Protein 6IX1 (pdb70)

B-factor: mean 13.69, std 6.79, range [4.78, 76.74]

Nearest PDB structures (foldseek):
  6ix1-assembly2_B  TM=1.002E+00  e=1.380E-46  Dolichos
  3oyo-assembly2_B  TM=9.853E-01  e=1.785E-40  Vigna unguiculata
  3s18-assembly1_B  TM=9.914E-01  e=6.936E-33  Cicer arietinum
  4ll2-assembly1_A  TM=9.836E-01  e=3.291E-32  Cicer arietinum
  3lp9-assembly2_D  TM=9.753E-01  e=1.976E-30  Lathyrus sativus

Structure (mmCIF, N/CA/C/O backbone):
data_6IX1
#
_entry.id   6IX1
#
_cell.length_a   65.158
_cell.length_b   65.158
_cell.length_c   118.167
_cell.angle_alpha   90.00
_cell.angle_beta   90.00
_cell.angle_gamma   120.00
#
_symmetry.space_group_name_H-M   'P 31'
#
loop_
_entity.id
_entity.type
_entity.pdbx_description
1 polymer '2S Albumin protein'
2 non-polymer 'SULFATE ION'
3 water water
#
loop_
_atom_site.group_PDB
_atom_site.id
_atom_site.type_symbol
_atom_site.label_atom_id
_atom_site.label_alt_id
_atom_site.label_comp_id
_atom_site.label_asym_id
_atom_site.label_entity_id
_atom_site.label_seq_id
_atom_site.pdbx_PDB_ins_code
_atom_site.Cartn_x
_atom_site.Cartn_y
_atom_site.Cartn_z
_atom_site.occupancy
_atom_site.B_iso_or_equiv
_atom_site.auth_seq_id
_atom_site.auth_comp_id
_atom_site.auth_asym_id
_atom_site.auth_atom_id
_atom_site.pdbx_PDB_model_num
ATOM 1 N N . ALA A 1 1 ? -7.809 19.143 1.133 1.00 28.79 1 ALA A N 1
ATOM 2 C CA . ALA A 1 1 ? -7.585 18.289 -0.054 1.00 23.60 1 ALA A CA 1
ATOM 3 C C . ALA A 1 1 ? -7.082 16.912 0.401 1.00 18.80 1 ALA A C 1
ATOM 4 O O . ALA A 1 1 ? -6.284 16.825 1.375 1.00 24.52 1 ALA A O 1
ATOM 6 N N . SER A 1 2 ? -7.478 15.879 -0.346 1.00 19.27 2 SER A N 1
ATOM 7 C CA . SER A 1 2 ? -7.112 14.461 -0.089 1.00 18.63 2 SER A CA 1
ATOM 8 C C . SER A 1 2 ? -6.288 13.834 -1.215 1.00 13.39 2 SER A C 1
ATOM 9 O O . SER A 1 2 ? -6.472 14.217 -2.402 1.00 15.47 2 SER A O 1
ATOM 12 N N . TYR A 1 3 ? -5.461 12.850 -0.888 1.00 13.16 3 TYR A N 1
ATOM 13 C CA . TYR A 1 3 ? -4.488 12.304 -1.858 1.00 12.89 3 TYR A CA 1
ATOM 14 C C . TYR A 1 3 ? -4.750 10.814 -2.010 1.00 10.54 3 TYR A C 1
ATOM 15 O O . TYR A 1 3 ? -5.817 10.456 -2.525 1.00 12.24 3 TYR A O 1
ATOM 24 N N . ILE A 1 4 ? -3.783 10.014 -1.613 1.00 9.40 4 ILE A N 1
ATOM 25 C CA . ILE A 1 4 ? -3.880 8.547 -1.770 1.00 9.06 4 ILE A CA 1
ATOM 26 C C . ILE A 1 4 ? -4.360 7.908 -0.470 1.00 8.69 4 ILE A C 1
ATOM 27 O O . ILE A 1 4 ? -3.711 8.129 0.577 1.00 9.98 4 ILE A O 1
ATOM 32 N N . ASN A 1 5 ? -5.420 7.138 -0.500 1.00 7.41 5 ASN A N 1
ATOM 33 C CA . ASN A 1 5 ? -5.970 6.474 0.664 1.00 7.46 5 ASN A CA 1
ATOM 34 C C . ASN A 1 5 ? -5.496 5.044 0.802 1.00 7.89 5 ASN A C 1
ATOM 35 O O . ASN A 1 5 ? -5.524 4.562 1.945 1.00 8.13 5 ASN A O 1
ATOM 40 N N . ALA A 1 6 ? -5.060 4.372 -0.222 1.00 8.50 6 ALA A N 1
ATOM 41 C CA . ALA A 1 6 ? -4.515 3.035 -0.120 1.00 7.68 6 ALA A CA 1
ATOM 42 C C . ALA A 1 6 ? -3.703 2.696 -1.347 1.00 6.46 6 ALA A C 1
ATOM 43 O O . ALA A 1 6 ? -3.976 3.289 -2.426 1.00 7.56 6 ALA A O 1
ATOM 45 N N . ALA A 1 7 ? -2.849 1.716 -1.262 1.00 6.71 7 ALA A N 1
ATOM 46 C CA . ALA A 1 7 ? -2.139 1.218 -2.443 1.00 6.64 7 ALA A CA 1
ATOM 47 C C . ALA A 1 7 ? -1.799 -0.243 -2.280 1.00 6.37 7 ALA A C 1
ATOM 48 O O . ALA A 1 7 ? -1.675 -0.754 -1.125 1.00 6.67 7 ALA A O 1
ATOM 50 N N . PHE A 1 8 ? -1.554 -0.942 -3.373 1.00 6.53 8 PHE A N 1
ATOM 51 C CA . PHE A 1 8 ? -0.904 -2.254 -3.294 1.00 6.45 8 PHE A CA 1
ATOM 52 C C . PHE A 1 8 ? -0.163 -2.544 -4.587 1.00 6.62 8 PHE A C 1
ATOM 53 O O . PHE A 1 8 ? -0.473 -1.984 -5.657 1.00 6.59 8 PHE A O 1
ATOM 61 N N . ARG A 1 9 ? 0.832 -3.390 -4.454 1.00 6.41 9 ARG A N 1
ATOM 62 C CA . ARG A 1 9 ? 1.722 -3.803 -5.533 1.00 6.55 9 ARG A CA 1
ATOM 63 C C . ARG A 1 9 ? 1.089 -4.941 -6.322 1.00 6.91 9 ARG A C 1
ATOM 64 O O . ARG A 1 9 ? 0.681 -5.971 -5.759 1.00 7.15 9 ARG A O 1
ATOM 72 N N . SER A 1 10 ? 0.988 -4.768 -7.648 1.00 6.73 10 SER A N 1
ATOM 73 C CA . SER A 1 10 ? 0.400 -5.804 -8.483 1.00 6.87 10 SER A CA 1
ATOM 74 C C . SER A 1 10 ? 1.398 -6.951 -8.658 1.00 7.42 10 SER A C 1
ATOM 75 O O . SER A 1 10 ? 2.605 -6.782 -8.658 1.00 8.42 10 SER A O 1
ATOM 78 N N . SER A 1 11 ? 0.832 -8.136 -8.948 1.00 7.62 11 SER A N 1
ATOM 79 C CA . SER A 1 11 ? 1.615 -9.230 -9.555 1.00 7.49 11 SER A CA 1
ATOM 80 C C . SER A 1 11 ? 2.251 -8.864 -10.914 1.00 7.81 11 SER A C 1
ATOM 81 O O . SER A 1 11 ? 3.284 -9.415 -11.249 1.00 9.55 11 SER A O 1
ATOM 84 N N . ARG A 1 12 ? 1.706 -7.872 -11.587 1.00 7.47 12 ARG A N 1
ATOM 85 C CA . ARG A 1 12 ? 2.280 -7.423 -12.876 1.00 7.11 12 ARG A CA 1
ATOM 86 C C . ARG A 1 12 ? 3.438 -6.514 -12.627 1.00 6.73 12 ARG A C 1
ATOM 87 O O . ARG A 1 12 ? 3.282 -5.530 -11.809 1.00 7.88 12 ARG A O 1
ATOM 95 N N . ALA A 1 13 ? 4.561 -6.732 -13.262 1.00 7.97 13 ALA A N 1
ATOM 96 C CA . ALA A 1 13 ? 5.787 -6.010 -12.951 1.00 9.40 13 ALA A CA 1
ATOM 97 C C . ALA A 1 13 ? 5.566 -4.511 -13.067 1.00 7.80 13 ALA A C 1
ATOM 98 O O . ALA A 1 13 ? 5.040 -3.986 -14.057 1.00 6.98 13 ALA A O 1
ATOM 100 N N . TYR A 1 14 ? 6.006 -3.805 -12.038 1.00 8.05 14 TYR A N 1
ATOM 101 C CA . TYR A 1 14 ? 5.979 -2.335 -12.018 1.00 6.65 14 TYR A CA 1
ATOM 102 C C . TYR A 1 14 ? 4.602 -1.737 -12.250 1.00 6.25 14 TYR A C 1
ATOM 103 O O . TYR A 1 14 ? 4.503 -0.602 -12.693 1.00 6.77 14 TYR A O 1
ATOM 112 N N . GLU A 1 15 ? 3.590 -2.446 -11.769 1.00 6.21 15 GLU A N 1
ATOM 113 C CA . GLU A 1 15 ? 2.236 -1.888 -11.684 1.00 6.50 15 GLU A CA 1
ATOM 114 C C . GLU A 1 15 ? 1.822 -1.733 -10.202 1.00 5.47 15 GLU A C 1
ATOM 115 O O . GLU A 1 15 ? 2.058 -2.646 -9.388 1.00 6.38 15 GLU A O 1
ATOM 121 N N . VAL A 1 16 ? 1.140 -0.625 -9.942 1.00 5.00 16 VAL A N 1
ATOM 122 C CA . VAL A 1 16 ? 0.626 -0.299 -8.605 1.00 6.37 16 VAL A CA 1
ATOM 123 C C . VAL A 1 16 ? -0.834 0.163 -8.776 1.00 5.82 16 VAL A C 1
ATOM 124 O O . VAL A 1 16 ? -1.208 0.797 -9.775 1.00 6.97 16 VAL A O 1
ATOM 128 N N . TYR A 1 17 ? -1.654 -0.240 -7.812 1.00 6.28 17 TYR A N 1
ATOM 129 C CA . TYR A 1 17 ? -3.017 0.264 -7.691 1.00 5.90 17 TYR A CA 1
ATOM 130 C C . TYR A 1 17 ? -3.080 1.317 -6.587 1.00 6.31 17 TYR A C 1
ATOM 131 O O . TYR A 1 17 ? -2.601 1.059 -5.479 1.00 7.03 17 TYR A O 1
ATOM 140 N N . PHE A 1 18 ? -3.623 2.468 -6.900 1.00 6.36 18 PHE A N 1
ATOM 141 C CA . PHE A 1 18 ? -3.848 3.558 -5.955 1.00 6.56 18 PHE A CA 1
ATOM 142 C C . PHE A 1 18 ? -5.333 3.805 -5.814 1.00 6.23 18 PHE A C 1
ATOM 143 O O . PHE A 1 18 ? -5.992 4.003 -6.832 1.00 7.32 18 PHE A O 1
ATOM 151 N N . PHE A 1 19 ? -5.796 3.825 -4.560 1.00 7.42 19 PHE A N 1
ATOM 152 C CA . PHE A 1 19 ? -7.214 4.117 -4.251 1.00 6.99 19 PHE A CA 1
ATOM 153 C C . PHE A 1 19 ? -7.355 5.505 -3.650 1.00 7.21 19 PHE A C 1
ATOM 154 O O . PHE A 1 19 ? -6.558 5.912 -2.780 1.00 8.43 19 PHE A O 1
ATOM 162 N N A GLU A 1 20 ? -8.338 6.248 -4.159 0.50 8.72 20 GLU A N 1
ATOM 163 N N B GLU A 1 20 ? -8.320 6.251 -4.185 0.50 8.71 20 GLU A N 1
ATOM 164 C CA A GLU A 1 20 ? -8.637 7.637 -3.783 0.50 9.51 20 GLU A CA 1
ATOM 165 C CA B GLU A 1 20 ? -8.651 7.628 -3.803 0.50 9.06 20 GLU A CA 1
ATOM 166 C C A GLU A 1 20 ? -10.153 7.705 -3.652 0.50 9.40 20 GLU A C 1
ATOM 167 C C B GLU A 1 20 ? -10.160 7.690 -3.651 0.50 9.28 20 GLU A C 1
ATOM 168 O O A GLU A 1 20 ? -10.870 7.699 -4.655 0.50 9.89 20 GLU A O 1
ATOM 169 O O B GLU A 1 20 ? -10.877 7.696 -4.653 0.50 9.52 20 GLU A O 1
ATOM 180 N N . CYS A 1 21 ? -10.613 7.703 -2.413 1.00 9.34 21 CYS A N 1
ATOM 181 C CA . CYS A 1 21 ? -12.035 7.679 -2.107 1.00 10.60 21 CYS A CA 1
ATOM 182 C C . CYS A 1 21 ? -12.604 6.420 -2.759 1.00 8.63 21 CYS A C 1
ATOM 183 O O . CYS A 1 21 ? -12.132 5.317 -2.531 1.00 10.95 21 CYS A O 1
ATOM 186 N N . ASN A 1 22 ? -13.659 6.613 -3.517 1.00 8.62 22 ASN A N 1
ATOM 187 C CA . ASN A 1 22 ? -14.376 5.521 -4.226 1.00 8.32 22 ASN A CA 1
ATOM 188 C C . ASN A 1 22 ? -13.808 5.209 -5.600 1.00 7.59 22 ASN A C 1
ATOM 189 O O . ASN A 1 22 ? -14.475 4.409 -6.327 1.00 8.86 22 ASN A O 1
ATOM 194 N N . LYS A 1 23 ? -12.632 5.700 -5.909 1.00 7.82 23 LYS A N 1
ATOM 195 C CA . LYS A 1 23 ? -12.062 5.528 -7.253 1.00 7.07 23 LYS A CA 1
ATOM 196 C C . LYS A 1 23 ? -10.651 5.014 -7.181 1.00 6.62 23 LYS A C 1
ATOM 197 O O . LYS A 1 23 ? -10.056 4.890 -6.086 1.00 8.70 23 LYS A O 1
ATOM 203 N N . TYR A 1 24 ? -10.093 4.618 -8.301 1.00 7.63 24 TYR A N 1
ATOM 204 C CA . TYR A 1 24 ? -8.695 4.138 -8.314 1.00 8.03 24 TYR A CA 1
ATOM 205 C C . TYR A 1 24 ? -8.059 4.392 -9.675 1.00 7.49 24 TYR A C 1
ATOM 206 O O . TYR A 1 24 ? -8.772 4.702 -10.658 1.00 8.11 24 TYR A O 1
ATOM 215 N N . VAL A 1 25 ? -6.738 4.282 -9.730 1.00 6.84 25 VAL A N 1
ATOM 216 C CA . VAL A 1 25 ? -5.913 4.214 -10.947 1.00 8.33 25 VAL A CA 1
ATOM 217 C C . VAL A 1 25 ? -4.990 3.039 -10.823 1.00 7.98 25 VAL A C 1
ATOM 218 O O . VAL A 1 25 ? -4.673 2.550 -9.714 1.00 8.39 25 VAL A O 1
ATOM 222 N N . ARG A 1 26 ? -4.540 2.535 -11.945 1.00 7.47 26 ARG A N 1
ATOM 223 C CA . ARG A 1 26 ? -3.460 1.564 -12.037 1.00 6.71 26 ARG A CA 1
ATOM 224 C C . ARG A 1 26 ? -2.335 2.280 -12.782 1.00 6.78 26 ARG A C 1
ATOM 225 O O . ARG A 1 26 ? -2.586 2.863 -13.860 1.00 7.83 26 ARG A O 1
ATOM 233 N N . VAL A 1 27 ? -1.126 2.303 -12.254 1.00 7.19 27 VAL A N 1
ATOM 234 C CA . VAL A 1 27 ? 0.017 3.041 -12.782 1.00 6.75 27 VAL A CA 1
ATOM 235 C C . VAL A 1 27 ? 1.180 2.096 -13.063 1.00 6.37 27 VAL A C 1
ATOM 236 O O . VAL A 1 27 ? 1.428 1.176 -12.214 1.00 7.50 27 VAL A O 1
ATOM 240 N N . TYR A 1 28 ? 1.870 2.347 -14.160 1.00 7.75 28 TYR A N 1
ATOM 241 C CA . TYR A 1 28 ? 3.119 1.682 -14.533 1.00 6.16 28 TYR A CA 1
ATOM 242 C C . TYR A 1 28 ? 4.214 2.609 -14.045 1.00 7.45 28 TYR A C 1
ATOM 243 O O . TYR A 1 28 ? 4.411 3.704 -14.613 1.00 8.98 28 TYR A O 1
ATOM 252 N N . TYR A 1 29 ? 4.910 2.226 -12.988 1.00 7.20 29 TYR A N 1
ATOM 253 C CA . TYR A 1 29 ? 5.769 3.189 -12.227 1.00 7.73 29 TYR A CA 1
ATOM 254 C C . TYR A 1 29 ? 7.236 2.913 -12.512 1.00 7.40 29 TYR A C 1
ATOM 255 O O . TYR A 1 29 ? 7.640 1.825 -12.890 1.00 7.58 29 TYR A O 1
ATOM 264 N N . THR A 1 30 ? 8.001 3.937 -12.160 1.00 7.31 30 THR A N 1
ATOM 265 C CA . THR A 1 30 ? 9.412 4.013 -12.570 1.00 8.71 30 THR A CA 1
ATOM 266 C C . THR A 1 30 ? 10.209 4.491 -11.365 1.00 8.94 30 THR A C 1
ATOM 267 O O . THR A 1 30 ? 10.303 5.674 -11.083 1.00 9.19 30 THR A O 1
ATOM 271 N N . PRO A 1 31 ? 10.819 3.593 -10.552 1.00 8.27 31 PRO A N 1
ATOM 272 C CA . PRO A 1 31 ? 11.596 4.056 -9.406 1.00 8.57 31 PRO A CA 1
ATOM 273 C C . PRO A 1 31 ? 12.673 5.053 -9.803 1.00 7.81 31 PRO A C 1
ATOM 274 O O . PRO A 1 31 ? 13.392 4.863 -10.789 1.00 9.90 31 PRO A O 1
ATOM 278 N N . GLY A 1 32 ? 12.744 6.144 -9.045 1.00 8.25 32 GLY A N 1
ATOM 279 C CA . GLY A 1 32 ? 13.834 7.101 -9.177 1.00 9.10 32 GLY A CA 1
ATOM 280 C C . GLY A 1 32 ? 13.647 8.101 -10.309 1.00 8.62 32 GLY A C 1
ATOM 281 O O . GLY A 1 32 ? 14.562 8.876 -10.489 1.00 11.08 32 GLY A O 1
ATOM 282 N N . LYS A 1 33 ? 12.509 8.121 -10.991 1.00 9.58 33 LYS A N 1
ATOM 283 C CA . LYS A 1 33 ? 12.258 8.898 -12.227 1.00 10.22 33 LYS A CA 1
ATOM 284 C C . LYS A 1 33 ? 10.792 9.357 -12.212 1.00 7.99 33 LYS A C 1
ATOM 285 O O . LYS A 1 33 ? 9.994 8.538 -11.790 1.00 9.18 33 LYS A O 1
ATOM 291 N N . THR A 1 34 ? 10.514 10.486 -12.851 1.00 9.77 34 THR A N 1
ATOM 292 C CA . THR A 1 34 ? 9.135 10.955 -13.003 1.00 9.34 34 THR A CA 1
ATOM 293 C C . THR A 1 34 ? 8.508 10.410 -14.279 1.00 9.09 34 THR A C 1
ATOM 294 O O . THR A 1 34 ? 7.731 11.122 -14.874 1.00 12.20 34 THR A O 1
ATOM 298 N N . ASP A 1 35 ? 8.726 9.139 -14.584 1.00 8.50 35 ASP A N 1
ATOM 299 C CA . ASP A 1 35 ? 8.296 8.534 -15.840 1.00 9.35 35 ASP A CA 1
ATOM 300 C C . ASP A 1 35 ? 7.119 7.585 -15.656 1.00 8.16 35 ASP A C 1
ATOM 301 O O . ASP A 1 35 ? 6.728 6.858 -16.548 1.00 9.17 35 ASP A O 1
ATOM 306 N N . ASP A 1 36 ? 6.469 7.652 -14.480 1.00 7.48 36 ASP A N 1
ATOM 307 C CA . ASP A 1 36 ? 5.287 6.839 -14.226 1.00 8.18 36 ASP A CA 1
ATOM 308 C C . ASP A 1 36 ? 4.178 7.224 -15.198 1.00 7.61 36 ASP A C 1
ATOM 309 O O . ASP A 1 36 ? 4.016 8.410 -15.460 1.00 7.67 36 ASP A O 1
ATOM 314 N N . LYS A 1 37 ? 3.381 6.243 -15.609 1.00 6.52 37 LYS A N 1
ATOM 315 C CA . LYS A 1 37 ? 2.249 6.510 -16.505 1.00 6.23 37 LYS A CA 1
ATOM 316 C C . LYS A 1 37 ? 1.027 5.709 -16.085 1.00 5.91 37 LYS A C 1
ATOM 317 O O . LYS A 1 37 ? 1.198 4.577 -15.668 1.00 7.61 37 LYS A O 1
ATOM 323 N N . ILE A 1 38 ? -0.110 6.260 -16.415 1.00 6.29 38 ILE A N 1
ATOM 324 C CA . ILE A 1 38 ? -1.384 5.613 -16.093 1.00 6.78 38 ILE A CA 1
ATOM 325 C C . ILE A 1 38 ? -1.657 4.505 -17.130 1.00 6.64 38 ILE A C 1
ATOM 326 O O . ILE A 1 38 ? -1.458 4.675 -18.346 1.00 7.73 38 ILE A O 1
ATOM 331 N N . LEU A 1 39 ? -2.157 3.389 -16.618 1.00 6.19 39 LEU A N 1
ATOM 332 C CA . LEU A 1 39 ? -2.666 2.256 -17.377 1.00 6.54 39 LEU A CA 1
ATOM 333 C C . LEU A 1 39 ? -4.185 2.161 -17.285 1.00 6.10 39 LEU A C 1
ATOM 334 O O . LEU A 1 39 ? -4.825 1.746 -18.240 1.00 7.62 39 LEU A O 1
ATOM 339 N N . THR A 1 40 ? -4.727 2.398 -16.089 1.00 7.66 40 THR A N 1
ATOM 340 C CA . THR A 1 40 ? -6.227 2.524 -15.947 1.00 6.71 40 THR A CA 1
ATOM 341 C C . THR A 1 40 ? -6.543 3.937 -15.502 1.00 7.63 40 THR A C 1
ATOM 342 O O . THR A 1 40 ? -6.127 4.313 -14.389 1.00 8.35 40 THR A O 1
ATOM 346 N N . ASN A 1 41 ? -7.176 4.703 -16.377 1.00 8.12 41 ASN A N 1
ATOM 347 C CA . ASN A 1 41 ? -7.647 6.047 -16.060 1.00 7.45 41 ASN A CA 1
ATOM 348 C C . ASN A 1 41 ? -8.606 5.972 -14.850 1.00 7.31 41 ASN A C 1
ATOM 349 O O . ASN A 1 41 ? -9.319 5.004 -14.645 1.00 8.36 41 ASN A O 1
ATOM 354 N N . LEU A 1 42 ? -8.667 7.078 -14.104 1.00 7.23 42 LEU A N 1
ATOM 355 C CA . LEU A 1 42 ? -9.453 7.179 -12.879 1.00 8.07 42 LEU A CA 1
ATOM 356 C C . LEU A 1 42 ? -10.811 6.517 -13.091 1.00 7.80 42 LEU A C 1
ATOM 357 O O . LEU A 1 42 ? -11.546 6.892 -13.988 1.00 9.52 42 LEU A O 1
ATOM 362 N N . ARG A 1 43 ? -11.171 5.554 -12.244 1.00 8.19 43 ARG A N 1
ATOM 363 C CA . ARG A 1 43 ? -12.325 4.649 -12.436 1.00 9.94 43 ARG A CA 1
ATOM 364 C C . ARG A 1 43 ? -12.921 4.382 -11.094 1.00 10.06 43 ARG A C 1
ATOM 365 O O . ARG A 1 43 ? -12.171 4.180 -10.134 1.00 9.77 43 ARG A O 1
ATOM 373 N N . LEU A 1 44 ? -14.205 4.198 -11.044 1.00 9.02 44 LEU A N 1
ATOM 374 C CA . LEU A 1 44 ? -14.827 3.755 -9.780 1.00 8.98 44 LEU A CA 1
ATOM 375 C C . LEU A 1 44 ? -14.273 2.381 -9.480 1.00 8.36 44 LEU A C 1
ATOM 376 O O . LEU A 1 44 ? -14.147 1.460 -10.319 1.00 9.49 44 LEU A O 1
ATOM 381 N N . ILE A 1 45 ? -14.030 2.137 -8.196 1.00 7.79 45 ILE A N 1
ATOM 382 C CA . ILE A 1 45 ? -13.729 0.775 -7.690 1.00 7.97 45 ILE A CA 1
ATOM 383 C C . ILE A 1 45 ? -14.794 -0.232 -8.107 1.00 8.81 45 ILE A C 1
ATOM 384 O O . ILE A 1 45 ? -14.457 -1.342 -8.539 1.00 11.03 45 ILE A O 1
ATOM 389 N N . SER A 1 46 ? -16.048 0.139 -7.990 1.00 10.10 46 SER A N 1
ATOM 390 C CA . SER A 1 46 ? -17.131 -0.786 -8.366 1.00 13.02 46 SER A CA 1
ATOM 391 C C . SER A 1 46 ? -17.052 -1.180 -9.839 1.00 13.27 46 SER A C 1
ATOM 392 O O . SER A 1 46 ? -17.578 -2.211 -10.184 1.00 13.89 46 SER A O 1
ATOM 395 N N A SER A 1 47 ? -16.496 -0.334 -10.686 0.50 10.78 47 SER A N 1
ATOM 396 N N B SER A 1 47 ? -16.492 -0.308 -10.660 0.50 11.70 47 SER A N 1
ATOM 397 C CA A SER A 1 47 ? -16.361 -0.655 -12.126 0.50 10.25 47 SER A CA 1
ATOM 398 C CA B SER A 1 47 ? -16.366 -0.527 -12.112 0.50 13.22 47 SER A CA 1
ATOM 399 C C A SER A 1 47 ? -15.188 -1.604 -12.354 0.50 12.04 47 SER A C 1
ATOM 400 C C B SER A 1 47 ? -15.185 -1.431 -12.441 0.50 12.44 47 SER A C 1
ATOM 401 O O A SER A 1 47 ? -15.333 -2.662 -13.035 0.50 12.45 47 SER A O 1
ATOM 402 O O B SER A 1 47 ? -15.304 -2.132 -13.438 0.50 14.13 47 SER A O 1
ATOM 407 N N . GLY A 1 48 ? -14.026 -1.243 -11.827 1.00 11.31 48 GLY A N 1
ATOM 408 C CA . GLY A 1 48 ? -12.792 -2.034 -12.010 1.00 11.23 48 GLY A CA 1
ATOM 409 C C . GLY A 1 48 ? -12.918 -3.402 -11.423 1.00 11.76 48 GLY A C 1
ATOM 410 O O . GLY A 1 48 ? -12.251 -4.315 -11.952 1.00 13.89 48 GLY A O 1
ATOM 411 N N . PHE A 1 49 ? -13.627 -3.486 -10.305 1.00 13.76 49 PHE A N 1
ATOM 412 C CA . PHE A 1 49 ? -13.748 -4.710 -9.475 1.00 12.92 49 PHE A CA 1
ATOM 413 C C . PHE A 1 49 ? -15.205 -4.975 -9.205 1.00 12.58 49 PHE A C 1
ATOM 414 O O . PHE A 1 49 ? -15.704 -4.732 -8.099 1.00 14.34 49 PHE A O 1
ATOM 422 N N . PRO A 1 50 ? -15.909 -5.526 -10.206 1.00 15.08 50 PRO A N 1
ATOM 423 C CA . PRO A 1 50 ? -17.331 -5.741 -10.013 1.00 13.98 50 PRO A CA 1
ATOM 424 C C . PRO A 1 50 ? -17.661 -6.638 -8.829 1.00 13.18 50 PRO A C 1
ATOM 425 O O . PRO A 1 50 ? -18.761 -6.520 -8.276 1.00 14.84 50 PRO A O 1
ATOM 429 N N . SER A 1 51 ? -16.745 -7.506 -8.440 1.00 12.53 51 SER A N 1
ATOM 430 C CA . SER A 1 51 ? -16.934 -8.361 -7.235 1.00 15.15 51 SER A CA 1
ATOM 431 C C . SER A 1 51 ? -17.190 -7.490 -6.004 1.00 13.76 51 SER A C 1
ATOM 432 O O . SER A 1 51 ? -17.760 -8.008 -5.036 1.00 16.68 51 SER A O 1
ATOM 435 N N . LEU A 1 52 ? -16.745 -6.237 -5.997 1.00 13.44 52 LEU A N 1
ATOM 436 C CA . LEU A 1 52 ? -16.841 -5.335 -4.847 1.00 13.41 52 LEU A CA 1
ATOM 437 C C . LEU A 1 52 ? -18.046 -4.404 -4.966 1.00 14.30 52 LEU A C 1
ATOM 438 O O . LEU A 1 52 ? -18.294 -3.596 -4.072 1.00 14.91 52 LEU A O 1
ATOM 443 N N . ALA A 1 53 ? -18.774 -4.429 -6.080 1.00 16.71 53 ALA A N 1
ATOM 444 C CA . ALA A 1 53 ? -19.950 -3.550 -6.255 1.00 16.33 53 ALA A CA 1
ATOM 445 C C . ALA A 1 53 ? -20.940 -3.817 -5.125 1.00 15.82 53 ALA A C 1
ATOM 446 O O . ALA A 1 53 ? -21.128 -4.961 -4.775 1.00 21.42 53 ALA A O 1
ATOM 448 N N . GLY A 1 54 ? -21.512 -2.747 -4.557 1.00 20.55 54 GLY A N 1
ATOM 449 C CA . GLY A 1 54 ? -22.466 -2.843 -3.464 1.00 24.00 54 GLY A CA 1
ATOM 450 C C . GLY A 1 54 ? -21.840 -3.091 -2.117 1.00 25.90 54 GLY A C 1
ATOM 451 O O . GLY A 1 54 ? -22.606 -3.322 -1.200 1.00 29.15 54 GLY A O 1
ATOM 452 N N . THR A 1 55 ? -20.524 -3.080 -1.978 1.00 20.43 55 THR A N 1
ATOM 453 C CA . THR A 1 55 ? -19.828 -3.264 -0.687 1.00 19.91 55 THR A CA 1
ATOM 454 C C . THR A 1 55 ? -19.224 -1.931 -0.238 1.00 17.15 55 THR A C 1
ATOM 455 O O . THR A 1 55 ? -19.141 -0.939 -1.001 1.00 17.44 55 THR A O 1
ATOM 459 N N . ALA A 1 56 ? -18.785 -1.901 1.005 1.00 18.12 56 ALA A N 1
ATOM 460 C CA . ALA A 1 56 ? -18.087 -0.748 1.621 1.00 17.10 56 ALA A CA 1
ATOM 461 C C . ALA A 1 56 ? -16.834 -0.431 0.789 1.00 12.44 56 ALA A C 1
ATOM 462 O O . ALA A 1 56 ? -16.355 0.709 0.844 1.00 12.74 56 ALA A O 1
ATOM 464 N N . PHE A 1 57 ? -16.270 -1.473 0.196 1.00 12.32 57 PHE A N 1
ATOM 465 C CA . PHE A 1 57 ? -15.011 -1.306 -0.562 1.00 11.82 57 PHE A CA 1
ATOM 466 C C . PHE A 1 57 ? -15.221 -0.477 -1.820 1.00 10.44 57 PHE A C 1
ATOM 467 O O . PHE A 1 57 ? -14.273 0.183 -2.273 1.00 11.00 57 PHE A O 1
ATOM 475 N N . ALA A 1 58 ? -16.430 -0.496 -2.367 1.00 13.85 58 ALA A N 1
ATOM 476 C CA . ALA A 1 58 ? -16.757 0.353 -3.514 1.00 13.50 58 ALA A CA 1
ATOM 477 C C . ALA A 1 58 ? -17.198 1.739 -3.029 1.00 13.69 58 ALA A C 1
ATOM 478 O O . ALA A 1 58 ? -16.806 2.784 -3.583 1.00 15.93 58 ALA A O 1
ATOM 480 N N . GLU A 1 59 ? -18.070 1.772 -2.010 1.00 14.35 59 GLU A N 1
ATOM 481 C CA . GLU A 1 59 ? -18.632 3.028 -1.487 1.00 13.84 59 GLU A CA 1
ATOM 482 C C . GLU A 1 59 ? -18.683 2.881 0.025 1.00 13.72 59 GLU A C 1
ATOM 483 O O . GLU A 1 59 ? -19.474 2.079 0.482 1.00 15.98 59 GLU A O 1
ATOM 489 N N . PRO A 1 60 ? -17.871 3.601 0.796 1.00 15.81 60 PRO A N 1
ATOM 490 C CA . PRO A 1 60 ? -17.144 4.784 0.355 1.00 13.98 60 PRO A CA 1
ATOM 491 C C . PRO A 1 60 ? -15.752 4.566 -0.262 1.00 11.43 60 PRO A C 1
ATOM 492 O O . PRO A 1 60 ? -15.187 5.460 -0.856 1.00 14.59 60 PRO A O 1
ATOM 496 N N . GLY A 1 61 ? -15.286 3.321 -0.228 1.00 10.46 61 GLY A N 1
ATOM 497 C CA . GLY A 1 61 ? -14.072 2.941 -0.954 1.00 10.16 61 GLY A CA 1
ATOM 498 C C . GLY A 1 61 ? -13.091 2.229 -0.033 1.00 8.43 61 GLY A C 1
ATOM 499 O O . GLY A 1 61 ? -13.377 1.978 1.107 1.00 13.75 61 GLY A O 1
ATOM 500 N N . ILE A 1 62 ? -11.927 1.951 -0.562 1.00 8.83 62 ILE A N 1
ATOM 501 C CA . ILE A 1 62 ? -10.859 1.178 0.086 1.00 8.70 62 ILE A CA 1
ATOM 502 C C . ILE A 1 62 ? -9.906 2.147 0.797 1.00 7.98 62 ILE A C 1
ATOM 503 O O . ILE A 1 62 ? -9.365 3.044 0.176 1.00 9.88 62 ILE A O 1
ATOM 508 N N . ASP A 1 63 ? -9.784 1.931 2.123 1.00 7.81 63 ASP A N 1
ATOM 509 C CA . ASP A 1 63 ? -8.975 2.833 2.972 1.00 8.84 63 ASP A CA 1
ATOM 510 C C . ASP A 1 63 ? -7.696 2.186 3.474 1.00 7.87 63 ASP A C 1
ATOM 511 O O . ASP A 1 63 ? -6.909 2.834 4.186 1.00 9.43 63 ASP A O 1
ATOM 516 N N . CYS A 1 64 ? -7.425 0.957 3.062 1.00 7.00 64 CYS A N 1
ATOM 517 C CA . CYS A 1 64 ? -6.173 0.238 3.331 1.00 7.27 64 CYS A CA 1
ATOM 518 C C . CYS A 1 64 ? -6.159 -1.008 2.456 1.00 8.13 64 CYS A C 1
ATOM 519 O O . CYS A 1 64 ? -7.224 -1.515 2.121 1.00 8.28 64 CYS A O 1
ATOM 522 N N . SER A 1 65 ? -4.975 -1.415 2.076 1.00 6.75 65 SER A N 1
ATOM 523 C CA . SER A 1 65 ? -4.838 -2.623 1.248 1.00 7.18 65 SER A CA 1
ATOM 524 C C . SER A 1 65 ? -3.439 -3.152 1.341 1.00 7.98 65 SER A C 1
ATOM 525 O O . SER A 1 65 ? -2.563 -2.360 1.612 1.00 8.48 65 SER A O 1
ATOM 528 N N . PHE A 1 66 ? -3.266 -4.441 1.033 1.00 7.85 66 PHE A N 1
ATOM 529 C CA . PHE A 1 66 ? -1.939 -5.004 0.799 1.00 7.65 66 PHE A CA 1
ATOM 530 C C . PHE A 1 66 ? -2.034 -6.227 -0.085 1.00 7.32 66 PHE A C 1
ATOM 531 O O . PHE A 1 66 ? -2.904 -7.038 0.086 1.00 7.71 66 PHE A O 1
ATOM 539 N N . ASP A 1 67 ? -1.016 -6.338 -0.898 1.00 7.99 67 ASP A N 1
ATOM 540 C CA . ASP A 1 67 ? -0.850 -7.558 -1.709 1.00 7.77 67 ASP A CA 1
ATOM 541 C C . ASP A 1 67 ? -0.285 -8.687 -0.815 1.00 7.28 67 ASP A C 1
ATOM 542 O O . ASP A 1 67 ? 0.498 -8.416 0.119 1.00 7.76 67 ASP A O 1
ATOM 547 N N . THR A 1 68 ? -0.608 -9.952 -1.182 1.00 8.02 68 THR A N 1
ATOM 548 C CA . THR A 1 68 ? -0.064 -11.086 -0.428 1.00 8.38 68 THR A CA 1
ATOM 549 C C . THR A 1 68 ? 0.836 -11.915 -1.337 1.00 8.71 68 THR A C 1
ATOM 550 O O . THR A 1 68 ? 2.074 -11.792 -1.240 1.00 11.69 68 THR A O 1
ATOM 554 N N . GLU A 1 69 ? 0.190 -12.679 -2.208 1.00 9.48 69 GLU A N 1
ATOM 555 C CA . GLU A 1 69 ? 0.904 -13.516 -3.182 1.00 9.28 69 GLU A CA 1
ATOM 556 C C . GLU A 1 69 ? 0.056 -13.560 -4.463 1.00 8.44 69 GLU A C 1
ATOM 557 O O . GLU A 1 69 ? -1.120 -13.284 -4.447 1.00 8.13 69 GLU A O 1
ATOM 563 N N . ALA A 1 70 ? 0.654 -14.110 -5.517 1.00 10.35 70 ALA A N 1
ATOM 564 C CA . ALA A 1 70 ? -0.108 -14.296 -6.756 1.00 9.18 70 ALA A CA 1
ATOM 565 C C . ALA A 1 70 ? -0.828 -12.985 -7.102 1.00 9.30 70 ALA A C 1
ATOM 566 O O . ALA A 1 70 ? -0.225 -11.912 -6.923 1.00 8.86 70 ALA A O 1
ATOM 568 N N . SER A 1 71 ? -2.099 -13.033 -7.480 1.00 9.25 71 SER A N 1
ATOM 569 C CA . SER A 1 71 ? -2.876 -11.815 -7.724 1.00 8.28 71 SER A CA 1
ATOM 570 C C . SER A 1 71 ? -3.948 -11.669 -6.629 1.00 8.43 71 SER A C 1
ATOM 571 O O . SER A 1 71 ? -5.079 -11.313 -6.878 1.00 9.89 71 SER A O 1
ATOM 574 N N . GLU A 1 72 ? -3.510 -11.849 -5.393 1.00 8.93 72 GLU A N 1
ATOM 575 C CA . GLU A 1 72 ? -4.351 -11.717 -4.181 1.00 9.51 72 GLU A CA 1
ATOM 576 C C . GLU A 1 72 ? -3.964 -10.477 -3.360 1.00 7.44 72 GLU A C 1
ATOM 577 O O . GLU A 1 72 ? -2.817 -10.111 -3.325 1.00 7.74 72 GLU A O 1
ATOM 583 N N . ALA A 1 73 ? -4.977 -9.926 -2.703 1.00 7.51 73 ALA A N 1
ATOM 584 C CA . ALA A 1 73 ? -4.769 -8.786 -1.817 1.00 8.13 73 ALA A CA 1
ATOM 585 C C . ALA A 1 73 ? -5.875 -8.761 -0.764 1.00 7.94 73 ALA A C 1
ATOM 586 O O . ALA A 1 73 ? -6.964 -9.170 -1.071 1.00 8.92 73 ALA A O 1
ATOM 588 N N . TYR A 1 74 ? -5.522 -8.204 0.411 1.00 8.09 74 TYR A N 1
ATOM 589 C CA . TYR A 1 74 ? -6.566 -7.754 1.353 1.00 7.53 74 TYR A CA 1
ATOM 590 C C . TYR A 1 74 ? -6.931 -6.314 1.123 1.00 8.24 74 TYR A C 1
ATOM 591 O O . TYR A 1 74 ? -6.010 -5.493 0.848 1.00 9.54 74 TYR A O 1
ATOM 600 N N . VAL A 1 75 ? -8.216 -6.017 1.200 1.00 7.49 75 VAL A N 1
ATOM 601 C CA . VAL A 1 75 ? -8.695 -4.634 1.175 1.00 8.34 75 VAL A CA 1
ATOM 602 C C . VAL A 1 75 ? -9.562 -4.368 2.379 1.00 6.79 75 VAL A C 1
ATOM 603 O O . VAL A 1 75 ? -10.098 -5.326 2.980 1.00 8.54 75 VAL A O 1
ATOM 607 N N . PHE A 1 76 ? -9.625 -3.116 2.760 1.00 6.60 76 PHE A N 1
ATOM 608 C CA . PHE A 1 76 ? -10.245 -2.648 4.004 1.00 7.72 76 PHE A CA 1
ATOM 609 C C . PHE A 1 76 ? -11.111 -1.432 3.711 1.00 8.84 76 PHE A C 1
ATOM 610 O O . PHE A 1 76 ? -10.772 -0.671 2.805 1.00 8.38 76 PHE A O 1
ATOM 618 N N . SER A 1 77 ? -12.145 -1.231 4.499 1.00 8.26 77 SER A N 1
ATOM 619 C CA . SER A 1 77 ? -12.991 -0.036 4.495 1.00 10.14 77 SER A CA 1
ATOM 620 C C . SER A 1 77 ? -13.563 0.073 5.923 1.00 9.29 77 SER A C 1
ATOM 621 O O . SER A 1 77 ? -14.409 -0.723 6.276 1.00 9.28 77 SER A O 1
ATOM 624 N N . GLY A 1 78 ? -13.042 1.010 6.688 1.00 9.19 78 GLY A N 1
ATOM 625 C CA . GLY A 1 78 ? -13.418 1.081 8.113 1.00 11.00 78 GLY A CA 1
ATOM 626 C C . GLY A 1 78 ? -13.082 -0.226 8.793 1.00 9.86 78 GLY A C 1
ATOM 627 O O . GLY A 1 78 ? -11.989 -0.715 8.672 1.00 9.87 78 GLY A O 1
ATOM 628 N N . SER A 1 79 ? -14.033 -0.781 9.519 1.00 10.02 79 SER A N 1
ATOM 629 C CA . SER A 1 79 ? -13.791 -2.057 10.232 1.00 11.22 79 SER A CA 1
ATOM 630 C C . SER A 1 79 ? -13.941 -3.282 9.343 1.00 9.45 79 SER A C 1
ATOM 631 O O . SER A 1 79 ? -13.772 -4.346 9.867 1.00 10.24 79 SER A O 1
ATOM 634 N N . GLN A 1 80 ? -14.355 -3.089 8.088 1.00 9.87 80 GLN A N 1
ATOM 635 C CA . GLN A 1 80 ? -14.610 -4.221 7.199 1.00 9.92 80 GLN A CA 1
ATOM 636 C C . GLN A 1 80 ? -13.349 -4.557 6.411 1.00 9.31 80 GLN A C 1
ATOM 637 O O . GLN A 1 80 ? -12.537 -3.657 6.080 1.00 10.46 80 GLN A O 1
ATOM 643 N N . CYS A 1 81 ? -13.251 -5.824 6.037 1.00 9.51 81 CYS A N 1
ATOM 644 C CA . CYS A 1 81 ? -12.156 -6.265 5.185 1.00 9.85 81 CYS A CA 1
ATOM 645 C C . CYS A 1 81 ? -12.573 -7.449 4.336 1.00 8.64 81 CYS A C 1
ATOM 646 O O . CYS A 1 81 ? -13.535 -8.153 4.666 1.00 10.06 81 CYS A O 1
ATOM 649 N N . ALA A 1 82 ? -11.811 -7.638 3.283 1.00 9.21 82 ALA A N 1
ATOM 650 C CA . ALA A 1 82 ? -12.040 -8.743 2.351 1.00 8.71 82 ALA A CA 1
ATOM 651 C C . ALA A 1 82 ? -10.721 -9.204 1.761 1.00 8.89 82 ALA A C 1
ATOM 652 O O . ALA A 1 82 ? -9.845 -8.392 1.562 1.00 9.41 82 ALA A O 1
ATOM 654 N N . TYR A 1 83 ? -10.657 -10.481 1.434 1.00 9.16 83 TYR A N 1
ATOM 655 C CA . TYR A 1 83 ? -9.559 -11.060 0.632 1.00 9.97 83 TYR A CA 1
ATOM 656 C C . TYR A 1 83 ? -10.069 -11.184 -0.792 1.00 8.72 83 TYR A C 1
ATOM 657 O O . TYR A 1 83 ? -11.085 -11.796 -0.933 1.00 9.67 83 TYR A O 1
ATOM 666 N N . ILE A 1 84 ? -9.335 -10.659 -1.742 1.00 9.35 84 ILE A N 1
ATOM 667 C CA . ILE A 1 84 ? -9.782 -10.641 -3.154 1.00 9.10 84 ILE A CA 1
ATOM 668 C C . ILE A 1 84 ? -8.669 -11.272 -3.994 1.00 8.90 84 ILE A C 1
ATOM 669 O O . ILE A 1 84 ? -7.456 -11.227 -3.722 1.00 9.58 84 ILE A O 1
ATOM 674 N N . ASP A 1 85 ? -9.113 -11.742 -5.149 1.00 9.69 85 ASP A N 1
ATOM 675 C CA . ASP A 1 85 ? -8.239 -11.974 -6.338 1.00 9.91 85 ASP A CA 1
ATOM 676 C C . ASP A 1 85 ? -8.552 -10.857 -7.338 1.00 9.47 85 ASP A C 1
ATOM 677 O O . ASP A 1 85 ? -9.711 -10.723 -7.705 1.00 10.54 85 ASP A O 1
ATOM 682 N N . TYR A 1 86 ? -7.611 -9.967 -7.618 1.00 9.12 86 TYR A N 1
ATOM 683 C CA . TYR A 1 86 ? -7.825 -8.806 -8.510 1.00 10.01 86 TYR A CA 1
ATOM 684 C C . TYR A 1 86 ? -7.552 -9.190 -9.985 1.00 10.17 86 TYR A C 1
ATOM 685 O O . TYR A 1 86 ? -7.757 -8.310 -10.867 1.00 13.74 86 TYR A O 1
ATOM 694 N N . ALA A 1 87 ? -7.102 -10.409 -10.290 1.00 11.58 87 ALA A N 1
ATOM 695 C CA . ALA A 1 87 ? -7.168 -11.002 -11.664 1.00 11.04 87 ALA A CA 1
ATOM 696 C C . ALA A 1 87 ? -6.742 -10.042 -12.759 1.00 10.14 87 ALA A C 1
ATOM 697 O O . ALA A 1 87 ? -7.522 -9.736 -13.667 1.00 10.94 87 ALA A O 1
ATOM 699 N N . PRO A 1 88 ? -5.502 -9.566 -12.790 1.00 10.15 88 PRO A N 1
ATOM 700 C CA . PRO A 1 88 ? -5.096 -8.584 -13.783 1.00 13.97 88 PRO A CA 1
ATOM 701 C C . PRO A 1 88 ? -5.250 -9.085 -15.210 1.00 11.98 88 PRO A C 1
ATOM 702 O O . PRO A 1 88 ? -5.082 -10.278 -15.505 1.00 11.44 88 PRO A O 1
ATOM 706 N N . GLY A 1 89 ? -5.712 -8.179 -16.033 1.00 12.31 89 GLY A N 1
ATOM 707 C CA . GLY A 1 89 ? -5.840 -8.466 -17.482 1.00 12.49 89 GLY A CA 1
ATOM 708 C C . GLY A 1 89 ? -7.125 -9.196 -17.800 1.00 13.93 89 GLY A C 1
ATOM 709 O O . GLY A 1 89 ? -7.306 -9.547 -18.921 1.00 15.85 89 GLY A O 1
ATOM 710 N N . THR A 1 90 ? -8.004 -9.395 -16.823 1.00 12.62 90 THR A N 1
ATOM 711 C CA . THR A 1 90 ? -9.272 -10.140 -16.966 1.00 13.29 90 THR A CA 1
ATOM 712 C C . THR A 1 90 ? -10.356 -9.402 -16.203 1.00 12.00 90 THR A C 1
ATOM 713 O O . THR A 1 90 ? -10.100 -8.459 -15.453 1.00 15.85 90 THR A O 1
ATOM 717 N N . THR A 1 91 ? -11.549 -9.964 -16.322 1.00 12.41 91 THR A N 1
ATOM 718 C CA . THR A 1 91 ? -12.735 -9.577 -15.558 1.00 18.52 91 THR A CA 1
ATOM 719 C C . THR A 1 91 ? -13.074 -10.659 -14.507 1.00 17.24 91 THR A C 1
ATOM 720 O O . THR A 1 91 ? -14.284 -10.962 -14.293 1.00 19.35 91 THR A O 1
ATOM 724 N N . ASN A 1 92 ? -12.095 -11.421 -14.081 1.00 14.95 92 ASN A N 1
ATOM 725 C CA . ASN A 1 92 ? -12.304 -12.591 -13.211 1.00 13.43 92 ASN A CA 1
ATOM 726 C C . ASN A 1 92 ? -11.969 -12.196 -11.771 1.00 12.61 92 ASN A C 1
ATOM 727 O O . ASN A 1 92 ? -11.617 -13.134 -11.017 1.00 14.98 92 ASN A O 1
ATOM 732 N N . ASP A 1 93 ? -12.092 -10.916 -11.377 1.00 12.88 93 ASP A N 1
ATOM 733 C CA . ASP A 1 93 ? -11.862 -10.589 -9.935 1.00 11.16 93 ASP A CA 1
ATOM 734 C C . ASP A 1 93 ? -12.944 -11.285 -9.090 1.00 12.82 93 ASP A C 1
ATOM 735 O O . ASP A 1 93 ? -14.112 -11.461 -9.497 1.00 14.43 93 ASP A O 1
ATOM 740 N N A LYS A 1 94 ? -12.614 -11.622 -7.856 0.50 11.54 94 LYS A N 1
ATOM 741 N N B LYS A 1 94 ? -12.570 -11.682 -7.875 0.50 11.54 94 LYS A N 1
ATOM 742 C CA A LYS A 1 94 ? -13.613 -12.256 -6.989 0.50 11.05 94 LYS A CA 1
ATOM 743 C CA B LYS A 1 94 ? -13.449 -12.439 -6.971 0.50 11.09 94 LYS A CA 1
ATOM 744 C C A LYS A 1 94 ? -13.160 -12.102 -5.535 0.50 10.50 94 LYS A C 1
ATOM 745 C C B LYS A 1 94 ? -13.144 -12.030 -5.519 0.50 10.70 94 LYS A C 1
ATOM 746 O O A LYS A 1 94 ? -11.944 -12.055 -5.234 0.50 9.18 94 LYS A O 1
ATOM 747 O O B LYS A 1 94 ? -12.026 -11.611 -5.197 0.50 11.10 94 LYS A O 1
ATOM 758 N N . ILE A 1 95 ? -14.152 -12.121 -4.661 1.00 10.77 95 ILE A N 1
ATOM 759 C CA . ILE A 1 95 ? -13.938 -12.107 -3.209 1.00 10.54 95 ILE A CA 1
ATOM 760 C C . ILE A 1 95 ? -13.638 -13.532 -2.786 1.00 11.35 95 ILE A C 1
ATOM 761 O O . ILE A 1 95 ? -14.530 -14.437 -2.987 1.00 15.42 95 ILE A O 1
ATOM 766 N N . LEU A 1 96 ? -12.467 -13.765 -2.229 1.00 10.71 96 LEU A N 1
ATOM 767 C CA . LEU A 1 96 ? -12.057 -15.073 -1.680 1.00 11.44 96 LEU A CA 1
ATOM 768 C C . LEU A 1 96 ? -12.483 -15.271 -0.205 1.00 12.99 96 LEU A C 1
ATOM 769 O O . LEU A 1 96 ? -12.726 -16.456 0.192 1.00 14.70 96 LEU A O 1
ATOM 774 N N A SER A 1 97 ? -12.588 -14.220 0.586 0.50 11.33 97 SER A N 1
ATOM 775 N N B SER A 1 97 ? -12.577 -14.189 0.559 0.50 11.17 97 SER A N 1
ATOM 776 C CA A SER A 1 97 ? -12.966 -14.353 2.012 0.50 13.48 97 SER A CA 1
ATOM 777 C CA B SER A 1 97 ? -12.851 -14.204 2.013 0.50 12.69 97 SER A CA 1
ATOM 778 C C A SER A 1 97 ? -13.618 -13.041 2.421 0.50 10.50 97 SER A C 1
ATOM 779 C C B SER A 1 97 ? -13.672 -12.979 2.363 0.50 11.04 97 SER A C 1
ATOM 780 O O A SER A 1 97 ? -13.127 -12.013 2.018 0.50 9.64 97 SER A O 1
ATOM 781 O O B SER A 1 97 ? -13.330 -11.917 1.897 0.50 9.68 97 SER A O 1
ATOM 786 N N . GLY A 1 98 ? -14.640 -13.090 3.269 1.00 11.18 98 GLY A N 1
ATOM 787 C CA . GLY A 1 98 ? -15.389 -11.906 3.695 1.00 13.14 98 GLY A CA 1
ATOM 788 C C . GLY A 1 98 ? -16.413 -11.470 2.640 1.00 10.44 98 GLY A C 1
ATOM 789 O O . GLY A 1 98 ? -16.786 -12.312 1.790 1.00 11.78 98 GLY A O 1
ATOM 790 N N . PRO A 1 99 ? -16.877 -10.205 2.647 1.00 11.81 99 PRO A N 1
ATOM 791 C CA . PRO A 1 99 ? -16.446 -9.170 3.571 1.00 12.67 99 PRO A CA 1
ATOM 792 C C . PRO A 1 99 ? -16.788 -9.575 5.014 1.00 13.63 99 PRO A C 1
ATOM 793 O O . PRO A 1 99 ? -17.763 -10.233 5.289 1.00 11.66 99 PRO A O 1
ATOM 797 N N . THR A 1 100 ? -15.941 -9.212 5.947 1.00 10.06 100 THR A N 1
ATOM 798 C CA . THR A 1 100 ? -16.197 -9.408 7.392 1.00 9.62 100 THR A CA 1
ATOM 799 C C . THR A 1 100 ? -15.460 -8.336 8.170 1.00 9.62 100 THR A C 1
ATOM 800 O O . THR A 1 100 ? -14.799 -7.519 7.574 1.00 11.08 100 THR A O 1
ATOM 804 N N . THR A 1 101 ? -15.558 -8.383 9.493 1.00 10.32 101 THR A N 1
ATOM 805 C CA . THR A 1 101 ? -14.796 -7.414 10.296 1.00 9.29 101 THR A CA 1
ATOM 806 C C . THR A 1 101 ? -13.311 -7.776 10.319 1.00 9.05 101 THR A C 1
ATOM 807 O O . THR A 1 101 ? -12.957 -8.952 10.189 1.00 9.11 101 THR A O 1
ATOM 811 N N . ILE A 1 102 ? -12.476 -6.808 10.612 1.00 8.99 102 ILE A N 1
ATOM 812 C CA . ILE A 1 102 ? -11.017 -7.073 10.752 1.00 9.64 102 ILE A CA 1
ATOM 813 C C . ILE A 1 102 ? -10.792 -8.149 11.805 1.00 9.31 102 ILE A C 1
ATOM 814 O O . ILE A 1 102 ? -9.963 -9.027 11.653 1.00 9.61 102 ILE A O 1
ATOM 819 N N . ALA A 1 103 ? -11.478 -8.016 12.931 1.00 8.79 103 ALA A N 1
ATOM 820 C CA . ALA A 1 103 ? -11.272 -8.953 14.061 1.00 9.49 103 ALA A CA 1
ATOM 821 C C . ALA A 1 103 ? -11.728 -10.341 13.693 1.00 8.57 103 ALA A C 1
ATOM 822 O O . ALA A 1 103 ? -11.143 -11.307 14.258 1.00 11.60 103 ALA A O 1
ATOM 824 N N . GLU A 1 104 ? -12.725 -10.499 12.854 1.00 9.09 104 GLU A N 1
ATOM 825 C CA . GLU A 1 104 ? -13.122 -11.824 12.400 1.00 8.72 104 GLU A CA 1
ATOM 826 C C . GLU A 1 104 ? -12.152 -12.368 11.338 1.00 8.85 104 GLU A C 1
ATOM 827 O O . GLU A 1 104 ? -11.840 -13.572 11.352 1.00 10.25 104 GLU A O 1
ATOM 833 N N . MET A 1 105 ? -11.612 -11.521 10.467 1.00 9.26 105 MET A N 1
ATOM 834 C CA . MET A 1 105 ? -10.659 -11.954 9.435 1.00 9.57 105 MET A CA 1
ATOM 835 C C . MET A 1 105 ? -9.348 -12.402 10.095 1.00 7.92 105 MET A C 1
ATOM 836 O O . MET A 1 105 ? -8.738 -13.348 9.660 1.00 8.88 105 MET A O 1
ATOM 841 N N . PHE A 1 106 ? -8.915 -11.609 11.081 1.00 8.07 106 PHE A N 1
ATOM 842 C CA . PHE A 1 106 ? -7.622 -11.808 11.751 1.00 9.77 106 PHE A CA 1
ATOM 843 C C . PHE A 1 106 ? -7.884 -11.777 13.237 1.00 8.78 106 PHE A C 1
ATOM 844 O O . PHE A 1 106 ? -7.700 -10.733 13.891 1.00 8.38 106 PHE A O 1
ATOM 852 N N . PRO A 1 107 ? -8.338 -12.911 13.816 1.00 9.51 107 PRO A N 1
ATOM 853 C CA . PRO A 1 107 ? -8.628 -12.933 15.260 1.00 10.37 107 PRO A CA 1
ATOM 854 C C . PRO A 1 107 ? -7.520 -12.416 16.195 1.00 10.48 107 PRO A C 1
ATOM 855 O O . PRO A 1 107 ? -7.864 -11.870 17.272 1.00 12.01 107 PRO A O 1
ATOM 859 N N . VAL A 1 108 ? -6.247 -12.522 15.797 1.00 9.88 108 VAL A N 1
ATOM 860 C CA . VAL A 1 108 ? -5.157 -12.015 16.660 1.00 11.27 108 VAL A CA 1
ATOM 861 C C . VAL A 1 108 ? -5.257 -10.508 16.820 1.00 10.06 108 VAL A C 1
ATOM 862 O O . VAL A 1 108 ? -4.648 -9.947 17.751 1.00 9.82 108 VAL A O 1
ATOM 866 N N . LEU A 1 109 ? -5.977 -9.863 15.922 1.00 8.73 109 LEU A N 1
ATOM 867 C CA . LEU A 1 109 ? -6.123 -8.388 15.951 1.00 7.67 109 LEU A CA 1
ATOM 868 C C . LEU A 1 109 ? -7.347 -7.964 16.776 1.00 7.03 109 LEU A C 1
ATOM 869 O O . LEU A 1 109 ? -7.502 -6.773 17.000 1.00 7.18 109 LEU A O 1
ATOM 874 N N . LYS A 1 110 ? -8.204 -8.904 17.143 1.00 7.33 110 LYS A N 1
ATOM 875 C CA . LYS A 1 110 ? -9.341 -8.515 17.991 1.00 7.82 110 LYS A CA 1
ATOM 876 C C . LYS A 1 110 ? -8.811 -7.860 19.262 1.00 7.31 110 LYS A C 1
ATOM 877 O O . LYS A 1 110 ? -7.761 -8.302 19.816 1.00 8.00 110 LYS A O 1
ATOM 883 N N . ASN A 1 111 ? -9.462 -6.795 19.692 1.00 7.24 111 ASN A N 1
ATOM 884 C CA . ASN A 1 111 ? -9.095 -6.049 20.897 1.00 8.29 111 ASN A CA 1
ATOM 885 C C . ASN A 1 111 ? -7.846 -5.218 20.762 1.00 6.74 111 ASN A C 1
ATOM 886 O O . ASN A 1 111 ? -7.528 -4.570 21.766 1.00 8.15 111 ASN A O 1
ATOM 891 N N . THR A 1 112 ? -7.204 -5.255 19.615 1.00 8.01 112 THR A N 1
ATOM 892 C CA . THR A 1 112 ? -6.005 -4.449 19.363 1.00 7.25 112 THR A CA 1
ATOM 893 C C . THR A 1 112 ? -6.340 -3.102 18.723 1.00 6.95 112 THR A C 1
ATOM 894 O O . THR A 1 112 ? -7.453 -2.885 18.265 1.00 7.95 112 THR A O 1
ATOM 898 N N . VAL A 1 113 ? -5.326 -2.248 18.570 1.00 8.64 113 VAL A N 1
ATOM 899 C CA . VAL A 1 113 ? -5.521 -0.944 17.871 1.00 8.20 113 VAL A CA 1
ATOM 900 C C . VAL A 1 113 ? -5.994 -1.117 16.407 1.00 7.76 113 VAL A C 1
ATOM 901 O O . VAL A 1 113 ? -6.573 -0.139 15.843 1.00 10.17 113 VAL A O 1
ATOM 905 N N . PHE A 1 114 ? -5.865 -2.272 15.832 1.00 6.47 114 PHE A N 1
ATOM 906 C CA . PHE A 1 114 ? -6.204 -2.498 14.426 1.00 6.83 114 PHE A CA 1
ATOM 907 C C . PHE A 1 114 ? -7.660 -2.897 14.256 1.00 8.07 114 PHE A C 1
ATOM 908 O O . PHE A 1 114 ? -8.149 -2.887 13.113 1.00 8.73 114 PHE A O 1
ATOM 916 N N . GLU A 1 115 ? -8.359 -3.281 15.311 1.00 8.49 115 GLU A N 1
ATOM 917 C CA . GLU A 1 115 ? -9.685 -3.919 15.084 1.00 8.63 115 GLU A CA 1
ATOM 918 C C . GLU A 1 115 ? -10.708 -2.959 14.434 1.00 9.55 115 GLU A C 1
ATOM 919 O O . GLU A 1 115 ? -11.552 -3.426 13.724 1.00 12.20 115 GLU A O 1
ATOM 925 N N . ASP A 1 116 ? -10.630 -1.663 14.677 1.00 8.30 116 ASP A N 1
ATOM 926 C CA . ASP A 1 116 ? -11.638 -0.730 14.126 1.00 10.10 116 ASP A CA 1
ATOM 927 C C . ASP A 1 116 ? -11.202 -0.135 12.789 1.00 9.82 116 ASP A C 1
ATOM 928 O O . ASP A 1 116 ? -11.961 0.626 12.208 1.00 11.37 116 ASP A O 1
ATOM 933 N N . GLY A 1 117 ? -10.000 -0.461 12.339 1.00 8.84 117 GLY A N 1
ATOM 934 C CA . GLY A 1 117 ? -9.464 0.086 11.085 1.00 8.86 117 GLY A CA 1
ATOM 935 C C . GLY A 1 117 ? -7.982 -0.004 11.089 1.00 7.10 117 GLY A C 1
ATOM 936 O O . GLY A 1 117 ? -7.349 0.079 12.109 1.00 9.43 117 GLY A O 1
ATOM 937 N N . ILE A 1 118 ? -7.440 -0.056 9.878 1.00 7.66 118 ILE A N 1
ATOM 938 C CA . ILE A 1 118 ? -5.990 0.012 9.645 1.00 7.64 118 ILE A CA 1
ATOM 939 C C . ILE A 1 118 ? -5.716 1.218 8.768 1.00 7.53 118 ILE A C 1
ATOM 940 O O . ILE A 1 118 ? -6.443 1.373 7.754 1.00 8.69 118 ILE A O 1
ATOM 945 N N . ASP A 1 119 ? -4.670 1.989 9.074 1.00 7.36 119 ASP A N 1
ATOM 946 C CA . ASP A 1 119 ? -4.400 3.144 8.197 1.00 7.45 119 ASP A CA 1
ATOM 947 C C . ASP A 1 119 ? -3.682 2.708 6.932 1.00 7.35 119 ASP A C 1
ATOM 948 O O . ASP A 1 119 ? -4.018 3.272 5.865 1.00 8.46 119 ASP A O 1
ATOM 953 N N . SER A 1 120 ? -2.712 1.844 7.046 1.00 7.23 120 SER A N 1
ATOM 954 C CA . SER A 1 120 ? -1.869 1.553 5.894 1.00 7.21 120 SER A CA 1
ATOM 955 C C . SER A 1 120 ? -1.187 0.222 6.098 1.00 6.71 120 SER A C 1
ATOM 956 O O . SER A 1 120 ? -1.139 -0.243 7.266 1.00 6.61 120 SER A O 1
ATOM 959 N N . ALA A 1 121 ? -0.643 -0.349 5.037 1.00 6.37 121 ALA A N 1
ATOM 960 C CA . ALA A 1 121 ? 0.029 -1.612 5.120 1.00 6.09 121 ALA A CA 1
ATOM 961 C C . ALA A 1 121 ? 0.945 -1.815 3.946 1.00 7.04 121 ALA A C 1
ATOM 962 O O . ALA A 1 121 ? 0.632 -1.252 2.871 1.00 7.94 121 ALA A O 1
ATOM 964 N N . PHE A 1 122 ? 1.961 -2.648 4.047 1.00 6.92 122 PHE A N 1
ATOM 965 C CA . PHE A 1 122 ? 2.725 -2.989 2.842 1.00 6.06 122 PHE A CA 1
ATOM 966 C C . PHE A 1 122 ? 3.365 -4.320 3.050 1.00 6.46 122 PHE A C 1
ATOM 967 O O . PHE A 1 122 ? 3.597 -4.708 4.215 1.00 7.23 122 PHE A O 1
ATOM 975 N N . ARG A 1 123 ? 3.643 -5.023 1.980 1.00 7.25 123 ARG A N 1
ATOM 976 C CA . ARG A 1 123 ? 4.225 -6.359 2.006 1.00 7.33 123 ARG A CA 1
ATOM 977 C C . ARG A 1 123 ? 5.709 -6.339 2.294 1.00 8.70 123 ARG A C 1
ATOM 978 O O . ARG A 1 123 ? 6.478 -5.621 1.651 1.00 9.18 123 ARG A O 1
ATOM 986 N N . SER A 1 124 ? 6.104 -7.116 3.290 1.00 8.93 124 SER A N 1
ATOM 987 C CA . SER A 1 124 ? 7.507 -7.196 3.682 1.00 9.64 124 SER A CA 1
ATOM 988 C C . SER A 1 124 ? 8.245 -8.128 2.739 1.00 9.57 124 SER A C 1
ATOM 989 O O . SER A 1 124 ? 7.683 -9.027 2.076 1.00 11.64 124 SER A O 1
ATOM 992 N N . THR A 1 125 ? 9.555 -8.069 2.707 1.00 9.77 125 THR A N 1
ATOM 993 C CA . THR A 1 125 ? 10.373 -9.110 2.147 1.00 10.74 125 THR A CA 1
ATOM 994 C C . THR A 1 125 ? 10.543 -10.279 3.137 1.00 12.32 125 THR A C 1
ATOM 995 O O . THR A 1 125 ? 11.044 -11.275 2.677 1.00 14.63 125 THR A O 1
ATOM 999 N N . LYS A 1 126 ? 10.222 -10.112 4.415 1.00 11.10 126 LYS A N 1
ATOM 1000 C CA . LYS A 1 126 ? 10.449 -11.197 5.432 1.00 11.85 126 LYS A CA 1
ATOM 1001 C C . LYS A 1 126 ? 9.237 -12.175 5.366 1.00 12.12 126 LYS A C 1
ATOM 1002 O O . LYS A 1 126 ? 8.141 -11.837 5.846 1.00 13.05 126 LYS A O 1
ATOM 1008 N N . GLY A 1 127 ? 9.476 -13.390 4.907 1.00 14.02 127 GLY A N 1
ATOM 1009 C CA . GLY A 1 127 ? 8.488 -14.448 4.868 1.00 13.51 127 GLY A CA 1
ATOM 1010 C C . GLY A 1 127 ? 7.206 -13.973 4.221 1.00 10.85 127 GLY A C 1
ATOM 1011 O O . GLY A 1 127 ? 7.207 -13.388 3.100 1.00 11.84 127 GLY A O 1
ATOM 1012 N N . LYS A 1 128 ? 6.060 -14.233 4.881 1.00 10.03 128 LYS A N 1
ATOM 1013 C CA . LYS A 1 128 ? 4.701 -13.805 4.505 1.00 9.10 128 LYS A CA 1
ATOM 1014 C C . LYS A 1 128 ? 4.251 -12.596 5.351 1.00 8.32 128 LYS A C 1
ATOM 1015 O O . LYS A 1 128 ? 3.078 -12.409 5.508 1.00 9.40 128 LYS A O 1
ATOM 1021 N N . GLU A 1 129 ? 5.208 -11.795 5.819 1.00 8.62 129 GLU A N 1
ATOM 1022 C CA . GLU A 1 129 ? 4.845 -10.692 6.676 1.00 9.61 129 GLU A CA 1
ATOM 1023 C C . GLU A 1 129 ? 4.363 -9.466 5.892 1.00 9.35 129 GLU A C 1
ATOM 1024 O O . GLU A 1 129 ? 4.764 -9.206 4.757 1.00 9.32 129 GLU A O 1
ATOM 1030 N N . VAL A 1 130 ? 3.479 -8.760 6.546 1.00 8.65 130 VAL A N 1
ATOM 1031 C CA . VAL A 1 130 ? 2.860 -7.508 6.112 1.00 7.64 130 VAL A CA 1
ATOM 1032 C C . VAL A 1 130 ? 2.925 -6.528 7.259 1.00 7.98 130 VAL A C 1
ATOM 1033 O O . VAL A 1 130 ? 2.510 -6.863 8.409 1.00 10.01 130 VAL A O 1
ATOM 1037 N N . TYR A 1 131 ? 3.438 -5.337 7.023 1.00 7.95 131 TYR A N 1
ATOM 1038 C CA . TYR A 1 131 ? 3.443 -4.224 7.984 1.00 8.07 131 TYR A CA 1
ATOM 1039 C C . TYR A 1 131 ? 2.065 -3.625 8.031 1.00 7.47 131 TYR A C 1
ATOM 1040 O O . TYR A 1 131 ? 1.473 -3.355 7.001 1.00 8.26 131 TYR A O 1
ATOM 1049 N N . LEU A 1 132 ? 1.531 -3.401 9.225 1.00 7.29 132 LEU A N 1
ATOM 1050 C CA . LEU A 1 132 ? 0.252 -2.760 9.532 1.00 7.85 132 LEU A CA 1
ATOM 1051 C C . LEU A 1 132 ? 0.499 -1.477 10.357 1.00 7.05 132 LEU A C 1
ATOM 1052 O O . LEU A 1 132 ? 1.220 -1.566 11.351 1.00 9.41 132 LEU A O 1
ATOM 1057 N N . PHE A 1 133 ? -0.148 -0.379 9.961 1.00 6.79 133 PHE A N 1
ATOM 1058 C CA . PHE A 1 133 ? 0.070 0.908 10.611 1.00 8.29 133 PHE A CA 1
ATOM 1059 C C . PHE A 1 133 ? -1.269 1.444 11.081 1.00 8.37 133 PHE A C 1
ATOM 1060 O O . PHE A 1 133 ? -2.255 1.366 10.334 1.00 8.60 133 PHE A O 1
ATOM 1068 N N . LYS A 1 134 ? -1.297 1.977 12.311 1.00 8.63 134 LYS A N 1
ATOM 1069 C CA . LYS A 1 134 ? -2.511 2.614 12.852 1.00 8.83 134 LYS A CA 1
ATOM 1070 C C . LYS A 1 134 ? -2.070 3.730 13.778 1.00 8.02 134 LYS A C 1
ATOM 1071 O O . LYS A 1 134 ? -1.355 3.449 14.792 1.00 7.62 134 LYS A O 1
ATOM 1077 N N . GLY A 1 135 ? -2.440 4.981 13.492 1.00 8.57 135 GLY A N 1
ATOM 1078 C CA . GLY A 1 135 ? -1.823 6.090 14.237 1.00 8.18 135 GLY A CA 1
ATOM 1079 C C . GLY A 1 135 ? -0.331 5.999 14.211 1.00 7.79 135 GLY A C 1
ATOM 1080 O O . GLY A 1 135 ? 0.254 5.678 13.184 1.00 7.99 135 GLY A O 1
ATOM 1081 N N . ASN A 1 136 ? 0.318 6.252 15.329 1.00 7.38 136 ASN A N 1
ATOM 1082 C CA . ASN A 1 136 ? 1.788 6.197 15.419 1.00 7.63 136 ASN A CA 1
ATOM 1083 C C . ASN A 1 136 ? 2.297 4.822 15.806 1.00 6.45 136 ASN A C 1
ATOM 1084 O O . ASN A 1 136 ? 3.476 4.677 16.143 1.00 7.90 136 ASN A O 1
ATOM 1089 N N . LYS A 1 137 ? 1.463 3.823 15.631 1.00 7.53 137 LYS A N 1
ATOM 1090 C CA . LYS A 1 137 ? 1.748 2.459 16.014 1.00 7.26 137 LYS A CA 1
ATOM 1091 C C . LYS A 1 137 ? 1.840 1.551 14.754 1.00 7.07 137 LYS A C 1
ATOM 1092 O O . LYS A 1 137 ? 1.261 1.844 13.709 1.00 8.03 137 LYS A O 1
ATOM 1098 N N . TYR A 1 138 ? 2.577 0.448 14.894 1.00 5.90 138 TYR A N 1
ATOM 1099 C CA . TYR A 1 138 ? 2.659 -0.514 13.828 1.00 6.43 138 TYR A CA 1
ATOM 1100 C C . TYR A 1 138 ? 2.905 -1.917 14.358 1.00 6.40 138 TYR A C 1
ATOM 1101 O O . TYR A 1 138 ? 3.542 -2.091 15.443 1.00 7.17 138 TYR A O 1
ATOM 1110 N N . GLY A 1 139 ? 2.492 -2.899 13.612 1.00 7.64 139 GLY A N 1
ATOM 1111 C CA . GLY A 1 139 ? 2.873 -4.275 13.812 1.00 8.96 139 GLY A CA 1
ATOM 1112 C C . GLY A 1 139 ? 3.028 -5.013 12.556 1.00 8.54 139 GLY A C 1
ATOM 1113 O O . GLY A 1 139 ? 3.076 -4.384 11.447 1.00 9.19 139 GLY A O 1
ATOM 1114 N N . ARG A 1 140 ? 3.226 -6.299 12.636 1.00 10.86 140 ARG A N 1
ATOM 1115 C CA . ARG A 1 140 ? 3.381 -7.162 11.477 1.00 11.10 140 ARG A CA 1
ATOM 1116 C C . ARG A 1 140 ? 2.514 -8.388 11.608 1.00 10.99 140 ARG A C 1
ATOM 1117 O O . ARG A 1 140 ? 2.527 -9.008 12.689 1.00 11.85 140 ARG A O 1
ATOM 1125 N N . ILE A 1 141 ? 1.848 -8.733 10.526 1.00 10.32 141 ILE A N 1
ATOM 1126 C CA . ILE A 1 141 ? 1.083 -9.988 10.465 1.00 12.28 141 ILE A CA 1
ATOM 1127 C C . ILE A 1 141 ? 1.712 -10.884 9.409 1.00 10.35 141 ILE A C 1
ATOM 1128 O O . ILE A 1 141 ? 2.070 -10.396 8.354 1.00 10.71 141 ILE A O 1
ATOM 1133 N N . ALA A 1 142 ? 1.739 -12.168 9.680 1.00 9.71 142 ALA A N 1
ATOM 1134 C CA . ALA A 1 142 ? 2.056 -13.175 8.646 1.00 8.87 142 ALA A CA 1
ATOM 1135 C C . ALA A 1 142 ? 0.715 -13.555 8.058 1.00 9.03 142 ALA A C 1
ATOM 1136 O O . ALA A 1 142 ? -0.161 -14.063 8.742 1.00 10.21 142 ALA A O 1
ATOM 1138 N N . TYR A 1 143 ? 0.466 -13.250 6.773 1.00 9.96 143 TYR A N 1
ATOM 1139 C CA . TYR A 1 143 ? -0.901 -13.347 6.206 1.00 10.02 143 TYR A CA 1
ATOM 1140 C C . TYR A 1 143 ? -1.382 -14.785 6.139 1.00 8.43 143 TYR A C 1
ATOM 1141 O O . TYR A 1 143 ? -2.541 -14.994 6.088 1.00 11.06 143 TYR A O 1
ATOM 1150 N N . ASP A 1 144 ? -0.429 -15.732 6.009 1.00 8.30 144 ASP A N 1
ATOM 1151 C CA . ASP A 1 144 ? -0.839 -17.123 5.744 1.00 9.76 144 ASP A CA 1
ATOM 1152 C C . ASP A 1 144 ? -1.207 -17.837 7.017 1.00 9.39 144 ASP A C 1
ATOM 1153 O O . ASP A 1 144 ? -2.175 -18.516 7.039 1.00 10.12 144 ASP A O 1
ATOM 1158 N N . SER A 1 145 ? -0.466 -17.641 8.076 1.00 7.61 145 SER A N 1
ATOM 1159 C CA . SER A 1 145 ? -0.834 -18.197 9.399 1.00 7.24 145 SER A CA 1
ATOM 1160 C C . SER A 1 145 ? -1.744 -17.256 10.173 1.00 8.10 145 SER A C 1
ATOM 1161 O O . SER A 1 145 ? -2.366 -17.737 11.143 1.00 9.01 145 SER A O 1
ATOM 1164 N N . LYS A 1 146 ? -1.883 -16.027 9.742 1.00 8.13 146 LYS A N 1
ATOM 1165 C CA . LYS A 1 146 ? -2.619 -14.975 10.469 1.00 9.27 146 LYS A CA 1
ATOM 1166 C C . LYS A 1 146 ? -2.083 -14.714 11.869 1.00 10.41 146 LYS A C 1
ATOM 1167 O O . LYS A 1 146 ? -2.816 -14.179 12.683 1.00 16.08 146 LYS A O 1
ATOM 1173 N N . GLN A 1 147 ? -0.843 -15.022 12.109 1.00 8.69 147 GLN A N 1
ATOM 1174 C CA A GLN A 1 147 ? -0.248 -14.703 13.402 0.49 9.44 147 GLN A CA 1
ATOM 1175 C CA B GLN A 1 147 ? -0.171 -14.718 13.375 0.51 9.02 147 GLN A CA 1
ATOM 1176 C C . GLN A 1 147 ? 0.296 -13.279 13.379 1.00 10.15 147 GLN A C 1
ATOM 1177 O O . GLN A 1 147 ? 0.818 -12.870 12.418 1.00 12.27 147 GLN A O 1
ATOM 1188 N N . LEU A 1 148 ? 0.098 -12.620 14.515 1.00 10.78 148 LEU A N 1
ATOM 1189 C CA . LEU A 1 148 ? 0.723 -11.333 14.750 1.00 11.08 148 LEU A CA 1
ATOM 1190 C C . LEU A 1 148 ? 2.167 -11.746 15.073 1.00 11.28 148 LEU A C 1
ATOM 1191 O O . LEU A 1 148 ? 2.385 -12.573 15.984 1.00 13.37 148 LEU A O 1
ATOM 1196 N N . VAL A 1 149 ? 3.124 -11.166 14.435 1.00 11.53 149 VAL A N 1
ATOM 1197 C CA . VAL A 1 149 ? 4.553 -11.354 14.636 1.00 12.46 149 VAL A CA 1
ATOM 1198 C C . VAL A 1 149 ? 5.004 -10.282 15.631 1.00 12.65 149 VAL A C 1
ATOM 1199 O O . VAL A 1 149 ? 5.148 -9.109 15.208 1.00 13.92 149 VAL A O 1
ATOM 1203 N N . GLY A 1 150 ? 5.293 -10.704 16.866 1.00 12.70 150 GLY A N 1
ATOM 1204 C CA . GLY A 1 150 ? 5.711 -9.754 17.900 1.00 12.33 150 GLY A CA 1
ATOM 1205 C C . GLY A 1 150 ? 4.612 -8.896 18.446 1.00 10.48 150 GLY A C 1
ATOM 1206 O O . GLY A 1 150 ? 3.447 -9.356 18.679 1.00 12.02 150 GLY A O 1
ATOM 1207 N N . THR A 1 151 ? 4.965 -7.630 18.627 1.00 9.06 151 THR A N 1
ATOM 1208 C CA . THR A 1 151 ? 4.071 -6.730 19.358 1.00 8.55 151 THR A CA 1
ATOM 1209 C C . THR A 1 151 ? 3.809 -5.510 18.547 1.00 6.52 151 THR A C 1
ATOM 1210 O O . THR A 1 151 ? 4.475 -5.305 17.499 1.00 8.38 151 THR A O 1
ATOM 1214 N N . ILE A 1 152 ? 2.905 -4.682 19.026 1.00 7.02 152 ILE A N 1
ATOM 1215 C CA . ILE A 1 152 ? 2.513 -3.475 18.314 1.00 7.12 152 ILE A CA 1
ATOM 1216 C C . ILE A 1 152 ? 3.245 -2.325 19.007 1.00 7.27 152 ILE A C 1
ATOM 1217 O O . ILE A 1 152 ? 3.121 -2.136 20.261 1.00 8.21 152 ILE A O 1
ATOM 1222 N N . ARG A 1 153 ? 4.122 -1.627 18.329 1.00 6.99 153 ARG A N 1
ATOM 1223 C CA . ARG A 1 153 ? 5.099 -0.658 18.826 1.00 6.42 153 ARG A CA 1
ATOM 1224 C C . ARG A 1 153 ? 4.947 0.694 18.130 1.00 5.81 153 ARG A C 1
ATOM 1225 O O . ARG A 1 153 ? 4.128 0.818 17.221 1.00 7.32 153 ARG A O 1
ATOM 1233 N N . ASN A 1 154 ? 5.765 1.656 18.524 1.00 6.60 154 ASN A N 1
ATOM 1234 C CA . ASN A 1 154 ? 5.722 2.901 17.764 1.00 7.60 154 ASN A CA 1
ATOM 1235 C C . ASN A 1 154 ? 6.382 2.606 16.407 1.00 7.42 154 ASN A C 1
ATOM 1236 O O . ASN A 1 154 ? 7.356 1.867 16.324 1.00 6.91 154 ASN A O 1
ATOM 1241 N N . ILE A 1 155 ? 5.900 3.360 15.423 1.00 6.64 155 ILE A N 1
ATOM 1242 C CA . ILE A 1 155 ? 6.557 3.317 14.083 1.00 7.56 155 ILE A CA 1
ATOM 1243 C C . ILE A 1 155 ? 8.061 3.499 14.204 1.00 7.43 155 ILE A C 1
ATOM 1244 O O . ILE A 1 155 ? 8.856 2.767 13.555 1.00 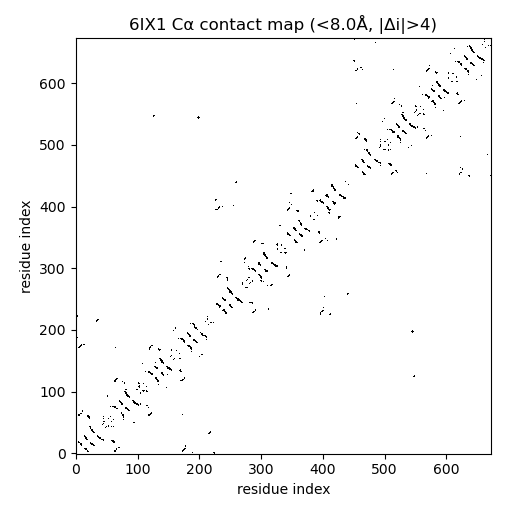7.03 155 ILE A O 1
ATOM 1249 N N . THR A 1 156 ? 8.518 4.433 15.048 1.00 7.87 156 THR A N 1
ATOM 1250 C CA . THR A 1 156 ? 9.939 4.719 15.099 1.00 7.66 156 THR A CA 1
ATOM 1251 C C . THR A 1 156 ? 10.719 3.694 15.917 1.00 6.98 156 THR A C 1
ATOM 1252 O O . THR A 1 156 ? 11.934 3.801 15.974 1.00 8.55 156 THR A O 1
ATOM 1256 N N . ASP A 1 157 ? 10.023 2.799 16.634 1.00 7.06 157 ASP A N 1
ATOM 1257 C CA . ASP A 1 157 ? 10.788 1.648 17.204 1.00 6.67 157 ASP A CA 1
ATOM 1258 C C . ASP A 1 157 ? 11.290 0.721 16.108 1.00 8.69 157 ASP A C 1
ATOM 1259 O O . ASP A 1 157 ? 12.348 0.144 16.239 1.00 8.98 157 ASP A O 1
ATOM 1264 N N . GLY A 1 158 ? 10.555 0.525 15.022 1.00 7.16 158 GLY A N 1
ATOM 1265 C CA . GLY A 1 158 ? 11.001 -0.245 13.869 1.00 7.70 158 GLY A CA 1
ATOM 1266 C C . GLY A 1 158 ? 11.778 0.572 12.875 1.00 7.76 158 GLY A C 1
ATOM 1267 O O . GLY A 1 158 ? 12.651 0.043 12.191 1.00 8.39 158 GLY A O 1
ATOM 1268 N N . PHE A 1 159 ? 11.346 1.830 12.735 1.00 7.12 159 PHE A N 1
ATOM 1269 C CA . PHE A 1 159 ? 11.833 2.732 11.650 1.00 6.53 159 PHE A CA 1
ATOM 1270 C C . PHE A 1 159 ? 12.326 4.043 12.236 1.00 7.35 159 PHE A C 1
ATOM 1271 O O . PHE A 1 159 ? 11.755 5.077 11.939 1.00 7.56 159 PHE A O 1
ATOM 1279 N N . PRO A 1 160 ? 13.413 3.995 13.061 1.00 7.48 160 PRO A N 1
ATOM 1280 C CA . PRO A 1 160 ? 13.953 5.235 13.586 1.00 7.99 160 PRO A CA 1
ATOM 1281 C C . PRO A 1 160 ? 14.392 6.211 12.491 1.00 7.62 160 PRO A C 1
ATOM 1282 O O . PRO A 1 160 ? 14.469 7.387 12.756 1.00 7.57 160 PRO A O 1
ATOM 1286 N N . VAL A 1 161 ? 14.614 5.719 11.245 1.00 7.61 161 VAL A N 1
ATOM 1287 C CA . VAL A 1 161 ? 14.996 6.613 10.144 1.00 7.82 161 VAL A CA 1
ATOM 1288 C C . VAL A 1 161 ? 13.901 7.653 9.919 1.00 8.28 161 VAL A C 1
ATOM 1289 O O . VAL A 1 161 ? 14.166 8.660 9.314 1.00 8.34 161 VAL A O 1
ATOM 1293 N N . LEU A 1 162 ? 12.681 7.357 10.316 1.00 7.71 162 LEU A N 1
ATOM 1294 C CA . LEU A 1 162 ? 11.542 8.271 10.096 1.00 7.69 162 LEU A CA 1
ATOM 1295 C C . LEU A 1 162 ? 11.339 9.276 11.242 1.00 8.25 162 LEU A C 1
ATOM 1296 O O . LEU A 1 162 ? 10.510 10.143 11.124 1.00 9.19 162 LEU A O 1
ATOM 1301 N N . LYS A 1 163 ? 12.161 9.175 12.280 1.00 7.55 163 LYS A N 1
ATOM 1302 C CA . LYS A 1 163 ? 12.125 10.195 13.341 1.00 8.40 163 LYS A CA 1
ATOM 1303 C C . LYS A 1 163 ? 12.394 11.562 12.726 1.00 7.79 163 LYS A C 1
ATOM 1304 O O . LYS A 1 163 ? 13.300 11.777 11.939 1.00 8.90 163 LYS A O 1
ATOM 1310 N N . GLY A 1 164 ? 11.599 12.552 13.163 1.00 9.27 164 GLY A N 1
ATOM 1311 C CA . GLY A 1 164 ? 11.703 13.914 12.702 1.00 10.51 164 GLY A CA 1
ATOM 1312 C C . GLY A 1 164 ? 10.980 14.177 11.416 1.00 11.94 164 GLY A C 1
ATOM 1313 O O . GLY A 1 164 ? 11.192 15.219 10.770 1.00 14.62 164 GLY A O 1
ATOM 1314 N N . THR A 1 165 ? 10.274 13.188 10.874 1.00 9.66 165 THR A N 1
ATOM 1315 C CA . THR A 1 165 ? 9.446 13.301 9.674 1.00 10.43 165 THR A CA 1
ATOM 1316 C C . THR A 1 165 ? 8.000 13.116 10.092 1.00 10.85 165 THR A C 1
ATOM 1317 O O . THR A 1 165 ? 7.755 12.447 11.113 1.00 9.85 165 THR A O 1
ATOM 1321 N N . ILE A 1 166 ? 7.059 13.488 9.223 1.00 11.52 166 ILE A N 1
ATOM 1322 C CA . ILE A 1 166 ? 5.628 13.328 9.618 1.00 13.06 166 ILE A CA 1
ATOM 1323 C C . ILE A 1 166 ? 5.257 11.853 9.656 1.00 11.11 166 ILE A C 1
ATOM 1324 O O . ILE A 1 166 ? 4.268 11.478 10.397 1.00 12.51 166 ILE A O 1
ATOM 1329 N N . PHE A 1 167 ? 6.043 10.995 9.017 1.00 9.52 167 PHE A N 1
ATOM 1330 C CA . PHE A 1 167 ? 5.669 9.581 9.009 1.00 8.43 167 PHE A CA 1
ATOM 1331 C C . PHE A 1 167 ? 5.750 9.012 10.428 1.00 8.63 167 PHE A C 1
ATOM 1332 O O . PHE A 1 167 ? 5.242 7.907 10.641 1.00 9.95 167 PHE A O 1
ATOM 1340 N N . GLU A 1 168 ? 6.528 9.625 11.308 1.00 8.35 168 GLU A N 1
ATOM 1341 C CA . GLU A 1 168 ? 6.647 9.130 12.686 1.00 9.48 168 GLU A CA 1
ATOM 1342 C C . GLU A 1 168 ? 5.263 9.040 13.379 1.00 9.76 168 GLU A C 1
ATOM 1343 O O . GLU A 1 168 ? 5.137 8.166 14.256 1.00 11.16 168 GLU A O 1
ATOM 1349 N N . SER A 1 169 ? 4.306 9.868 12.970 1.00 9.98 169 SER A N 1
ATOM 1350 C CA . SER A 1 169 ? 2.981 9.969 13.616 1.00 9.99 169 SER A CA 1
ATOM 1351 C C . SER A 1 169 ? 1.899 9.181 12.884 1.00 8.98 169 SER A C 1
ATOM 1352 O O . SER A 1 169 ? 0.793 9.127 13.360 1.00 10.33 169 SER A O 1
ATOM 1355 N N . GLY A 1 170 ? 2.257 8.545 11.756 1.00 8.91 170 GLY A N 1
ATOM 1356 C CA . GLY A 1 170 ? 1.281 7.759 10.972 1.00 8.73 170 GLY A CA 1
ATOM 1357 C C . GLY A 1 170 ? 1.493 7.889 9.487 1.00 7.58 170 GLY A C 1
ATOM 1358 O O . GLY A 1 170 ? 2.217 8.775 9.022 1.00 9.64 170 GLY A O 1
ATOM 1359 N N . ILE A 1 171 ? 0.940 6.891 8.824 1.00 8.89 171 ILE A N 1
ATOM 1360 C CA . ILE A 1 171 ? 1.062 6.680 7.353 1.00 9.53 171 ILE A CA 1
ATOM 1361 C C . ILE A 1 171 ? -0.365 6.541 6.814 1.00 8.01 171 ILE A C 1
ATOM 1362 O O . ILE A 1 171 ? -1.152 5.812 7.385 1.00 11.55 171 ILE A O 1
ATOM 1367 N N . ASP A 1 172 ? -0.697 7.260 5.711 1.00 7.38 172 ASP A N 1
ATOM 1368 C CA . ASP A 1 172 ? -2.013 7.171 5.053 1.00 7.32 172 ASP A CA 1
ATOM 1369 C C . ASP A 1 172 ? -2.083 6.029 4.034 1.00 8.93 172 ASP A C 1
ATOM 1370 O O . ASP A 1 172 ? -3.169 5.517 3.797 1.00 11.46 172 ASP A O 1
ATOM 1375 N N . ALA A 1 173 ? -0.965 5.713 3.356 1.00 7.88 173 ALA A N 1
ATOM 1376 C CA . ALA A 1 173 ? -1.001 4.654 2.336 1.00 7.04 173 ALA A CA 1
ATOM 1377 C C . ALA A 1 173 ? 0.430 4.198 2.108 1.00 7.03 173 ALA A C 1
ATOM 1378 O O . ALA A 1 173 ? 1.377 4.975 2.401 1.00 6.96 173 ALA A O 1
ATOM 1380 N N . SER A 1 174 ? 0.615 3.019 1.559 1.00 5.75 174 SER A N 1
ATOM 1381 C CA . SER A 1 174 ? 1.972 2.517 1.313 1.00 6.42 174 SER A CA 1
ATOM 1382 C C . SER A 1 174 ? 1.863 1.330 0.372 1.00 6.01 174 SER A C 1
ATOM 1383 O O . SER A 1 174 ? 0.870 0.662 0.382 1.00 6.58 174 SER A O 1
ATOM 1386 N N . PHE A 1 175 ? 2.956 1.081 -0.295 1.00 5.80 175 PHE A N 1
ATOM 1387 C CA . PHE A 1 175 ? 3.079 -0.212 -0.992 1.00 7.02 175 PHE A CA 1
ATOM 1388 C C . PHE A 1 175 ? 4.547 -0.603 -1.125 1.00 6.57 175 PHE A C 1
ATOM 1389 O O . PHE A 1 175 ? 5.450 0.237 -1.184 1.00 7.08 175 PHE A O 1
ATOM 1397 N N . ALA A 1 176 ? 4.769 -1.891 -1.201 1.00 6.58 176 ALA A N 1
ATOM 1398 C CA . ALA A 1 176 ? 6.096 -2.393 -1.452 1.00 6.33 176 ALA A CA 1
ATOM 1399 C C . ALA A 1 176 ? 6.429 -2.257 -2.946 1.00 7.50 176 ALA A C 1
ATOM 1400 O O . ALA A 1 176 ? 5.581 -2.532 -3.792 1.00 8.25 176 ALA A O 1
ATOM 1402 N N . SER A 1 177 ? 7.640 -1.840 -3.227 1.00 6.04 177 SER A N 1
ATOM 1403 C CA . SER A 1 177 ? 8.070 -1.746 -4.639 1.00 7.01 177 SER A CA 1
ATOM 1404 C C . SER A 1 177 ? 8.378 -3.102 -5.238 1.00 8.16 177 SER A C 1
ATOM 1405 O O . SER A 1 177 ? 8.690 -4.041 -4.498 1.00 8.23 177 SER A O 1
ATOM 1408 N N . HIS A 1 178 ? 8.311 -3.179 -6.552 1.00 7.43 178 HIS A N 1
ATOM 1409 C CA . HIS A 1 178 ? 8.902 -4.330 -7.245 1.00 7.37 178 HIS A CA 1
ATOM 1410 C C . HIS A 1 178 ? 10.418 -4.372 -7.116 1.00 8.39 178 HIS A C 1
ATOM 1411 O O . HIS A 1 178 ? 11.000 -5.413 -7.336 1.00 10.18 178 HIS A O 1
ATOM 1418 N N . LYS A 1 179 ? 10.975 -3.204 -6.838 1.00 9.02 179 LYS A N 1
ATOM 1419 C CA . LYS A 1 179 ? 12.421 -3.138 -6.603 1.00 9.59 179 LYS A CA 1
ATOM 1420 C C . LYS A 1 179 ? 12.675 -3.379 -5.126 1.00 9.26 179 LYS A C 1
ATOM 1421 O O . LYS A 1 179 ? 12.449 -2.514 -4.291 1.00 9.46 179 LYS A O 1
ATOM 1427 N N . GLU A 1 180 ? 12.979 -4.612 -4.764 1.00 9.38 180 GLU A N 1
ATOM 1428 C CA . GLU A 1 180 ? 13.151 -4.979 -3.350 1.00 10.07 180 GLU A CA 1
ATOM 1429 C C . GLU A 1 180 ? 14.442 -4.377 -2.864 1.00 10.35 180 GLU A C 1
ATOM 1430 O O . GLU A 1 180 ? 15.360 -4.259 -3.658 1.00 12.45 180 GLU A O 1
ATOM 1436 N N . PRO A 1 181 ? 14.578 -4.003 -1.557 1.00 10.33 181 PRO A N 1
ATOM 1437 C CA . PRO A 1 181 ? 13.524 -3.994 -0.542 1.00 9.48 181 PRO A CA 1
ATOM 1438 C C . PRO A 1 181 ? 13.027 -2.570 -0.313 1.00 9.13 181 PRO A C 1
ATOM 1439 O O . PRO A 1 181 ? 13.091 -1.987 0.775 1.00 9.46 181 PRO A O 1
ATOM 1443 N N . GLU A 1 182 ? 12.548 -1.961 -1.383 1.00 8.67 182 GLU A N 1
ATOM 1444 C CA . GLU A 1 182 ? 12.039 -0.584 -1.313 1.00 8.49 182 GLU A CA 1
ATOM 1445 C C . GLU A 1 182 ? 10.525 -0.594 -1.028 1.00 6.44 182 GLU A C 1
ATOM 1446 O O . GLU A 1 182 ? 9.801 -1.528 -1.356 1.00 6.73 182 GLU A O 1
ATOM 1452 N N . ALA A 1 183 ? 10.076 0.517 -0.485 1.00 8.03 183 ALA A N 1
ATOM 1453 C CA . ALA A 1 183 ? 8.660 0.754 -0.225 1.00 7.49 183 ALA A CA 1
ATOM 1454 C C . ALA A 1 183 ? 8.366 2.223 -0.339 1.00 7.10 183 ALA A C 1
ATOM 1455 O O . ALA A 1 183 ? 9.261 3.030 -0.102 1.00 8.41 183 ALA A O 1
ATOM 1457 N N . TYR A 1 184 ? 7.118 2.554 -0.647 1.00 7.42 184 TYR A N 1
ATOM 1458 C CA . TYR A 1 184 ? 6.662 3.944 -0.755 1.00 6.96 184 TYR A CA 1
ATOM 1459 C C . TYR A 1 184 ? 5.672 4.184 0.387 1.00 7.35 184 TYR A C 1
ATOM 1460 O O . TYR A 1 184 ? 4.748 3.402 0.565 1.00 6.83 184 TYR A O 1
ATOM 1469 N N . LEU A 1 185 ? 5.902 5.286 1.109 1.00 6.74 185 LEU A N 1
ATOM 1470 C CA . LEU A 1 185 ? 5.012 5.665 2.246 1.00 6.88 185 LEU A CA 1
ATOM 1471 C C . LEU A 1 185 ? 4.411 7.033 1.840 1.00 6.73 185 LEU A C 1
ATOM 1472 O O . LEU A 1 185 ? 5.106 7.927 1.380 1.00 8.45 185 LEU A O 1
ATOM 1477 N N . PHE A 1 186 ? 3.121 7.128 2.047 1.00 6.82 186 PHE A N 1
ATOM 1478 C CA . PHE A 1 186 ? 2.373 8.343 1.700 1.00 7.07 186 PHE A CA 1
ATOM 1479 C C . PHE A 1 186 ? 1.675 8.888 2.960 1.00 7.13 186 PHE A C 1
ATOM 1480 O O . PHE A 1 186 ? 1.142 8.144 3.743 1.00 8.27 186 PHE A O 1
ATOM 1488 N N . LYS A 1 187 ? 1.672 10.188 3.090 1.00 8.53 187 LYS A N 1
ATOM 1489 C CA . LYS A 1 187 ? 1.034 10.868 4.233 1.00 9.39 187 LYS A CA 1
ATOM 1490 C C . LYS A 1 187 ? 0.564 12.232 3.717 1.00 10.44 187 LYS A C 1
ATOM 1491 O O . LYS A 1 187 ? 1.407 13.071 3.325 1.00 11.59 187 LYS A O 1
ATOM 1497 N N . GLY A 1 188 ? -0.747 12.387 3.668 1.00 11.15 188 GLY A N 1
ATOM 1498 C CA . GLY A 1 188 ? -1.349 13.556 3.041 1.00 11.44 188 GLY A CA 1
ATOM 1499 C C . GLY A 1 188 ? -0.810 13.800 1.658 1.00 10.74 188 GLY A C 1
ATOM 1500 O O . GLY A 1 188 ? -0.799 12.851 0.858 1.00 12.39 188 GLY A O 1
ATOM 1501 N N . ALA A 1 189 ? -0.261 14.985 1.475 1.00 9.36 189 ALA A N 1
ATOM 1502 C CA . ALA A 1 189 ? 0.241 15.459 0.165 1.00 11.23 189 ALA A CA 1
ATOM 1503 C C . ALA A 1 189 ? 1.635 14.917 -0.195 1.00 11.25 189 ALA A C 1
ATOM 1504 O O . ALA A 1 189 ? 2.091 15.128 -1.342 1.00 10.93 189 ALA A O 1
ATOM 1506 N N . GLN A 1 190 ? 2.284 14.224 0.724 1.00 11.98 190 GLN A N 1
ATOM 1507 C CA . GLN A 1 190 ? 3.740 13.936 0.655 1.00 11.77 190 GLN A CA 1
ATOM 1508 C C . GLN A 1 190 ? 3.959 12.419 0.623 1.00 8.65 190 GLN A C 1
ATOM 1509 O O . GLN A 1 190 ? 3.108 11.600 1.001 1.00 8.08 190 GLN A O 1
ATOM 1515 N N . TYR A 1 191 ? 5.136 12.090 0.184 1.00 7.75 191 TYR A N 1
ATOM 1516 C CA . TYR A 1 191 ? 5.598 10.705 0.219 1.00 8.41 191 TYR A CA 1
ATOM 1517 C C . TYR A 1 191 ? 7.098 10.609 0.433 1.00 7.18 191 TYR A C 1
ATOM 1518 O O . TYR A 1 191 ? 7.822 11.590 0.291 1.00 7.99 191 TYR A O 1
ATOM 1527 N N . VAL A 1 192 ? 7.539 9.430 0.744 1.00 7.32 192 VAL A N 1
ATOM 1528 C CA . VAL A 1 192 ? 8.953 9.082 0.751 1.00 7.95 192 VAL A CA 1
ATOM 1529 C C . VAL A 1 192 ? 9.147 7.636 0.318 1.00 6.80 192 VAL A C 1
ATOM 1530 O O . VAL A 1 192 ? 8.255 6.825 0.478 1.00 8.00 192 VAL A O 1
ATOM 1534 N N . ARG A 1 193 ? 10.335 7.407 -0.245 1.00 7.37 193 ARG A N 1
ATOM 1535 C CA . ARG A 1 193 ? 10.736 6.077 -0.635 1.00 7.12 193 ARG A CA 1
ATOM 1536 C C . ARG A 1 193 ? 11.766 5.625 0.384 1.00 7.67 193 ARG A C 1
ATOM 1537 O O . ARG A 1 193 ? 12.695 6.361 0.681 1.00 9.07 193 ARG A O 1
ATOM 1545 N N . ILE A 1 194 ? 11.558 4.401 0.892 1.00 8.15 194 ILE A N 1
ATOM 1546 C CA . ILE A 1 194 ? 12.507 3.829 1.861 1.00 9.37 194 ILE A CA 1
ATOM 1547 C C . ILE A 1 194 ? 13.040 2.517 1.296 1.00 9.11 194 ILE A C 1
ATOM 1548 O O . ILE A 1 194 ? 12.412 1.844 0.546 1.00 10.86 194 ILE A O 1
ATOM 1553 N N . LYS A 1 195 ? 14.196 2.146 1.825 1.00 8.08 195 LYS A N 1
ATOM 1554 C CA . LYS A 1 195 ? 14.767 0.797 1.759 1.00 8.40 195 LYS A CA 1
ATOM 1555 C C . LYS A 1 195 ? 14.594 0.252 3.183 1.00 8.13 195 LYS A C 1
ATOM 1556 O O . LYS A 1 195 ? 15.170 0.781 4.085 1.00 11.50 195 LYS A O 1
ATOM 1562 N N . PHE A 1 196 ? 13.792 -0.776 3.334 1.00 7.29 196 PHE A N 1
ATOM 1563 C CA . PHE A 1 196 ? 13.470 -1.300 4.658 1.00 8.15 196 PHE A CA 1
ATOM 1564 C C . PHE A 1 196 ? 14.214 -2.583 4.907 1.00 9.44 196 PHE A C 1
ATOM 1565 O O . PHE A 1 196 ? 14.510 -3.333 3.981 1.00 9.66 196 PHE A O 1
ATOM 1573 N N . THR A 1 197 ? 14.445 -2.833 6.202 1.00 8.35 197 THR A N 1
ATOM 1574 C CA . THR A 1 197 ? 15.304 -3.933 6.683 1.00 8.80 197 THR A CA 1
ATOM 1575 C C . THR A 1 197 ? 14.573 -4.702 7.780 1.00 7.57 197 THR A C 1
ATOM 1576 O O . THR A 1 197 ? 14.697 -4.388 8.981 1.00 9.04 197 THR A O 1
ATOM 1580 N N . PRO A 1 198 ? 13.820 -5.779 7.452 1.00 9.76 198 PRO A N 1
ATOM 1581 C CA . PRO A 1 198 ? 13.070 -6.484 8.490 1.00 9.78 198 PRO A CA 1
ATOM 1582 C C . PRO A 1 198 ? 14.018 -7.033 9.566 1.00 8.78 198 PRO A C 1
ATOM 1583 O O . PRO A 1 198 ? 15.062 -7.598 9.283 1.00 9.32 198 PRO A O 1
ATOM 1587 N N . GLY A 1 199 ? 13.648 -6.818 10.819 1.00 9.57 199 GLY A N 1
ATOM 1588 C CA . GLY A 1 199 ? 14.383 -7.267 11.998 1.00 9.65 199 GLY A CA 1
ATOM 1589 C C . GLY A 1 199 ? 15.546 -6.378 12.380 1.00 11.32 199 GLY A C 1
ATOM 1590 O O . GLY A 1 199 ? 16.214 -6.724 13.346 1.00 13.89 199 GLY A O 1
ATOM 1591 N N . ALA A 1 200 ? 15.760 -5.275 11.685 1.00 10.05 200 ALA A N 1
ATOM 1592 C CA . ALA A 1 200 ? 16.882 -4.343 11.939 1.00 10.32 200 ALA A CA 1
ATOM 1593 C C . ALA A 1 200 ? 16.374 -2.949 11.892 1.00 9.10 200 ALA A C 1
ATOM 1594 O O . ALA A 1 200 ? 15.367 -2.684 11.277 1.00 11.96 200 ALA A O 1
ATOM 1596 N N . THR A 1 201 ? 17.095 -2.010 12.477 1.00 10.27 201 THR A N 1
ATOM 1597 C CA . THR A 1 201 ? 16.859 -0.559 12.255 1.00 10.22 201 THR A CA 1
ATOM 1598 C C . THR A 1 201 ? 17.915 -0.030 11.307 1.00 10.65 201 THR A C 1
ATOM 1599 O O . THR A 1 201 ? 18.430 1.046 11.494 1.00 12.72 201 THR A O 1
ATOM 1603 N N . ASN A 1 202 ? 18.085 -0.736 10.183 1.00 11.68 202 ASN A N 1
ATOM 1604 C CA . ASN A 1 202 ? 19.068 -0.363 9.134 1.00 12.01 202 ASN A CA 1
ATOM 1605 C C . ASN A 1 202 ? 18.332 0.282 7.949 1.00 8.62 202 ASN A C 1
ATOM 1606 O O . ASN A 1 202 ? 18.992 0.424 6.933 1.00 11.10 202 ASN A O 1
ATOM 1611 N N . ASN A 1 203 ? 17.089 0.712 8.090 1.00 9.03 203 ASN A N 1
ATOM 1612 C CA . ASN A 1 203 ? 16.311 1.225 6.973 1.00 8.40 203 ASN A CA 1
ATOM 1613 C C . ASN A 1 203 ? 16.934 2.548 6.549 1.00 9.76 203 ASN A C 1
ATOM 1614 O O . ASN A 1 203 ? 17.534 3.265 7.304 1.00 9.86 203 ASN A O 1
ATOM 1619 N N . THR A 1 204 ? 16.795 2.844 5.270 1.00 9.51 204 THR A N 1
ATOM 1620 C CA . THR A 1 204 ? 17.346 4.099 4.709 1.00 9.13 204 THR A CA 1
ATOM 1621 C C . THR A 1 204 ? 16.242 4.856 3.986 1.00 8.87 204 THR A C 1
ATOM 1622 O O . THR A 1 204 ? 15.310 4.267 3.501 1.00 10.09 204 THR A O 1
ATOM 1626 N N . LEU A 1 205 ? 16.424 6.171 3.895 1.00 10.84 205 LEU A N 1
ATOM 1627 C CA . LEU A 1 205 ? 15.579 6.980 2.995 1.00 12.99 205 LEU A CA 1
ATOM 1628 C C . LEU A 1 205 ? 16.260 6.970 1.653 1.00 14.40 205 LEU A C 1
ATOM 1629 O O . LEU A 1 205 ? 17.466 7.311 1.589 1.00 21.54 205 LEU A O 1
ATOM 1634 N N . THR A 1 206 ? 15.515 6.734 0.610 1.00 12.43 206 THR A N 1
ATOM 1635 C CA . THR A 1 206 ? 16.050 6.834 -0.765 1.00 12.63 206 THR A CA 1
ATOM 1636 C C . THR A 1 206 ? 15.596 8.220 -1.224 1.00 14.53 206 THR A C 1
ATOM 1637 O O . THR A 1 206 ? 14.383 8.333 -1.520 1.00 18.24 206 THR A O 1
ATOM 1641 N N . GLY A 1 207 ? 16.461 9.240 -1.227 1.00 16.78 207 GLY A N 1
ATOM 1642 C CA . GLY A 1 207 ? 16.030 10.619 -1.544 1.00 21.32 207 GLY A CA 1
ATOM 1643 C C . GLY A 1 207 ? 15.341 11.334 -0.406 1.00 18.33 207 GLY A C 1
ATOM 1644 O O . GLY A 1 207 ? 15.616 10.953 0.745 1.00 20.20 207 GLY A O 1
ATOM 1645 N N . LYS A 1 208 ? 14.401 12.240 -0.679 1.00 15.26 208 LYS A N 1
ATOM 1646 C CA . LYS A 1 208 ? 13.850 13.177 0.315 1.00 13.11 208 LYS A CA 1
ATOM 1647 C C . LYS A 1 208 ? 12.341 12.886 0.472 1.00 13.57 208 LYS A C 1
ATOM 1648 O O . LYS A 1 208 ? 11.691 12.430 -0.500 1.00 15.08 208 LYS A O 1
ATOM 1654 N N . VAL A 1 209 ? 11.742 13.331 1.560 1.00 10.99 209 VAL A N 1
ATOM 1655 C CA . VAL A 1 209 ? 10.276 13.540 1.685 1.00 12.24 209 VAL A CA 1
ATOM 1656 C C . VAL A 1 209 ? 9.890 14.655 0.737 1.00 13.33 209 VAL A C 1
ATOM 1657 O O . VAL A 1 209 ? 10.568 15.737 0.723 1.00 16.50 209 VAL A O 1
ATOM 1661 N N . ARG A 1 210 ? 8.886 14.420 -0.092 1.00 10.62 210 ARG A N 1
ATOM 1662 C CA . ARG A 1 210 ? 8.505 15.401 -1.114 1.00 12.07 210 ARG A CA 1
ATOM 1663 C C . ARG A 1 210 ? 7.052 15.224 -1.467 1.00 9.01 210 ARG A C 1
ATOM 1664 O O . ARG A 1 210 ? 6.417 14.231 -1.208 1.00 9.31 210 ARG A O 1
ATOM 1672 N N . PRO A 1 211 ? 6.447 16.259 -2.088 1.00 9.60 211 PRO A N 1
ATOM 1673 C CA . PRO A 1 211 ? 5.072 16.163 -2.541 1.00 9.11 211 PRO A CA 1
ATOM 1674 C C . PRO A 1 211 ? 4.889 15.042 -3.582 1.00 8.57 211 PRO A C 1
ATOM 1675 O O . PRO A 1 211 ? 5.755 14.834 -4.475 1.00 8.83 211 PRO A O 1
ATOM 1679 N N . ILE A 1 212 ? 3.826 14.295 -3.427 1.00 8.10 212 ILE A N 1
ATOM 1680 C CA . ILE A 1 212 ? 3.488 13.174 -4.341 1.00 8.16 212 ILE A CA 1
ATOM 1681 C C . ILE A 1 212 ? 3.544 13.680 -5.765 1.00 8.84 212 ILE A C 1
ATOM 1682 O O . ILE A 1 212 ? 4.097 13.005 -6.621 1.00 10.50 212 ILE A O 1
ATOM 1687 N N . LEU A 1 213 ? 2.904 14.833 -6.049 1.00 8.71 213 LEU A N 1
ATOM 1688 C CA . LEU A 1 213 ? 2.802 15.288 -7.453 1.00 9.78 213 LEU A CA 1
ATOM 1689 C C . LEU A 1 213 ? 4.151 15.706 -8.009 1.00 10.71 213 LEU A C 1
ATOM 1690 O O . LEU A 1 213 ? 4.292 15.815 -9.232 1.00 13.46 213 LEU A O 1
ATOM 1695 N N . ASP A 1 214 ? 5.152 15.939 -7.192 1.00 9.62 214 ASP A N 1
ATOM 1696 C CA . ASP A 1 214 ? 6.491 16.169 -7.724 1.00 9.82 214 ASP A CA 1
ATOM 1697 C C . ASP A 1 214 ? 7.165 14.891 -8.200 1.00 9.39 214 ASP A C 1
ATOM 1698 O O . ASP A 1 214 ? 7.888 14.883 -9.192 1.00 12.22 214 ASP A O 1
ATOM 1703 N N . GLY A 1 215 ? 6.962 13.811 -7.461 1.00 8.49 215 GLY A N 1
ATOM 1704 C CA . GLY A 1 215 ? 7.583 12.516 -7.822 1.00 8.83 215 GLY A CA 1
ATOM 1705 C C . GLY A 1 215 ? 6.760 11.672 -8.791 1.00 8.23 215 GLY A C 1
ATOM 1706 O O . GLY A 1 215 ? 7.299 10.856 -9.506 1.00 9.25 215 GLY A O 1
ATOM 1707 N N . TRP A 1 216 ? 5.458 11.937 -8.783 1.00 8.10 216 TRP A N 1
ATOM 1708 C CA . TRP A 1 216 ? 4.437 11.174 -9.561 1.00 8.16 216 TRP A CA 1
ATOM 1709 C C . TRP A 1 216 ? 3.576 12.132 -10.374 1.00 7.98 216 TRP A C 1
ATOM 1710 O O . TRP A 1 216 ? 2.379 12.268 -10.174 1.00 8.61 216 TRP A O 1
ATOM 1721 N N . PRO A 1 217 ? 4.194 12.933 -11.276 1.00 7.52 217 PRO A N 1
ATOM 1722 C CA . PRO A 1 217 ? 3.422 13.938 -11.969 1.00 8.02 217 PRO A CA 1
ATOM 1723 C C . PRO A 1 217 ? 2.274 13.437 -12.854 1.00 7.95 217 PRO A C 1
ATOM 1724 O O . PRO A 1 217 ? 1.384 14.197 -13.194 1.00 9.28 217 PRO A O 1
ATOM 1728 N N . CYS A 1 218 ? 2.276 12.145 -13.137 1.00 8.61 218 CYS A N 1
ATOM 1729 C CA . CYS A 1 218 ? 1.185 11.588 -13.961 1.00 8.61 218 CYS A CA 1
ATOM 1730 C C . CYS A 1 218 ? -0.145 11.664 -13.209 1.00 8.88 218 CYS A C 1
ATOM 1731 O O . CYS A 1 218 ? -1.182 11.496 -13.845 1.00 8.71 218 CYS A O 1
ATOM 1734 N N . LEU A 1 219 ? -0.100 11.911 -11.895 1.00 8.67 219 LEU A N 1
ATOM 1735 C CA . LEU A 1 219 ? -1.302 12.018 -11.069 1.00 9.19 219 LEU A CA 1
ATOM 1736 C C . LEU A 1 219 ? -1.822 13.448 -10.950 1.00 7.69 219 LEU A C 1
ATOM 1737 O O . LEU A 1 219 ? -2.824 13.607 -10.280 1.00 8.39 219 LEU A O 1
ATOM 1742 N N . ARG A 1 220 ? -1.162 14.393 -11.621 1.00 8.29 220 ARG A N 1
ATOM 1743 C CA . ARG A 1 220 ? -1.485 15.806 -11.355 1.00 9.84 220 ARG A CA 1
ATOM 1744 C C . ARG A 1 220 ? -2.872 16.255 -11.843 1.00 11.23 220 ARG A C 1
ATOM 1745 O O . ARG A 1 220 ? -3.351 17.307 -11.359 1.00 12.08 220 ARG A O 1
ATOM 1753 N N . ASP A 1 221 ? -3.554 15.527 -12.693 1.00 11.10 221 ASP A N 1
ATOM 1754 C CA . ASP A 1 221 ? -4.904 15.901 -13.158 1.00 11.39 221 ASP A CA 1
ATOM 1755 C C . ASP A 1 221 ? -5.988 15.249 -12.322 1.00 12.12 221 ASP A C 1
ATOM 1756 O O . ASP A 1 221 ? -7.190 15.571 -12.506 1.00 16.92 221 ASP A O 1
ATOM 1761 N N . ILE A 1 222 ? -5.611 14.317 -11.441 1.00 11.75 222 ILE A N 1
ATOM 1762 C CA . ILE A 1 222 ? -6.606 13.596 -10.603 1.00 12.39 222 ILE A CA 1
ATOM 1763 C C . ILE A 1 222 ? -6.469 13.908 -9.117 1.00 11.02 222 ILE A C 1
ATOM 1764 O O . ILE A 1 222 ? -7.412 13.586 -8.415 1.00 16.15 222 ILE A O 1
ATOM 1769 N N . LEU A 1 223 ? -5.314 14.392 -8.674 1.00 10.72 223 LEU A N 1
ATOM 1770 C CA . LEU A 1 223 ? -5.115 14.741 -7.235 1.00 11.94 223 LEU A CA 1
ATOM 1771 C C . LEU A 1 223 ? -4.852 16.219 -7.110 1.00 14.42 223 LEU A C 1
ATOM 1772 O O . LEU A 1 223 ? -4.282 16.838 -7.970 1.00 14.65 223 LEU A O 1
ATOM 1777 N N . PRO A 1 224 ? -5.203 16.852 -5.991 1.00 16.90 224 PRO A N 1
ATOM 1778 C CA . PRO A 1 224 ? -5.926 16.199 -4.937 1.00 16.14 224 PRO A CA 1
ATOM 1779 C C . PRO A 1 224 ? -7.414 16.071 -5.240 1.00 16.56 224 PRO A C 1
ATOM 1780 O O . PRO A 1 224 ? -7.919 16.747 -6.180 1.00 18.90 224 PRO A O 1
ATOM 1784 N N . THR A 1 225 ? -8.124 15.317 -4.406 1.00 16.31 225 THR A N 1
ATOM 1785 C CA . THR A 1 225 ? -9.610 15.272 -4.370 1.00 22.21 225 THR A CA 1
ATOM 1786 C C . THR A 1 225 ? -10.096 16.121 -3.188 1.00 22.23 225 THR A C 1
ATOM 1787 O O . THR A 1 225 ? -9.471 16.318 -2.147 1.00 26.00 225 THR A O 1
ATOM 1791 N N . SER B 1 2 ? -4.925 -49.626 -19.842 1.00 47.81 2 SER B N 1
ATOM 1792 C CA . SER B 1 2 ? -5.696 -50.862 -19.375 1.00 39.54 2 SER B CA 1
ATOM 1793 C C . SER B 1 2 ? -5.933 -50.902 -17.852 1.00 24.13 2 SER B C 1
ATOM 1794 O O . SER B 1 2 ? -6.774 -51.740 -17.472 1.00 30.48 2 SER B O 1
ATOM 1797 N N . TYR B 1 3 ? -5.497 -49.872 -17.110 1.00 25.07 3 TYR B N 1
ATOM 1798 C CA . TYR B 1 3 ? -5.118 -49.802 -15.636 1.00 20.39 3 TYR B CA 1
ATOM 1799 C C . TYR B 1 3 ? -5.202 -48.303 -15.210 1.00 20.34 3 TYR B C 1
ATOM 1800 O O . TYR B 1 3 ? -6.246 -47.651 -14.928 1.00 19.66 3 TYR B O 1
ATOM 1809 N N . ILE B 1 4 ? -4.094 -47.618 -15.404 1.00 12.65 4 ILE B N 1
ATOM 1810 C CA . ILE B 1 4 ? -3.989 -46.150 -15.235 1.00 8.97 4 ILE B CA 1
ATOM 1811 C C . ILE B 1 4 ? -4.405 -45.520 -16.570 1.00 9.76 4 ILE B C 1
ATOM 1812 O O . ILE B 1 4 ? -3.752 -45.753 -17.567 1.00 10.99 4 ILE B O 1
ATOM 1817 N N . ASN B 1 5 ? -5.460 -44.736 -16.513 1.00 10.84 5 ASN B N 1
ATOM 1818 C CA . ASN B 1 5 ? -5.982 -44.156 -17.749 1.00 10.25 5 ASN B CA 1
ATOM 1819 C C . ASN B 1 5 ? -5.488 -42.707 -17.913 1.00 7.63 5 ASN B C 1
ATOM 1820 O O . ASN B 1 5 ? -5.496 -42.181 -19.052 1.00 9.89 5 ASN B O 1
ATOM 1825 N N . ALA B 1 6 ? -5.023 -42.044 -16.868 1.00 8.18 6 ALA B N 1
ATOM 1826 C CA . ALA B 1 6 ? -4.515 -40.674 -17.007 1.00 8.02 6 ALA B CA 1
ATOM 1827 C C . ALA B 1 6 ? -3.764 -40.318 -15.735 1.00 7.23 6 ALA B C 1
ATOM 1828 O O . ALA B 1 6 ? -3.995 -40.975 -14.663 1.00 8.26 6 ALA B O 1
ATOM 1830 N N . ALA B 1 7 ? -2.865 -39.368 -15.799 1.00 7.17 7 ALA B N 1
ATOM 1831 C CA . ALA B 1 7 ? -2.071 -38.948 -14.650 1.00 7.49 7 ALA B CA 1
ATOM 1832 C C . ALA B 1 7 ? -1.723 -37.476 -14.843 1.00 5.93 7 ALA B C 1
ATOM 1833 O O . ALA B 1 7 ? -1.592 -36.975 -15.992 1.00 6.47 7 ALA B O 1
ATOM 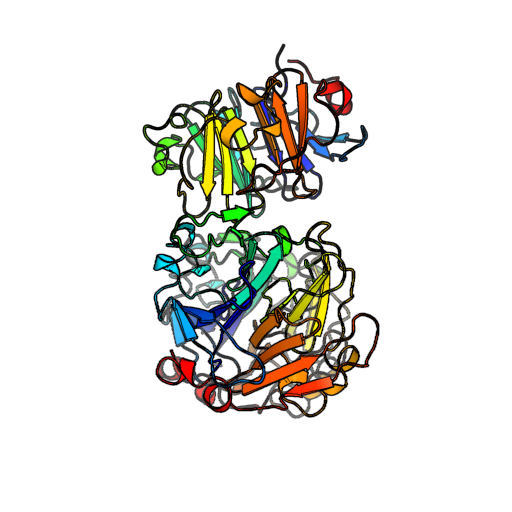1835 N N . PHE B 1 8 ? -1.484 -36.780 -13.757 1.00 6.98 8 PHE B N 1
ATOM 1836 C CA . PHE B 1 8 ? -0.817 -35.480 -13.823 1.00 6.74 8 PHE B CA 1
ATOM 1837 C C . PHE B 1 8 ? -0.052 -35.207 -12.555 1.00 6.40 8 PHE B C 1
ATOM 1838 O O . PHE B 1 8 ? -0.435 -35.692 -11.491 1.00 7.52 8 PHE B O 1
ATOM 1846 N N . ARG B 1 9 ? 0.905 -34.340 -12.666 1.00 6.59 9 ARG B N 1
ATOM 1847 C CA . ARG B 1 9 ? 1.823 -33.919 -11.597 1.00 7.30 9 ARG B CA 1
ATOM 1848 C C . ARG B 1 9 ? 1.164 -32.781 -10.794 1.00 7.40 9 ARG B C 1
ATOM 1849 O O . ARG B 1 9 ? 0.807 -31.761 -11.372 1.00 8.37 9 ARG B O 1
ATOM 1857 N N . SER B 1 10 ? 1.104 -32.941 -9.483 1.00 6.30 10 SER B N 1
ATOM 1858 C CA . SER B 1 10 ? 0.537 -31.902 -8.644 1.00 6.78 10 SER B CA 1
ATOM 1859 C C . SER B 1 10 ? 1.527 -30.767 -8.439 1.00 7.81 10 SER B C 1
ATOM 1860 O O . SER B 1 10 ? 2.732 -30.972 -8.479 1.00 8.49 10 SER B O 1
ATOM 1863 N N . SER B 1 11 ? 1.034 -29.581 -8.126 1.00 8.55 11 SER B N 1
ATOM 1864 C CA . SER B 1 11 ? 1.819 -28.462 -7.576 1.00 8.84 11 SER B CA 1
ATOM 1865 C C . SER B 1 11 ? 2.446 -28.820 -6.227 1.00 8.55 11 SER B C 1
ATOM 1866 O O . SER B 1 11 ? 3.453 -28.267 -5.849 1.00 11.42 11 SER B O 1
ATOM 1869 N N . ARG B 1 12 ? 1.844 -29.762 -5.508 1.00 7.66 12 ARG B N 1
ATOM 1870 C CA . ARG B 1 12 ? 2.397 -30.315 -4.276 1.00 8.41 12 ARG B CA 1
ATOM 1871 C C . ARG B 1 12 ? 3.571 -31.212 -4.566 1.00 7.45 12 ARG B C 1
ATOM 1872 O O . ARG B 1 12 ? 3.446 -32.179 -5.314 1.00 7.61 12 ARG B O 1
ATOM 1880 N N . ALA B 1 13 ? 4.677 -30.993 -3.888 1.00 8.46 13 ALA B N 1
ATOM 1881 C CA . ALA B 1 13 ? 5.900 -31.724 -4.143 1.00 8.69 13 ALA B CA 1
ATOM 1882 C C . ALA B 1 13 ? 5.691 -33.214 -4.048 1.00 7.55 13 ALA B C 1
ATOM 1883 O O . ALA B 1 13 ? 5.135 -33.714 -3.036 1.00 7.76 13 ALA B O 1
ATOM 1885 N N . TYR B 1 14 ? 6.101 -33.911 -5.100 1.00 6.93 14 TYR B N 1
ATOM 1886 C CA . TYR B 1 14 ? 6.083 -35.382 -5.164 1.00 7.53 14 TYR B CA 1
ATOM 1887 C C . TYR B 1 14 ? 4.709 -35.961 -4.915 1.00 6.65 14 TYR B C 1
ATOM 1888 O O . TYR B 1 14 ? 4.553 -37.080 -4.434 1.00 7.52 14 TYR B O 1
ATOM 1897 N N . GLU B 1 15 ? 3.703 -35.271 -5.391 1.00 7.06 15 GLU B N 1
ATOM 1898 C CA . GLU B 1 15 ? 2.344 -35.817 -5.484 1.00 7.23 15 GLU B CA 1
ATOM 1899 C C . GLU B 1 15 ? 1.917 -35.949 -6.950 1.00 6.12 15 GLU B C 1
ATOM 1900 O O . GLU B 1 15 ? 2.175 -35.049 -7.760 1.00 7.39 15 GLU B O 1
ATOM 1906 N N . VAL B 1 16 ? 1.233 -37.061 -7.217 1.00 5.95 16 VAL B N 1
ATOM 1907 C CA . VAL B 1 16 ? 0.675 -37.399 -8.533 1.00 6.50 16 VAL B CA 1
ATOM 1908 C C . VAL B 1 16 ? -0.782 -37.801 -8.354 1.00 7.48 16 VAL B C 1
ATOM 1909 O O . VAL B 1 16 ? -1.133 -38.497 -7.354 1.00 7.25 16 VAL B O 1
ATOM 1913 N N . TYR B 1 17 ? -1.613 -37.416 -9.304 1.00 6.92 17 TYR B N 1
ATOM 1914 C CA . TYR B 1 17 ? -2.975 -37.913 -9.485 1.00 7.00 17 TYR B CA 1
ATOM 1915 C C . TYR B 1 17 ? -2.987 -39.020 -10.542 1.00 6.44 17 TYR B C 1
ATOM 1916 O O . TYR B 1 17 ? -2.517 -38.758 -11.635 1.00 7.94 17 TYR B O 1
ATOM 1925 N N . PHE B 1 18 ? -3.598 -40.148 -10.220 1.00 6.48 18 PHE B N 1
ATOM 1926 C CA . PHE B 1 18 ? -3.838 -41.247 -11.151 1.00 7.24 18 PHE B CA 1
ATOM 1927 C C . PHE B 1 18 ? -5.314 -41.489 -11.310 1.00 6.53 18 PHE B C 1
ATOM 1928 O O . PHE B 1 18 ? -6.017 -41.582 -10.333 1.00 8.10 18 PHE B O 1
ATOM 1936 N N . PHE B 1 19 ? -5.787 -41.548 -12.541 1.00 7.71 19 PHE B N 1
ATOM 1937 C CA . PHE B 1 19 ? -7.226 -41.753 -12.846 1.00 7.97 19 PHE B CA 1
ATOM 1938 C C . PHE B 1 19 ? -7.432 -43.142 -13.426 1.00 8.62 19 PHE B C 1
ATOM 1939 O O . PHE B 1 19 ? -6.618 -43.575 -14.296 1.00 9.09 19 PHE B O 1
ATOM 1947 N N . GLU B 1 20 ? -8.391 -43.880 -12.859 1.00 9.56 20 GLU B N 1
ATOM 1948 C CA . GLU B 1 20 ? -8.732 -45.205 -13.348 1.00 9.95 20 GLU B CA 1
ATOM 1949 C C . GLU B 1 20 ? -10.236 -45.269 -13.492 1.00 10.82 20 GLU B C 1
ATOM 1950 O O . GLU B 1 20 ? -10.933 -45.226 -12.478 1.00 10.80 20 GLU B O 1
ATOM 1956 N N . CYS B 1 21 ? -10.721 -45.333 -14.724 1.00 12.09 21 CYS B N 1
ATOM 1957 C CA . CYS B 1 21 ? -12.171 -45.237 -15.011 1.00 12.91 21 CYS B CA 1
ATOM 1958 C C . CYS B 1 21 ? -12.720 -43.967 -14.369 1.00 12.07 21 CYS B C 1
ATOM 1959 O O . CYS B 1 21 ? -12.189 -42.888 -14.558 1.00 12.11 21 CYS B O 1
ATOM 1962 N N . ASN B 1 22 ? -13.734 -44.157 -13.541 1.00 10.45 22 ASN B N 1
ATOM 1963 C CA . ASN B 1 22 ? -14.469 -43.101 -12.850 1.00 9.59 22 ASN B CA 1
ATOM 1964 C C . ASN B 1 22 ? -13.883 -42.771 -11.459 1.00 9.37 22 ASN B C 1
ATOM 1965 O O . ASN B 1 22 ? -14.512 -42.034 -10.692 1.00 9.57 22 ASN B O 1
ATOM 1970 N N . LYS B 1 23 ? -12.687 -43.253 -11.182 1.00 8.68 23 LYS B N 1
ATOM 1971 C CA . LYS B 1 23 ? -12.094 -43.150 -9.846 1.00 9.46 23 LYS B CA 1
ATOM 1972 C C . LYS B 1 23 ? -10.684 -42.615 -9.938 1.00 9.14 23 LYS B C 1
ATOM 1973 O O . LYS B 1 23 ? -10.113 -42.516 -11.031 1.00 9.50 23 LYS B O 1
ATOM 1979 N N . TYR B 1 24 ? -10.121 -42.169 -8.824 1.00 8.75 24 TYR B N 1
ATOM 1980 C CA . TYR B 1 24 ? -8.718 -41.724 -8.772 1.00 8.21 24 TYR B CA 1
ATOM 1981 C C . TYR B 1 24 ? -8.077 -42.023 -7.451 1.00 7.64 24 TYR B C 1
ATOM 1982 O O . TYR B 1 24 ? -8.760 -42.288 -6.476 1.00 9.37 24 TYR B O 1
ATOM 1991 N N . VAL B 1 25 ? -6.789 -41.907 -7.427 1.00 7.58 25 VAL B N 1
ATOM 1992 C CA . VAL B 1 25 ? -5.952 -41.819 -6.221 1.00 8.63 25 VAL B CA 1
ATOM 1993 C C . VAL B 1 25 ? -4.981 -40.659 -6.338 1.00 7.84 25 VAL B C 1
ATOM 1994 O O . VAL B 1 25 ? -4.675 -40.195 -7.423 1.00 8.72 25 VAL B O 1
ATOM 1998 N N . ARG B 1 26 ? -4.506 -40.225 -5.210 1.00 7.96 26 ARG B N 1
ATOM 1999 C CA . ARG B 1 26 ? -3.373 -39.301 -5.094 1.00 8.54 26 ARG B CA 1
ATOM 2000 C C . ARG B 1 26 ? -2.269 -39.992 -4.344 1.00 6.51 26 ARG B C 1
ATOM 2001 O O . ARG B 1 26 ? -2.535 -40.526 -3.266 1.00 8.15 26 ARG B O 1
ATOM 2009 N N . VAL B 1 27 ? -1.055 -39.951 -4.899 1.00 6.59 27 VAL B N 1
ATOM 2010 C CA . VAL B 1 27 ? 0.087 -40.758 -4.401 1.00 7.30 27 VAL B CA 1
ATOM 2011 C C . VAL B 1 27 ? 1.214 -39.793 -4.087 1.00 6.83 27 VAL B C 1
ATOM 2012 O O . VAL B 1 27 ? 1.511 -38.903 -4.893 1.00 6.98 27 VAL B O 1
ATOM 2016 N N . TYR B 1 28 ? 1.896 -40.033 -3.002 1.00 6.94 28 TYR B N 1
ATOM 2017 C CA . TYR B 1 28 ? 3.163 -39.388 -2.615 1.00 7.17 28 TYR B CA 1
ATOM 2018 C C . TYR B 1 28 ? 4.268 -40.330 -3.066 1.00 7.50 28 TYR B C 1
ATOM 2019 O O . TYR B 1 28 ? 4.465 -41.404 -2.505 1.00 8.76 28 TYR B O 1
ATOM 2028 N N . TYR B 1 29 ? 4.945 -39.979 -4.168 1.00 6.72 29 TYR B N 1
ATOM 2029 C CA . TYR B 1 29 ? 5.789 -40.925 -4.915 1.00 7.92 29 TYR B CA 1
ATOM 2030 C C . TYR B 1 29 ? 7.279 -40.633 -4.699 1.00 8.01 29 TYR B C 1
ATOM 2031 O O . TYR B 1 29 ? 7.681 -39.567 -4.266 1.00 8.64 29 TYR B O 1
ATOM 2040 N N . THR B 1 30 ? 8.038 -41.677 -4.909 1.00 7.78 30 THR B N 1
ATOM 2041 C CA . THR B 1 30 ? 9.468 -41.740 -4.576 1.00 7.94 30 THR B CA 1
ATOM 2042 C C . THR B 1 30 ? 10.217 -42.239 -5.809 1.00 7.66 30 THR B C 1
ATOM 2043 O O . THR B 1 30 ? 10.335 -43.435 -6.010 1.00 9.19 30 THR B O 1
ATOM 2047 N N . PRO B 1 31 ? 10.861 -41.332 -6.574 1.00 8.81 31 PRO B N 1
ATOM 2048 C CA . PRO B 1 31 ? 11.617 -41.786 -7.714 1.00 8.33 31 PRO B CA 1
ATOM 2049 C C . PRO B 1 31 ? 12.702 -42.781 -7.321 1.00 7.59 31 PRO B C 1
ATOM 2050 O O . PRO B 1 31 ? 13.433 -42.583 -6.346 1.00 10.34 31 PRO B O 1
ATOM 2054 N N . GLY B 1 32 ? 12.826 -43.839 -8.105 1.00 8.46 32 GLY B N 1
ATOM 2055 C CA . GLY B 1 32 ? 13.865 -44.851 -7.935 1.00 9.74 32 GLY B CA 1
ATOM 2056 C C . GLY B 1 32 ? 13.683 -45.818 -6.822 1.00 9.24 32 GLY B C 1
ATOM 2057 O O . GLY B 1 32 ? 14.624 -46.523 -6.604 1.00 10.15 32 GLY B O 1
ATOM 2058 N N . LYS B 1 33 ? 12.571 -45.838 -6.126 1.00 9.41 33 LYS B N 1
ATOM 2059 C CA . LYS B 1 33 ? 12.323 -46.805 -5.070 1.00 10.75 33 LYS B CA 1
ATOM 2060 C C . LYS B 1 33 ? 10.847 -47.071 -4.901 1.00 7.43 33 LYS B C 1
ATOM 2061 O O . LYS B 1 33 ? 10.047 -46.286 -5.291 1.00 8.21 33 LYS B O 1
ATOM 2067 N N . THR B 1 34 ? 10.572 -48.156 -4.174 1.00 8.70 34 THR B N 1
ATOM 2068 C CA . THR B 1 34 ? 9.195 -48.633 -4.025 1.00 8.92 34 THR B CA 1
ATOM 2069 C C . THR B 1 34 ? 8.594 -48.057 -2.727 1.00 9.36 34 THR B C 1
ATOM 2070 O O . THR B 1 34 ? 7.837 -48.775 -2.036 1.00 11.73 34 THR B O 1
ATOM 2074 N N . ASP B 1 35 ? 8.820 -46.788 -2.439 1.00 7.03 35 ASP B N 1
ATOM 2075 C CA . ASP B 1 35 ? 8.362 -46.145 -1.206 1.00 7.89 35 ASP B CA 1
ATOM 2076 C C . ASP B 1 35 ? 7.174 -45.216 -1.401 1.00 8.30 35 ASP B C 1
ATOM 2077 O O . ASP B 1 35 ? 6.818 -44.446 -0.480 1.00 9.53 35 ASP B O 1
ATOM 2082 N N . ASP B 1 36 ? 6.555 -45.289 -2.584 1.00 7.88 36 ASP B N 1
ATOM 2083 C CA . ASP B 1 36 ? 5.397 -44.432 -2.847 1.00 7.48 36 ASP B CA 1
ATOM 2084 C C . ASP B 1 36 ? 4.231 -44.865 -1.938 1.00 6.32 36 ASP B C 1
ATOM 2085 O O . ASP B 1 36 ? 4.133 -46.056 -1.644 1.00 8.28 36 ASP B O 1
ATOM 2090 N N . LYS B 1 37 ? 3.431 -43.907 -1.509 1.00 7.18 37 LYS B N 1
ATOM 2091 C CA . LYS B 1 37 ? 2.333 -44.177 -0.587 1.00 7.02 37 LYS B CA 1
ATOM 2092 C C . LYS B 1 37 ? 1.110 -43.378 -0.974 1.00 6.32 37 LYS B C 1
ATOM 2093 O O . LYS B 1 37 ? 1.257 -42.245 -1.474 1.00 8.08 37 LYS B O 1
ATOM 2099 N N . ILE B 1 38 ? -0.069 -43.955 -0.684 1.00 7.13 38 ILE B N 1
ATOM 2100 C CA . ILE B 1 38 ? -1.315 -43.275 -0.970 1.00 7.83 38 ILE B CA 1
ATOM 2101 C C . ILE B 1 38 ? -1.552 -42.127 0.019 1.00 8.02 38 ILE B C 1
ATOM 2102 O O . ILE B 1 38 ? -1.422 -42.312 1.221 1.00 8.43 38 ILE B O 1
ATOM 2107 N N . LEU B 1 39 ? -2.060 -41.024 -0.534 1.00 7.19 39 LEU B N 1
ATOM 2108 C CA . LEU B 1 39 ? -2.622 -39.900 0.235 1.00 6.99 39 LEU B C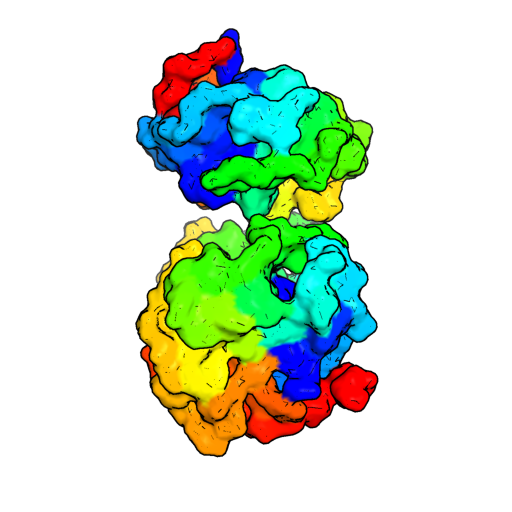A 1
ATOM 2109 C C . LEU B 1 39 ? -4.128 -39.824 0.131 1.00 6.69 39 LEU B C 1
ATOM 2110 O O . LEU B 1 39 ? -4.773 -39.520 1.143 1.00 8.31 39 LEU B O 1
ATOM 2115 N N . THR B 1 40 ? -4.697 -40.016 -1.071 1.00 7.95 40 THR B N 1
ATOM 2116 C CA . THR B 1 40 ? -6.170 -40.172 -1.237 1.00 7.55 40 THR B CA 1
ATOM 2117 C C . THR B 1 40 ? -6.436 -41.601 -1.685 1.00 7.10 40 THR B C 1
ATOM 2118 O O . THR B 1 40 ? -6.063 -41.919 -2.802 1.00 9.15 40 THR B O 1
ATOM 2122 N N . ASN B 1 41 ? -7.072 -42.373 -0.835 1.00 7.71 41 ASN B N 1
ATOM 2123 C CA . ASN B 1 41 ? -7.563 -43.715 -1.129 1.00 9.23 41 ASN B CA 1
ATOM 2124 C C . ASN B 1 41 ? -8.527 -43.617 -2.306 1.00 8.98 41 ASN B C 1
ATOM 2125 O O . ASN B 1 41 ? -9.208 -42.652 -2.510 1.00 9.55 41 ASN B O 1
ATOM 2130 N N . LEU B 1 42 ? -8.585 -44.701 -3.060 1.00 8.45 42 LEU B N 1
ATOM 2131 C CA . LEU B 1 42 ? -9.427 -44.796 -4.285 1.00 9.07 42 LEU B CA 1
ATOM 2132 C C . LEU B 1 42 ? -10.770 -44.163 -4.010 1.00 7.50 42 LEU B C 1
ATOM 2133 O O . LEU B 1 42 ? -11.520 -44.614 -3.127 1.00 9.54 42 LEU B O 1
ATOM 2138 N N . ARG B 1 43 ? -11.159 -43.256 -4.871 1.00 8.55 43 ARG B N 1
ATOM 2139 C CA . ARG B 1 43 ? -12.326 -42.374 -4.670 1.00 10.75 43 ARG B CA 1
ATOM 2140 C C . ARG B 1 43 ? -12.939 -42.043 -6.011 1.00 9.03 43 ARG B C 1
ATOM 2141 O O . ARG B 1 43 ? -12.224 -41.895 -6.995 1.00 9.94 43 ARG B O 1
ATOM 2149 N N . LEU B 1 44 ? -14.229 -41.866 -6.072 1.00 8.94 44 LEU B N 1
ATOM 2150 C CA . LEU B 1 44 ? -14.899 -41.396 -7.298 1.00 10.99 44 LEU B CA 1
ATOM 2151 C C . LEU B 1 44 ? -14.391 -40.001 -7.596 1.00 8.78 44 LEU B C 1
ATOM 2152 O O . LEU B 1 44 ? -14.233 -39.118 -6.729 1.00 9.76 44 LEU B O 1
ATOM 2157 N N . ILE B 1 45 ? -14.115 -39.778 -8.876 1.00 10.46 45 ILE B N 1
ATOM 2158 C CA . ILE B 1 45 ? -13.780 -38.424 -9.379 1.00 10.00 45 ILE B CA 1
ATOM 2159 C C . ILE B 1 45 ? -14.863 -37.418 -8.948 1.00 11.65 45 ILE B C 1
ATOM 2160 O O . ILE B 1 45 ? -14.541 -36.292 -8.549 1.00 10.52 45 ILE B O 1
ATOM 2165 N N . SER B 1 46 ? -16.114 -37.810 -9.054 1.00 12.72 46 SER B N 1
ATOM 2166 C CA . SER B 1 46 ? -17.203 -36.878 -8.700 1.00 17.29 46 SER B CA 1
ATOM 2167 C C . SER B 1 46 ? -17.130 -36.452 -7.236 1.00 15.79 46 SER B C 1
ATOM 2168 O O . SER B 1 46 ? -17.585 -35.342 -6.899 1.00 18.35 46 SER B O 1
ATOM 2171 N N A SER B 1 47 ? -16.598 -37.309 -6.378 0.50 14.96 47 SER B N 1
ATOM 2172 N N B SER B 1 47 ? -16.608 -37.299 -6.351 0.50 15.05 47 SER B N 1
ATOM 2173 C CA A SER B 1 47 ? -16.495 -37.038 -4.928 0.50 16.39 47 SER B CA 1
ATOM 2174 C CA B SER B 1 47 ? -16.535 -37.001 -4.899 0.50 16.47 47 SER B CA 1
ATOM 2175 C C A SER B 1 47 ? -15.325 -36.085 -4.662 0.50 18.28 47 SER B C 1
ATOM 2176 C C B SER B 1 47 ? -15.317 -36.130 -4.595 0.50 16.39 47 SER B C 1
ATOM 2177 O O A SER B 1 47 ? -15.468 -35.061 -3.967 0.50 19.05 47 SER B O 1
ATOM 2178 O O B SER B 1 47 ? -15.395 -35.285 -3.684 0.50 17.83 47 SER B O 1
ATOM 2183 N N . GLY B 1 48 ? -14.173 -36.397 -5.233 1.00 14.07 48 GLY B N 1
ATOM 2184 C CA . GLY B 1 48 ? -12.954 -35.578 -4.999 1.00 13.78 48 GLY B CA 1
ATOM 2185 C C . GLY B 1 48 ? -13.008 -34.228 -5.683 1.00 13.65 48 GLY B C 1
ATOM 2186 O O . GLY B 1 48 ? -12.387 -33.304 -5.208 1.00 19.78 48 GLY B O 1
ATOM 2187 N N . PHE B 1 49 ? -13.756 -34.140 -6.780 1.00 14.57 49 PHE B N 1
ATOM 2188 C CA . PHE B 1 49 ? -13.844 -32.951 -7.639 1.00 17.00 49 PHE B CA 1
ATOM 2189 C C . PHE B 1 49 ? -15.298 -32.690 -7.983 1.00 15.09 49 PHE B C 1
ATOM 2190 O O . PHE B 1 49 ? -15.796 -32.988 -9.093 1.00 16.79 49 PHE B O 1
ATOM 2198 N N . PRO B 1 50 ? -16.010 -32.058 -7.045 1.00 16.98 50 PRO B N 1
ATOM 2199 C CA . PRO B 1 50 ? -17.431 -31.837 -7.268 1.00 16.62 50 PRO B CA 1
ATOM 2200 C C . PRO B 1 50 ? -17.675 -30.901 -8.462 1.00 16.75 50 PRO B C 1
ATOM 2201 O O . PRO B 1 50 ? -18.747 -31.020 -9.079 1.00 16.85 50 PRO B O 1
ATOM 2205 N N . SER B 1 51 ? -16.708 -30.074 -8.821 1.00 16.41 51 SER B N 1
ATOM 2206 C CA . SER B 1 51 ? -16.830 -29.243 -10.044 1.00 16.65 51 SER B CA 1
ATOM 2207 C C . SER B 1 51 ? -17.047 -30.140 -11.277 1.00 16.86 51 SER B C 1
ATOM 2208 O O . SER B 1 51 ? -17.557 -29.629 -12.278 1.00 18.72 51 SER B O 1
ATOM 2211 N N . LEU B 1 52 ? -16.624 -31.389 -11.236 1.00 16.03 52 LEU B N 1
ATOM 2212 C CA . LEU B 1 52 ? -16.693 -32.340 -12.361 1.00 15.92 52 LEU B CA 1
ATOM 2213 C C . LEU B 1 52 ? -17.894 -33.265 -12.216 1.00 14.72 52 LEU B C 1
ATOM 2214 O O . LEU B 1 52 ? -18.120 -34.089 -13.098 1.00 15.31 52 LEU B O 1
ATOM 2219 N N . ALA B 1 53 ? -18.571 -33.275 -11.082 1.00 17.48 53 ALA B N 1
ATOM 2220 C CA . ALA B 1 53 ? -19.727 -34.183 -10.917 1.00 15.73 53 ALA B CA 1
ATOM 2221 C C . ALA B 1 53 ? -20.781 -33.854 -11.979 1.00 18.71 53 ALA B C 1
ATOM 2222 O O . ALA B 1 53 ? -20.967 -32.696 -12.291 1.00 24.13 53 ALA B O 1
ATOM 2224 N N . GLY B 1 54 ? -21.408 -34.866 -12.561 1.00 21.56 54 GLY B N 1
ATOM 2225 C CA . GLY B 1 54 ? -22.411 -34.642 -13.609 1.00 23.04 54 GLY B CA 1
ATOM 2226 C C . GLY B 1 54 ? -21.787 -34.461 -14.977 1.00 19.52 54 GLY B C 1
ATOM 2227 O O . GLY B 1 54 ? -22.574 -34.348 -15.865 1.00 28.97 54 GLY B O 1
ATOM 2228 N N . THR B 1 55 ? -20.453 -34.451 -15.106 1.00 19.56 55 THR B N 1
ATOM 2229 C CA . THR B 1 55 ? -19.784 -34.270 -16.416 1.00 18.73 55 THR B CA 1
ATOM 2230 C C . THR B 1 55 ? -19.131 -35.579 -16.861 1.00 18.03 55 THR B C 1
ATOM 2231 O O . THR B 1 55 ? -18.986 -36.545 -16.069 1.00 17.00 55 THR B O 1
ATOM 2235 N N . ALA B 1 56 ? -18.699 -35.597 -18.110 1.00 19.49 56 ALA B N 1
ATOM 2236 C CA . ALA B 1 56 ? -17.995 -36.751 -18.713 1.00 18.53 56 ALA B CA 1
ATOM 2237 C C . ALA B 1 56 ? -16.748 -37.087 -17.902 1.00 11.41 56 ALA B C 1
ATOM 2238 O O . ALA B 1 56 ? -16.216 -38.209 -18.016 1.00 14.98 56 ALA B O 1
ATOM 2240 N N . PHE B 1 57 ? -16.188 -36.048 -17.283 1.00 12.27 57 PHE B N 1
ATOM 2241 C CA . PHE B 1 57 ? -14.928 -36.240 -16.538 1.00 10.20 57 PHE B CA 1
ATOM 2242 C C . PHE B 1 57 ? -15.094 -37.062 -15.284 1.00 12.15 57 PHE B C 1
ATOM 2243 O O . PHE B 1 57 ? -14.133 -37.671 -14.842 1.00 11.97 57 PHE B O 1
ATOM 2251 N N . ALA B 1 58 ? -16.323 -37.144 -14.790 1.00 12.41 58 ALA B N 1
ATOM 2252 C CA . ALA B 1 58 ? -16.620 -37.993 -13.624 1.00 14.50 58 ALA B CA 1
ATOM 2253 C C . ALA B 1 58 ? -17.126 -39.350 -14.100 1.00 13.52 58 ALA B C 1
ATOM 2254 O O . ALA B 1 58 ? -16.694 -40.348 -13.522 1.00 15.12 58 ALA B O 1
ATOM 2256 N N . GLU B 1 59 ? -18.025 -39.373 -15.079 1.00 15.92 59 GLU B N 1
ATOM 2257 C CA . GLU B 1 59 ? -18.565 -40.633 -15.635 1.00 17.63 59 GLU B CA 1
ATOM 2258 C C . GLU B 1 59 ? -18.623 -40.398 -17.131 1.00 18.38 59 GLU B C 1
ATOM 2259 O O . GLU B 1 59 ? -19.432 -39.599 -17.591 1.00 19.31 59 GLU B O 1
ATOM 2265 N N . PRO B 1 60 ? -17.827 -41.127 -17.941 1.00 17.58 60 PRO B N 1
ATOM 2266 C CA . PRO B 1 60 ? -17.094 -42.327 -17.550 1.00 15.12 60 PRO B CA 1
ATOM 2267 C C . PRO B 1 60 ? -15.756 -42.082 -16.830 1.00 14.40 60 PRO B C 1
ATOM 2268 O O . PRO B 1 60 ? -15.191 -42.993 -16.306 1.00 16.41 60 PRO B O 1
ATOM 2272 N N . GLY B 1 61 ? -15.241 -40.853 -16.933 1.00 12.63 61 GLY B N 1
ATOM 2273 C CA . GLY B 1 61 ? -14.014 -40.516 -16.210 1.00 11.35 61 GLY B CA 1
ATOM 2274 C C . GLY B 1 61 ? -13.009 -39.842 -17.120 1.00 9.33 61 GLY B C 1
ATOM 2275 O O . GLY B 1 61 ? -13.288 -39.498 -18.244 1.00 14.46 61 GLY B O 1
ATOM 2276 N N . ILE B 1 62 ? -11.909 -39.447 -16.550 1.00 10.33 62 ILE B N 1
ATOM 2277 C CA . ILE B 1 62 ? -10.801 -38.754 -17.185 1.00 9.12 62 ILE B CA 1
ATOM 2278 C C . ILE B 1 62 ? -9.914 -39.726 -17.907 1.00 8.95 62 ILE B C 1
ATOM 2279 O O . ILE B 1 62 ? -9.378 -40.590 -17.249 1.00 10.47 62 ILE B O 1
ATOM 2284 N N . ASP B 1 63 ? -9.736 -39.507 -19.223 1.00 8.49 63 ASP B N 1
ATOM 2285 C CA . ASP B 1 63 ? -8.924 -40.459 -20.037 1.00 7.61 63 ASP B CA 1
ATOM 2286 C C . ASP B 1 63 ? -7.656 -39.787 -20.553 1.00 7.16 63 ASP B C 1
ATOM 2287 O O . ASP B 1 63 ? -6.906 -40.444 -21.221 1.00 10.06 63 ASP B O 1
ATOM 2292 N N . CYS B 1 64 ? -7.386 -38.570 -20.145 1.00 7.46 64 CYS B N 1
ATOM 2293 C CA . CYS B 1 64 ? -6.094 -37.926 -20.434 1.00 8.06 64 CYS B CA 1
ATOM 2294 C C . CYS B 1 64 ? -6.042 -36.679 -19.590 1.00 6.62 64 CYS B C 1
ATOM 2295 O O . CYS B 1 64 ? -7.113 -36.103 -19.283 1.00 8.34 64 CYS B O 1
ATOM 2298 N N . SER B 1 65 ? -4.857 -36.202 -19.290 1.00 6.68 65 SER B N 1
ATOM 2299 C CA . SER B 1 65 ? -4.717 -35.032 -18.403 1.00 6.83 65 SER B CA 1
ATOM 2300 C C . SER B 1 65 ? -3.282 -34.533 -18.464 1.00 6.76 65 SER B C 1
ATOM 2301 O O . SER B 1 65 ? -2.397 -35.323 -18.780 1.00 9.09 65 SER B O 1
ATOM 2304 N N . PHE B 1 66 ? -3.116 -33.231 -18.165 1.00 6.51 66 PHE B N 1
ATOM 2305 C CA . PHE B 1 66 ? -1.765 -32.707 -17.953 1.00 6.80 66 PHE B CA 1
ATOM 2306 C C . PHE B 1 66 ? -1.855 -31.441 -17.086 1.00 7.05 66 PHE B C 1
ATOM 2307 O O . PHE B 1 66 ? -2.770 -30.654 -17.246 1.00 7.70 66 PHE B O 1
ATOM 2315 N N . ASP B 1 67 ? -0.907 -31.313 -16.223 1.00 7.27 67 ASP B N 1
ATOM 2316 C CA . ASP B 1 67 ? -0.704 -30.123 -15.405 1.00 7.51 67 ASP B CA 1
ATOM 2317 C C . ASP B 1 67 ? -0.135 -29.017 -16.304 1.00 7.15 67 ASP B C 1
ATOM 2318 O O . ASP B 1 67 ? 0.632 -29.308 -17.222 1.00 8.38 67 ASP B O 1
ATOM 2323 N N . THR B 1 68 ? -0.432 -27.772 -15.952 1.00 7.64 68 THR B N 1
ATOM 2324 C CA . THR B 1 68 ? 0.067 -26.598 -16.647 1.00 7.96 68 THR B CA 1
ATOM 2325 C C . THR B 1 68 ? 0.957 -25.762 -15.724 1.00 7.67 68 THR B C 1
ATOM 2326 O O . THR B 1 68 ? 2.182 -25.903 -15.815 1.00 9.78 68 THR B O 1
ATOM 2330 N N . GLU B 1 69 ? 0.348 -24.989 -14.846 1.00 9.51 69 GLU B N 1
ATOM 2331 C CA . GLU B 1 69 ? 1.028 -24.139 -13.880 1.00 10.05 69 GLU B CA 1
ATOM 2332 C C . GLU B 1 69 ? 0.159 -24.019 -12.649 1.00 9.13 69 GLU B C 1
ATOM 2333 O O . GLU B 1 69 ? -1.003 -24.410 -12.683 1.00 9.19 69 GLU B O 1
ATOM 2339 N N . ALA B 1 70 ? 0.774 -23.533 -11.577 1.00 9.48 70 ALA B N 1
ATOM 2340 C CA . ALA B 1 70 ? 0.032 -23.373 -10.316 1.00 11.78 70 ALA B CA 1
ATOM 2341 C C . ALA B 1 70 ? -0.688 -24.681 -10.010 1.00 10.96 70 ALA B C 1
ATOM 2342 O O . ALA B 1 70 ? -0.050 -25.728 -10.189 1.00 10.30 70 ALA B O 1
ATOM 2344 N N . SER B 1 71 ? -1.971 -24.628 -9.620 1.00 9.05 71 SER B N 1
ATOM 2345 C CA . SER B 1 71 ? -2.712 -25.891 -9.390 1.00 9.81 71 SER B CA 1
ATOM 2346 C C . SER B 1 71 ? -3.759 -26.061 -10.476 1.00 8.24 71 SER B C 1
ATOM 2347 O O . SER B 1 71 ? -4.899 -26.382 -10.175 1.00 8.80 71 SER B O 1
ATOM 2350 N N . GLU B 1 72 ? -3.311 -25.895 -11.715 1.00 8.92 72 GLU B N 1
ATOM 2351 C CA . GLU B 1 72 ? -4.194 -25.935 -12.910 1.00 9.57 72 GLU B CA 1
ATOM 2352 C C . GLU B 1 72 ? -3.804 -27.132 -13.773 1.00 7.71 72 GLU B C 1
ATOM 2353 O O . GLU B 1 72 ? -2.659 -27.556 -13.802 1.00 8.25 72 GLU B O 1
ATOM 2359 N N . ALA B 1 73 ? -4.823 -27.683 -14.397 1.00 7.89 73 ALA B N 1
ATOM 2360 C CA . ALA B 1 73 ? -4.610 -28.829 -15.328 1.00 8.13 73 ALA B CA 1
ATOM 2361 C C . ALA B 1 73 ? -5.681 -28.817 -16.399 1.00 6.71 73 ALA B C 1
ATOM 2362 O O . ALA B 1 73 ? -6.806 -28.402 -16.129 1.00 10.10 73 ALA B O 1
ATOM 2364 N N . TYR B 1 74 ? -5.328 -29.422 -17.545 1.00 7.25 74 TYR B N 1
ATOM 2365 C CA . TYR B 1 74 ? -6.360 -29.820 -18.514 1.00 8.19 74 TYR B CA 1
ATOM 2366 C C . TYR B 1 74 ? -6.75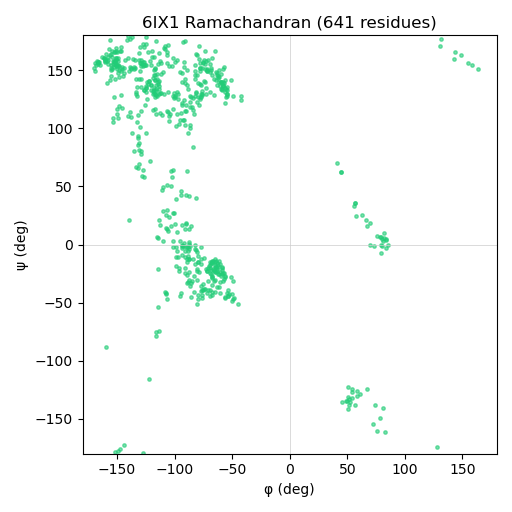0 -31.265 -18.261 1.00 8.58 74 TYR B C 1
ATOM 2367 O O . TYR B 1 74 ? -5.828 -32.136 -18.090 1.00 9.30 74 TYR B O 1
ATOM 2376 N N . VAL B 1 75 ? -8.039 -31.549 -18.371 1.00 8.37 75 V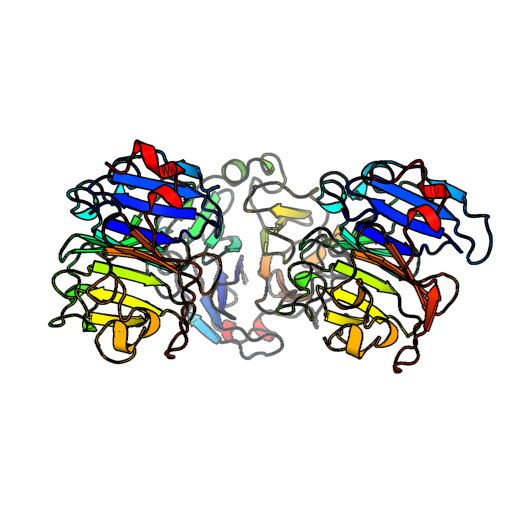AL B N 1
ATOM 2377 C CA . VAL B 1 75 ? -8.503 -32.955 -18.291 1.00 9.26 75 VAL B CA 1
ATOM 2378 C C . VAL B 1 75 ? -9.361 -33.190 -19.539 1.00 7.42 75 VAL B C 1
ATOM 2379 O O . VAL B 1 75 ? -10.000 -32.278 -20.086 1.00 9.43 75 VAL B O 1
ATOM 2383 N N . PHE B 1 76 ? -9.480 -34.469 -19.910 1.00 8.45 76 PHE B N 1
ATOM 2384 C CA . PHE B 1 76 ? -10.126 -34.912 -21.143 1.00 7.34 76 PHE B CA 1
ATOM 2385 C C . PHE B 1 76 ? -10.982 -36.124 -20.848 1.00 7.89 76 PHE B C 1
ATOM 2386 O O . PHE B 1 76 ? -10.687 -36.893 -19.925 1.00 9.16 76 PHE B O 1
ATOM 2394 N N . SER B 1 77 ? -12.050 -36.305 -21.606 1.00 8.97 77 SER B N 1
ATOM 2395 C CA . SER B 1 77 ? -12.901 -37.502 -21.619 1.00 9.05 77 SER B CA 1
ATOM 2396 C C . SER B 1 77 ? -13.440 -37.607 -23.052 1.00 10.37 77 SER B C 1
ATOM 2397 O O . SER B 1 77 ? -14.257 -36.800 -23.405 1.00 10.56 77 SER B O 1
ATOM 2400 N N . GLY B 1 78 ? -12.953 -38.589 -23.806 1.00 9.41 78 GLY B N 1
ATOM 2401 C CA . GLY B 1 78 ? -13.307 -38.599 -25.227 1.00 10.93 78 GLY B CA 1
ATOM 2402 C C . GLY B 1 78 ? -12.963 -37.277 -25.889 1.00 10.30 78 GLY B C 1
ATOM 2403 O O . GLY B 1 78 ? -11.847 -36.836 -25.748 1.00 11.53 78 GLY B O 1
ATOM 2404 N N . SER B 1 79 ? -13.904 -36.717 -26.653 1.00 9.60 79 SER B N 1
ATOM 2405 C CA . SER B 1 79 ? -13.679 -35.475 -27.390 1.00 10.84 79 SER B CA 1
ATOM 2406 C C . SER B 1 79 ? -13.871 -34.256 -26.483 1.00 11.92 79 SER B C 1
ATOM 2407 O O . SER B 1 79 ? -13.674 -33.142 -26.983 1.00 11.30 79 SER B O 1
ATOM 2410 N N . GLN B 1 80 ? -14.209 -34.466 -25.204 1.00 10.53 80 GLN B N 1
ATOM 2411 C CA . GLN B 1 80 ? -14.457 -33.344 -24.269 1.00 9.92 80 GLN B CA 1
ATOM 2412 C C . GLN B 1 80 ? -13.224 -32.960 -23.481 1.00 9.25 80 GLN B C 1
ATOM 2413 O O . GLN B 1 80 ? -12.393 -33.848 -23.188 1.00 9.32 80 GLN B O 1
ATOM 2419 N N . CYS B 1 81 ? -13.109 -31.687 -23.160 1.00 9.24 81 CYS B N 1
ATOM 2420 C CA . CYS B 1 81 ? -12.004 -31.250 -22.306 1.00 8.58 81 CYS B CA 1
ATOM 2421 C C . CYS B 1 81 ? -12.419 -30.040 -21.463 1.00 9.63 81 CYS B C 1
ATOM 2422 O O . CYS B 1 81 ? -13.390 -29.351 -21.814 1.00 9.98 81 CYS B O 1
ATOM 2425 N N . ALA B 1 82 ? -11.689 -29.894 -20.385 1.00 8.83 82 ALA B N 1
ATOM 2426 C CA . ALA B 1 82 ? -11.932 -28.794 -19.457 1.00 8.00 82 ALA B CA 1
ATOM 2427 C C . ALA B 1 82 ? -10.588 -28.368 -18.874 1.00 8.15 82 ALA B C 1
ATOM 2428 O O . ALA B 1 82 ? -9.703 -29.200 -18.638 1.00 8.90 82 ALA B O 1
ATOM 2430 N N . TYR B 1 83 ? -10.480 -27.082 -18.546 1.00 8.89 83 TYR B N 1
ATOM 2431 C CA . TYR B 1 83 ? -9.367 -26.519 -17.773 1.00 8.43 83 TYR B CA 1
ATOM 2432 C C . TYR B 1 83 ? -9.866 -26.372 -16.341 1.00 8.55 83 TYR B C 1
ATOM 2433 O O . TYR B 1 83 ? -10.911 -25.779 -16.159 1.00 9.53 83 TYR B O 1
ATOM 2442 N N . ILE B 1 84 ? -9.115 -26.924 -15.390 1.00 9.60 84 ILE B N 1
ATOM 2443 C CA . ILE B 1 84 ? -9.557 -26.923 -13.987 1.00 8.73 84 ILE B CA 1
ATOM 2444 C C . ILE B 1 84 ? -8.435 -26.374 -13.106 1.00 9.67 84 ILE B C 1
ATOM 2445 O O . ILE B 1 84 ? -7.246 -26.376 -13.402 1.00 10.39 84 ILE B O 1
ATOM 2450 N N . ASP B 1 85 ? -8.897 -25.934 -11.961 1.00 9.68 85 ASP B N 1
ATOM 2451 C CA . ASP B 1 85 ? -8.073 -25.744 -10.742 1.00 8.82 85 ASP B CA 1
ATOM 2452 C C . ASP B 1 85 ? -8.388 -26.896 -9.816 1.00 9.10 85 ASP B C 1
ATOM 2453 O O . ASP B 1 85 ? -9.558 -27.046 -9.406 1.00 10.97 85 ASP B O 1
ATOM 2458 N N . TYR B 1 86 ? -7.412 -27.784 -9.587 1.00 9.55 86 TYR B N 1
ATOM 2459 C CA . TYR B 1 86 ? -7.649 -28.990 -8.778 1.00 10.51 86 TYR B CA 1
ATOM 2460 C C . TYR B 1 86 ? -7.452 -28.716 -7.250 1.00 12.94 86 TYR B C 1
ATOM 2461 O O . TYR B 1 86 ? -7.672 -29.622 -6.457 1.00 16.37 86 TYR B O 1
ATOM 2470 N N . ALA B 1 87 ? -7.075 -27.477 -6.908 1.00 11.99 87 ALA B N 1
ATOM 2471 C CA . ALA B 1 87 ? -7.163 -26.905 -5.543 1.00 14.84 87 ALA B CA 1
ATOM 2472 C C . ALA B 1 87 ? -6.676 -27.841 -4.449 1.00 15.89 87 ALA B C 1
ATOM 2473 O O . ALA B 1 87 ? -7.395 -28.145 -3.513 1.00 17.56 87 ALA B O 1
ATOM 2475 N N . PRO B 1 88 ? -5.391 -28.237 -4.467 1.00 14.45 88 PRO B N 1
ATOM 2476 C CA . PRO B 1 88 ? -4.899 -29.164 -3.480 1.00 15.34 88 PRO B CA 1
ATOM 2477 C C . PRO B 1 88 ? -5.014 -28.576 -2.057 1.00 19.25 88 PRO B C 1
ATOM 2478 O O . PRO B 1 88 ? -4.867 -27.367 -1.758 1.00 19.42 88 PRO B O 1
ATOM 2482 N N . GLY B 1 89 ? -5.323 -29.481 -1.175 1.00 17.38 89 GLY B N 1
ATOM 2483 C CA . GLY B 1 89 ? -5.403 -29.288 0.288 1.0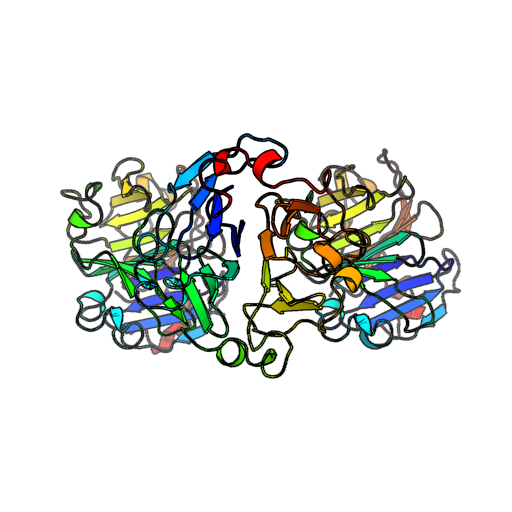0 27.67 89 GLY B CA 1
ATOM 2484 C C . GLY B 1 89 ? -6.708 -28.624 0.646 1.00 22.48 89 GLY B C 1
ATOM 2485 O O . GLY B 1 89 ? -6.929 -28.407 1.813 1.00 21.02 89 GLY B O 1
ATOM 2486 N N . THR B 1 90 ? -7.601 -28.444 -0.325 1.00 21.93 90 THR B N 1
ATOM 2487 C CA . THR B 1 90 ? -8.950 -27.897 -0.131 1.00 20.79 90 THR B CA 1
ATOM 2488 C C . THR B 1 90 ? -9.945 -28.717 -0.939 1.00 32.17 90 THR B C 1
ATOM 2489 O O . THR B 1 90 ? -9.537 -29.624 -1.740 1.00 40.58 90 THR B O 1
ATOM 2493 N N . THR B 1 91 ? -11.210 -28.363 -0.833 1.00 30.59 91 THR B N 1
ATOM 2494 C CA . THR B 1 91 ? -12.241 -28.958 -1.714 1.00 30.19 91 THR B CA 1
ATOM 2495 C C . THR B 1 91 ? -12.596 -27.995 -2.842 1.00 25.19 91 THR B C 1
ATOM 2496 O O . THR B 1 91 ? -13.652 -28.262 -3.443 1.00 38.64 91 THR B O 1
ATOM 2500 N N . ASN B 1 92 ? -11.934 -26.829 -2.930 1.00 26.86 92 ASN B N 1
ATOM 2501 C CA . ASN B 1 92 ? -12.353 -25.666 -3.785 1.00 20.55 92 ASN B CA 1
ATOM 2502 C C . ASN B 1 92 ? -11.936 -25.811 -5.268 1.00 12.93 92 ASN B C 1
ATOM 2503 O O . ASN B 1 92 ? -11.539 -24.804 -5.946 1.00 17.17 92 ASN B O 1
ATOM 2508 N N . ASP B 1 93 ? -12.051 -27.013 -5.790 1.00 14.01 93 ASP B N 1
ATOM 2509 C CA . ASP B 1 93 ? -11.846 -27.239 -7.232 1.00 14.56 93 ASP B CA 1
ATOM 2510 C C . ASP B 1 93 ? -12.869 -26.448 -8.052 1.00 12.80 93 ASP B C 1
ATOM 2511 O O . ASP B 1 93 ? -14.045 -26.262 -7.682 1.00 16.91 93 ASP B O 1
ATOM 2516 N N . LYS B 1 94 ? -12.404 -26.091 -9.255 1.00 11.24 94 LYS B N 1
ATOM 2517 C CA . LYS B 1 94 ? -13.154 -25.259 -10.203 1.00 14.26 94 LYS B CA 1
ATOM 2518 C C . LYS B 1 94 ? -12.882 -25.675 -11.625 1.00 12.82 94 LYS B C 1
ATOM 2519 O O . LYS B 1 94 ? -11.798 -25.937 -11.957 1.00 11.67 94 LYS B O 1
ATOM 2525 N N . ILE B 1 95 ? -13.937 -25.566 -12.428 1.00 11.66 95 ILE B N 1
ATOM 2526 C CA . ILE B 1 95 ? -13.767 -25.538 -13.893 1.00 12.64 95 ILE B CA 1
ATOM 2527 C C . ILE B 1 95 ? -13.472 -24.098 -14.297 1.00 12.22 95 ILE B C 1
ATOM 2528 O O . ILE B 1 95 ? -14.293 -23.222 -14.024 1.00 14.07 95 ILE B O 1
ATOM 2533 N N . LEU B 1 96 ? -12.314 -23.820 -14.875 1.00 10.89 96 LEU B N 1
ATOM 2534 C CA . LEU B 1 96 ? -11.885 -22.486 -15.346 1.00 11.86 96 LEU B CA 1
ATOM 2535 C C . LEU B 1 96 ? -12.333 -22.277 -16.800 1.00 12.47 96 LEU B C 1
ATOM 2536 O O . LEU B 1 96 ? -12.627 -21.137 -17.143 1.00 14.49 96 LEU B O 1
ATOM 2541 N N . SER B 1 97 ? -12.365 -23.341 -17.610 1.00 11.25 97 SER B N 1
ATOM 2542 C CA . SER B 1 97 ? -12.762 -23.201 -19.039 1.00 12.86 97 SER B CA 1
ATOM 2543 C C . SER B 1 97 ? -13.443 -24.501 -19.434 1.00 11.52 97 SER B C 1
ATOM 2544 O O . SER B 1 97 ? -12.981 -25.567 -19.059 1.00 12.18 97 SER B O 1
ATOM 2547 N N . GLY B 1 98 ? -14.453 -24.417 -20.276 1.00 13.28 98 GLY B N 1
ATOM 2548 C CA . GLY B 1 98 ? -15.205 -25.607 -20.709 1.00 13.25 98 GLY B CA 1
ATOM 2549 C C . GLY B 1 98 ? -16.282 -25.992 -19.686 1.00 12.55 98 GLY B C 1
ATOM 2550 O O . GLY B 1 98 ? -16.715 -25.192 -18.846 1.00 14.27 98 GLY B O 1
ATOM 2551 N N . PRO B 1 99 ? -16.778 -27.240 -19.727 1.00 11.69 99 PRO B N 1
ATOM 2552 C CA . PRO B 1 99 ? -16.362 -28.250 -20.691 1.00 14.77 99 PRO B CA 1
ATOM 2553 C C . PRO B 1 99 ? -16.694 -27.827 -22.119 1.00 12.74 99 PRO B C 1
ATOM 2554 O O . PRO B 1 99 ? -17.697 -27.126 -22.388 1.00 13.09 99 PRO B O 1
ATOM 2558 N N . THR B 1 100 ? -15.849 -28.241 -23.054 1.00 11.37 100 THR B N 1
ATOM 2559 C CA . THR B 1 100 ? -16.068 -28.008 -24.521 1.00 10.56 100 THR B CA 1
ATOM 2560 C C . THR B 1 100 ? -15.278 -29.091 -25.251 1.00 10.03 100 THR B C 1
ATOM 2561 O O . THR B 1 100 ? -14.688 -29.956 -24.660 1.00 13.41 100 THR B O 1
ATOM 2565 N N . THR B 1 101 ? -15.394 -29.121 -26.562 1.00 10.32 101 THR B N 1
ATOM 2566 C CA . THR B 1 101 ? -14.627 -30.098 -27.362 1.00 10.04 101 THR B CA 1
ATOM 2567 C C . THR B 1 101 ? -13.141 -29.727 -27.379 1.00 7.92 101 THR B C 1
ATOM 2568 O O . THR B 1 101 ? -12.766 -28.523 -27.228 1.00 8.93 101 THR B O 1
ATOM 2572 N N . ILE B 1 102 ? -12.339 -30.731 -27.669 1.00 8.51 102 ILE B N 1
ATOM 2573 C CA . ILE B 1 102 ? -10.890 -30.493 -27.871 1.00 8.94 102 ILE B CA 1
ATOM 2574 C C . ILE B 1 102 ? -10.697 -29.450 -28.954 1.00 9.29 102 ILE B C 1
ATOM 2575 O O . ILE B 1 102 ? -9.837 -28.578 -28.825 1.00 9.81 102 ILE B O 1
ATOM 2580 N N . ALA B 1 103 ? -11.416 -29.556 -30.087 1.00 9.95 103 ALA B N 1
ATOM 2581 C CA . ALA B 1 103 ? -11.232 -28.619 -31.232 1.00 10.64 103 ALA B CA 1
ATOM 2582 C C . ALA B 1 103 ? -11.607 -27.220 -30.806 1.00 10.29 103 ALA B C 1
ATOM 2583 O O . ALA B 1 103 ? -11.017 -26.270 -31.330 1.00 10.37 103 ALA B O 1
ATOM 2585 N N . GLU B 1 104 ? -12.633 -27.046 -29.951 1.00 8.95 104 GLU B N 1
ATOM 2586 C CA . GLU B 1 104 ? -12.953 -25.673 -29.509 1.00 9.76 104 GLU B CA 1
ATOM 2587 C C . GLU B 1 104 ? -11.921 -25.159 -28.486 1.00 10.66 104 GLU B C 1
ATOM 2588 O O . GLU B 1 104 ? -11.608 -24.001 -28.503 1.00 12.00 104 GLU B O 1
ATOM 2594 N N . MET B 1 105 ? -11.429 -25.996 -27.577 1.00 9.03 105 MET B N 1
ATOM 2595 C CA . MET B 1 105 ? -10.464 -25.590 -26.536 1.00 9.16 105 MET B CA 1
ATOM 2596 C C . MET B 1 105 ? -9.134 -25.234 -27.173 1.00 8.64 105 MET B C 1
ATOM 2597 O O . MET B 1 105 ? -8.488 -24.282 -26.762 1.00 9.50 105 MET B O 1
ATOM 2602 N N . PHE B 1 106 ? -8.724 -26.020 -28.165 1.00 7.94 106 PHE B N 1
ATOM 2603 C CA . PHE B 1 106 ? -7.424 -25.835 -28.843 1.00 8.11 106 PHE B CA 1
ATOM 2604 C C . PHE B 1 106 ? -7.669 -25.867 -30.351 1.00 8.34 106 PHE B C 1
ATOM 2605 O O . PHE B 1 106 ? -7.547 -26.895 -30.994 1.00 8.94 106 PHE B O 1
ATOM 2613 N N . PRO B 1 107 ? -8.032 -24.734 -30.979 1.00 8.36 107 PRO B N 1
ATOM 2614 C CA . PRO B 1 107 ? -8.336 -24.759 -32.404 1.00 8.52 107 PRO B CA 1
ATOM 2615 C C . PRO B 1 107 ? -7.214 -25.309 -33.290 1.00 7.53 107 PRO B C 1
ATOM 2616 O O . PRO B 1 107 ? -7.586 -25.833 -34.381 1.00 9.29 107 PRO B O 1
ATOM 2620 N N . VAL B 1 108 ? -5.953 -25.235 -32.917 1.00 8.51 108 VAL B N 1
ATOM 2621 C CA . VAL B 1 108 ? -4.897 -25.817 -33.767 1.00 9.51 108 VAL B CA 1
ATOM 2622 C C . VAL B 1 108 ? -5.097 -27.328 -33.870 1.00 8.96 108 VAL B C 1
ATOM 2623 O O . VAL B 1 108 ? -4.526 -27.888 -34.815 1.00 9.63 108 VAL B O 1
ATOM 2627 N N . LEU B 1 109 ? -5.819 -27.947 -32.932 1.00 7.99 109 LEU B N 1
ATOM 2628 C CA . LEU B 1 109 ? -6.020 -29.409 -32.992 1.00 8.24 109 LEU B CA 1
ATOM 2629 C C . LEU B 1 109 ? -7.284 -29.763 -33.783 1.00 8.36 109 LEU B C 1
ATOM 2630 O O . LEU B 1 109 ? -7.460 -30.944 -34.036 1.00 7.36 109 LEU B O 1
ATOM 2635 N N . LYS B 1 110 ? -8.080 -28.798 -34.202 1.00 7.66 110 LYS B N 1
ATOM 2636 C CA . LYS B 1 110 ? -9.260 -29.133 -35.013 1.00 8.49 110 LYS B CA 1
ATOM 2637 C C . LYS B 1 110 ? -8.717 -29.836 -36.279 1.00 7.66 110 LYS B C 1
ATOM 2638 O O . LYS B 1 110 ? -7.706 -29.411 -36.878 1.00 8.92 110 LYS B O 1
ATOM 2644 N N . ASN B 1 111 ? -9.440 -30.876 -36.685 1.00 7.78 111 ASN B N 1
ATOM 2645 C CA . ASN B 1 111 ? -9.137 -31.650 -37.899 1.00 8.23 111 ASN B CA 1
ATOM 2646 C C . ASN B 1 111 ? -7.888 -32.500 -37.817 1.00 7.75 111 ASN B C 1
ATOM 2647 O O . ASN B 1 111 ? -7.578 -33.114 -38.793 1.00 8.01 111 ASN B O 1
ATOM 2652 N N . THR B 1 112 ? -7.154 -32.493 -36.699 1.00 7.88 112 THR B N 1
ATOM 2653 C CA . THR B 1 112 ? -5.955 -33.290 -36.457 1.00 7.77 112 THR B CA 1
ATOM 2654 C C . THR B 1 112 ? -6.328 -34.624 -35.808 1.00 7.80 112 THR B C 1
ATOM 2655 O O . THR B 1 112 ? -7.449 -34.832 -35.336 1.00 7.52 112 THR B O 1
ATOM 2659 N N . VAL B 1 113 ? -5.326 -35.447 -35.649 1.00 7.35 113 VAL B N 1
ATOM 2660 C CA . VAL B 1 113 ? -5.520 -36.719 -34.967 1.00 8.42 113 VAL B CA 1
ATOM 2661 C C . VAL B 1 113 ? -5.945 -36.568 -33.503 1.00 8.28 113 VAL B C 1
ATOM 2662 O O . VAL B 1 113 ? -6.443 -37.530 -32.919 1.00 9.80 113 VAL B O 1
ATOM 2666 N N . PHE B 1 114 ? -5.778 -35.396 -32.922 1.00 7.15 114 PHE B N 1
ATOM 2667 C CA . PHE B 1 114 ? -6.153 -35.182 -31.515 1.00 7.71 114 PHE B CA 1
ATOM 2668 C C . PHE B 1 114 ? -7.618 -34.765 -31.303 1.00 8.54 114 PHE B C 1
ATOM 2669 O O . PHE B 1 114 ? -8.081 -34.771 -30.156 1.00 9.03 114 PHE B O 1
ATOM 2677 N N . GLU B 1 115 ? -8.322 -34.387 -32.389 1.00 7.80 115 GLU B N 1
ATOM 2678 C CA . GLU B 1 115 ? -9.653 -33.792 -32.158 1.00 8.41 115 GLU B CA 1
ATOM 2679 C C . GLU B 1 115 ? -10.635 -34.749 -31.464 1.00 8.57 115 GLU B C 1
ATOM 2680 O O . GLU B 1 115 ? -11.508 -34.250 -30.737 1.00 9.65 115 GLU B O 1
ATOM 2686 N N . ASP B 1 116 ? -10.602 -36.031 -31.765 1.00 8.11 116 ASP B N 1
ATOM 2687 C CA . ASP B 1 116 ? -11.608 -36.967 -31.157 1.00 9.95 116 ASP B CA 1
ATOM 2688 C C . ASP B 1 116 ? -11.144 -37.549 -29.809 1.00 9.98 116 ASP B C 1
ATOM 2689 O O . ASP B 1 116 ? -11.914 -38.289 -29.242 1.00 13.41 116 ASP B O 1
ATOM 2694 N N . GLY B 1 117 ? -9.936 -37.213 -29.356 1.00 8.60 117 GLY B N 1
ATOM 2695 C CA . GLY B 1 117 ? -9.446 -37.674 -28.069 1.00 8.89 117 GLY B CA 1
ATOM 2696 C C . GLY B 1 117 ? -7.942 -37.675 -28.136 1.00 8.64 117 GLY B C 1
ATOM 2697 O O . GLY B 1 117 ? -7.294 -37.751 -29.193 1.00 7.85 117 GLY B O 1
ATOM 2698 N N . ILE B 1 118 ? -7.360 -37.582 -26.946 1.00 7.93 118 ILE B N 1
ATOM 2699 C CA . ILE B 1 118 ? -5.885 -37.680 -26.768 1.00 8.62 118 ILE B CA 1
ATOM 2700 C C . ILE B 1 118 ? -5.645 -38.866 -25.844 1.00 7.75 118 ILE B C 1
ATOM 2701 O O . ILE B 1 118 ? -6.377 -39.038 -24.848 1.00 8.99 118 ILE B O 1
ATOM 2706 N N . ASP B 1 119 ? -4.650 -39.674 -26.183 1.00 7.95 119 ASP B N 1
ATOM 2707 C CA . ASP B 1 119 ? -4.381 -40.843 -25.312 1.00 7.87 119 ASP B CA 1
ATOM 2708 C C . ASP B 1 119 ? -3.655 -40.452 -24.009 1.00 7.57 119 ASP B C 1
ATOM 2709 O O . ASP B 1 119 ? -3.960 -40.965 -22.959 1.00 9.16 119 ASP B O 1
ATOM 2714 N N . SER B 1 120 ? -2.663 -39.601 -24.103 1.00 7.82 120 SER B N 1
ATOM 2715 C CA . SER B 1 120 ? -1.734 -39.341 -23.020 1.00 7.14 120 SER B CA 1
ATOM 2716 C C . SER B 1 120 ? -1.089 -37.987 -23.221 1.00 7.28 120 SER B C 1
ATOM 2717 O O . SER B 1 120 ? -1.013 -37.488 -24.331 1.00 7.85 120 SER B O 1
ATOM 2720 N N . ALA B 1 121 ? -0.553 -37.389 -22.170 1.00 7.20 121 ALA B N 1
ATOM 2721 C CA . ALA B 1 121 ? 0.151 -36.101 -22.226 1.00 7.57 121 ALA B CA 1
ATOM 2722 C C . ALA B 1 121 ? 1.092 -35.944 -21.044 1.00 7.11 121 ALA B C 1
ATOM 2723 O O . ALA B 1 121 ? 0.778 -36.526 -19.958 1.00 7.02 121 ALA B O 1
ATOM 2725 N N . PHE B 1 122 ? 2.128 -35.159 -21.138 1.00 6.08 122 PHE B N 1
ATOM 2726 C CA . PHE B 1 122 ? 2.864 -34.737 -19.935 1.00 5.90 122 PHE B CA 1
ATOM 2727 C C . PHE B 1 122 ? 3.530 -33.397 -20.187 1.00 5.36 122 PHE B C 1
ATOM 2728 O O . PHE B 1 122 ? 3.790 -32.988 -21.318 1.00 6.82 122 PHE B O 1
ATOM 2736 N N . ARG B 1 123 ? 3.790 -32.721 -19.078 1.00 6.72 123 ARG B N 1
ATOM 2737 C CA . ARG B 1 123 ? 4.392 -31.372 -19.044 1.00 6.51 123 ARG B CA 1
ATOM 2738 C C . ARG B 1 123 ? 5.882 -31.383 -19.313 1.00 7.08 123 ARG B C 1
ATOM 2739 O O . ARG B 1 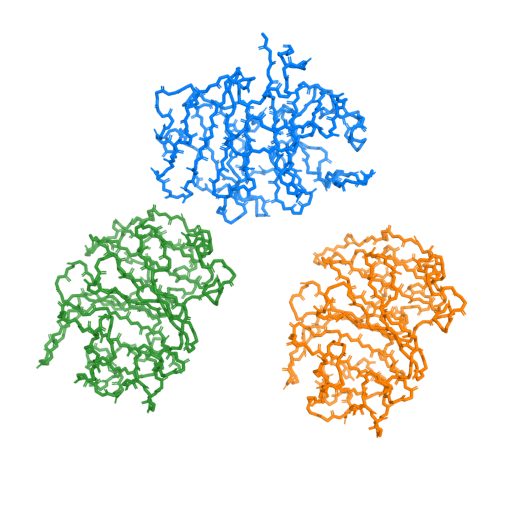123 ? 6.592 -32.105 -18.651 1.00 8.33 123 ARG B O 1
ATOM 2747 N N . SER B 1 124 ? 6.300 -30.547 -20.266 1.00 8.40 124 SER B N 1
ATOM 2748 C CA . SER B 1 124 ? 7.752 -30.425 -20.507 1.00 7.53 124 SER B CA 1
ATOM 2749 C C . SER B 1 124 ? 8.403 -29.484 -19.502 1.00 9.25 124 SER B C 1
ATOM 2750 O O . SER B 1 124 ? 7.744 -28.677 -18.869 1.00 9.61 124 SER B O 1
ATOM 2753 N N . THR B 1 125 ? 9.735 -29.558 -19.422 1.00 9.56 125 THR B N 1
ATOM 2754 C CA . THR B 1 125 ? 10.554 -28.549 -18.720 1.00 10.33 125 THR B CA 1
ATOM 2755 C C . THR B 1 125 ? 10.686 -27.295 -19.591 1.00 9.73 125 THR B C 1
ATOM 2756 O O . THR B 1 125 ? 11.031 -26.266 -19.017 1.00 10.45 125 THR B O 1
ATOM 2760 N N . LYS B 1 126 ? 10.394 -27.377 -20.894 1.00 8.52 126 LYS B N 1
ATOM 2761 C CA . LYS B 1 126 ? 10.663 -26.210 -21.753 1.00 9.24 126 LYS B CA 1
ATOM 2762 C C . LYS B 1 126 ? 9.409 -25.336 -21.820 1.00 8.77 126 LYS B C 1
ATOM 2763 O O . LYS B 1 126 ? 8.350 -25.754 -22.229 1.00 9.44 126 LYS B O 1
ATOM 2769 N N . GLY B 1 127 ? 9.589 -24.081 -21.457 1.00 9.12 127 GLY B N 1
ATOM 2770 C CA . GLY B 1 127 ? 8.543 -23.092 -21.644 1.00 8.98 127 GLY B CA 1
ATOM 2771 C C . GLY B 1 127 ? 7.242 -23.611 -21.053 1.00 8.33 127 GLY B C 1
ATOM 2772 O O . GLY B 1 127 ? 7.180 -24.146 -19.913 1.00 10.47 127 GLY B O 1
ATOM 2773 N N . LYS B 1 128 ? 6.166 -23.477 -21.824 1.00 8.01 128 LYS B N 1
ATOM 2774 C CA . LYS B 1 128 ? 4.786 -23.894 -21.506 1.00 8.61 128 LYS B CA 1
ATOM 2775 C C . LYS B 1 128 ? 4.424 -25.073 -22.396 1.00 6.75 128 LYS B C 1
ATOM 2776 O O . LYS B 1 128 ? 3.241 -25.302 -22.655 1.00 8.39 128 LYS B O 1
ATOM 2782 N N . GLU B 1 129 ? 5.407 -25.855 -22.790 1.00 7.47 129 GLU B N 1
ATOM 2783 C CA . GLU B 1 129 ? 5.175 -26.979 -23.706 1.00 7.46 129 GLU B CA 1
ATOM 2784 C C . GLU B 1 129 ? 4.633 -28.207 -22.977 1.00 7.03 129 GLU B C 1
ATOM 2785 O O . GLU B 1 129 ? 4.980 -28.494 -21.802 1.00 8.07 129 GLU B O 1
ATOM 2791 N N . VAL B 1 130 ? 3.775 -28.923 -23.716 1.00 6.65 130 VAL B N 1
ATOM 2792 C CA . VAL B 1 130 ? 3.127 -30.148 -23.284 1.00 6.03 130 VAL B CA 1
ATOM 2793 C C . VAL B 1 130 ? 3.250 -31.151 -24.405 1.00 6.58 130 VAL B C 1
ATOM 2794 O O . VAL B 1 130 ? 2.926 -30.811 -25.549 1.00 8.45 130 VAL B O 1
ATOM 2798 N N . TYR B 1 131 ? 3.675 -32.366 -24.141 1.00 6.30 131 TYR B N 1
ATOM 2799 C CA . TYR B 1 131 ? 3.644 -33.478 -25.065 1.00 7.55 131 TYR B CA 1
ATOM 2800 C C . TYR B 1 131 ? 2.277 -34.128 -25.116 1.00 7.56 131 TYR B C 1
ATOM 2801 O O . TYR B 1 131 ? 1.692 -34.378 -24.037 1.00 7.26 131 TYR B O 1
ATOM 2810 N N . LEU B 1 132 ? 1.764 -34.323 -26.325 1.00 7.92 132 LEU B N 1
ATOM 2811 C CA . LEU B 1 132 ? 0.447 -34.957 -26.556 1.00 7.46 132 LEU B CA 1
ATOM 2812 C C . LEU B 1 132 ? 0.636 -36.215 -27.401 1.00 7.34 132 LEU B C 1
ATOM 2813 O O . LEU B 1 132 ? 1.366 -36.151 -28.396 1.00 7.92 132 LEU B O 1
ATOM 2818 N N . PHE B 1 133 ? 0.026 -37.322 -27.016 1.00 6.81 133 PHE B N 1
ATOM 2819 C CA . PHE B 1 133 ? 0.155 -38.619 -27.704 1.00 7.81 133 PHE B CA 1
ATOM 2820 C C . PHE B 1 133 ? -1.209 -39.131 -28.128 1.00 6.54 133 PHE B C 1
ATOM 2821 O O . PHE B 1 133 ? -2.159 -39.068 -27.387 1.00 7.60 133 PHE B O 1
ATOM 2829 N N . LYS B 1 134 ? -1.215 -39.666 -29.351 1.00 7.36 134 LYS B N 1
ATOM 2830 C CA . LYS B 1 134 ? -2.410 -40.274 -29.902 1.00 8.61 134 LYS B CA 1
ATOM 2831 C C . LYS B 1 134 ? -1.995 -41.371 -30.865 1.00 8.28 134 LYS B C 1
ATOM 2832 O O . LYS B 1 134 ? -1.334 -41.113 -31.858 1.00 9.13 134 LYS B O 1
ATOM 2838 N N . GLY B 1 135 ? -2.346 -42.607 -30.564 1.00 8.09 135 GLY B N 1
ATOM 2839 C CA . GLY B 1 135 ? -1.823 -43.727 -31.339 1.00 7.87 135 GLY B CA 1
ATOM 2840 C C . GLY B 1 135 ? -0.336 -43.696 -31.305 1.00 8.43 135 GLY B C 1
ATOM 2841 O O . GLY B 1 135 ? 0.305 -43.433 -30.285 1.00 9.09 135 GLY B O 1
ATOM 2842 N N . ASN B 1 136 ? 0.293 -43.955 -32.441 1.00 9.48 136 ASN B N 1
ATOM 2843 C CA . ASN B 1 136 ? 1.763 -43.937 -32.537 1.00 8.93 136 ASN B CA 1
ATOM 2844 C C . ASN B 1 136 ? 2.260 -42.539 -32.917 1.00 7.86 136 ASN B C 1
ATOM 2845 O O . ASN B 1 136 ? 3.456 -42.421 -33.307 1.00 9.12 136 ASN B O 1
ATOM 2850 N N . LYS B 1 137 ? 1.446 -41.505 -32.752 1.00 7.71 137 LYS B N 1
ATOM 2851 C CA . LYS B 1 137 ? 1.771 -40.121 -33.125 1.00 9.50 137 LYS B CA 1
ATOM 2852 C C . LYS B 1 137 ? 1.904 -39.251 -31.879 1.00 8.50 137 LYS B C 1
ATOM 2853 O O . LYS B 1 137 ? 1.352 -39.519 -30.829 1.00 8.55 137 LYS B O 1
ATOM 2859 N N . TYR B 1 138 ? 2.607 -38.156 -32.023 1.00 6.83 138 TYR B N 1
ATOM 2860 C CA . TYR B 1 138 ? 2.739 -37.172 -30.939 1.00 6.75 138 TYR B CA 1
ATOM 2861 C C . TYR B 1 138 ? 2.908 -35.777 -31.505 1.00 7.09 138 TYR B C 1
ATOM 2862 O O . TYR B 1 138 ? 3.441 -35.594 -32.629 1.00 7.96 138 TYR B O 1
ATOM 2871 N N . GLY B 1 139 ? 2.641 -34.796 -30.697 1.00 6.79 139 GLY B N 1
ATOM 2872 C CA . GLY B 1 139 ? 3.060 -33.410 -30.921 1.00 8.03 139 GLY B CA 1
ATOM 2873 C C . GLY B 1 139 ? 3.348 -32.687 -29.647 1.00 7.29 139 GLY B C 1
ATOM 2874 O O . GLY B 1 139 ? 3.232 -33.281 -28.564 1.00 7.45 139 GLY B O 1
ATOM 2875 N N . ARG B 1 140 ? 3.656 -31.404 -29.761 1.00 7.63 140 ARG B N 1
ATOM 2876 C CA . ARG B 1 140 ? 3.830 -30.557 -28.601 1.00 9.60 140 ARG B CA 1
ATOM 2877 C C . ARG B 1 140 ? 2.982 -29.305 -28.795 1.00 8.52 140 ARG B C 1
ATOM 2878 O O . ARG B 1 140 ? 2.938 -28.759 -29.881 1.00 10.46 140 ARG B O 1
ATOM 2886 N N . ILE B 1 141 ? 2.295 -28.930 -27.742 1.00 8.91 141 ILE B N 1
ATOM 2887 C CA . ILE B 1 141 ? 1.541 -27.687 -27.720 1.00 8.64 141 ILE B CA 1
ATOM 2888 C C . ILE B 1 141 ? 2.113 -26.791 -26.617 1.00 8.44 141 ILE B C 1
ATOM 2889 O O . ILE B 1 141 ? 2.491 -27.297 -25.580 1.00 9.20 141 ILE B O 1
ATOM 2894 N N . ALA B 1 142 ? 2.119 -25.506 -26.819 1.00 8.13 142 ALA B N 1
ATOM 2895 C CA . ALA B 1 142 ? 2.357 -24.515 -25.769 1.00 7.75 142 ALA B CA 1
ATOM 2896 C C . ALA B 1 142 ? 0.989 -24.179 -25.190 1.00 8.02 142 ALA B C 1
ATOM 2897 O O . ALA B 1 142 ? 0.162 -23.674 -25.897 1.00 9.93 142 ALA B O 1
ATOM 2899 N N . TYR B 1 143 ? 0.721 -24.486 -23.937 1.00 8.16 143 TYR B N 1
ATOM 2900 C CA . TYR B 1 143 ? -0.666 -24.391 -23.428 1.00 8.72 143 TYR B CA 1
ATOM 2901 C C . TYR B 1 143 ? -1.163 -22.949 -23.314 1.00 9.01 143 TYR B C 1
ATOM 2902 O O . TYR B 1 143 ? -2.360 -22.748 -23.305 1.00 10.55 143 TYR B O 1
ATOM 2911 N N . ASP B 1 144 ? -0.260 -21.984 -23.175 1.00 8.94 144 ASP B N 1
ATOM 2912 C CA . ASP B 1 144 ? -0.689 -20.590 -22.965 1.00 9.26 144 ASP B CA 1
ATOM 2913 C C . ASP B 1 144 ? -1.111 -19.908 -24.269 1.00 9.56 144 ASP B C 1
ATOM 2914 O O . ASP B 1 144 ? -2.116 -19.265 -24.318 1.00 10.20 144 ASP B O 1
ATOM 2919 N N . SER B 1 145 ? -0.309 -20.050 -25.314 1.00 8.95 145 SER B N 1
ATOM 2920 C CA . SER B 1 145 ? -0.611 -19.561 -26.685 1.00 8.32 145 SER B CA 1
ATOM 2921 C C . SER B 1 145 ? -1.562 -20.517 -27.383 1.00 9.04 145 SER B C 1
ATOM 2922 O O . SER B 1 145 ? -2.197 -20.111 -28.339 1.00 8.98 145 SER B O 1
ATOM 2925 N N . LYS B 1 146 ? -1.584 -21.754 -26.952 1.00 8.59 146 LYS B N 1
ATOM 2926 C CA . LYS B 1 146 ? -2.332 -22.867 -27.573 1.00 8.82 146 LYS B CA 1
ATOM 2927 C C . LYS B 1 146 ? -1.782 -23.210 -28.979 1.00 8.14 146 LYS B C 1
ATOM 2928 O O . LYS B 1 146 ? -2.479 -23.840 -29.712 1.00 10.73 146 LYS B O 1
ATOM 2934 N N . GLN B 1 147 ? -0.577 -22.846 -29.274 1.00 9.35 147 GLN B N 1
ATOM 2935 C CA . GLN B 1 147 ? 0.014 -23.153 -30.579 1.00 10.18 147 GLN B CA 1
ATOM 2936 C C . GLN B 1 147 ? 0.840 -24.431 -30.534 1.00 10.96 147 GLN B C 1
ATOM 2937 O O . GLN B 1 147 ? 1.452 -24.736 -29.533 1.00 10.42 147 GLN B O 1
ATOM 2943 N N . LEU B 1 148 ? 0.882 -25.146 -31.647 1.00 11.12 148 LEU B N 1
ATOM 2944 C CA . LEU B 1 148 ? 1.794 -26.293 -31.804 1.00 11.27 148 LEU B CA 1
ATOM 2945 C C . LEU B 1 148 ? 3.243 -25.837 -31.943 1.00 10.09 148 LEU B C 1
ATOM 2946 O O . LEU B 1 148 ? 3.564 -24.713 -32.390 1.00 14.75 148 LEU B O 1
ATOM 2951 N N . VAL B 1 149 ? 4.121 -26.672 -31.478 1.00 11.37 149 VAL B N 1
ATOM 2952 C CA . VAL B 1 149 ? 5.573 -26.496 -31.680 1.00 13.93 149 VAL B CA 1
ATOM 2953 C C . VAL B 1 149 ? 5.951 -27.620 -32.616 1.00 15.53 149 VAL B C 1
ATOM 2954 O O . VAL B 1 149 ? 5.734 -28.757 -32.268 1.00 16.35 149 VAL B O 1
ATOM 2958 N N . GLY B 1 150 ? 6.315 -27.312 -33.858 1.00 17.74 150 GLY B N 1
ATOM 2959 C CA . GLY B 1 150 ? 6.455 -28.393 -34.841 1.00 18.41 150 GLY B CA 1
ATOM 2960 C C . GLY B 1 150 ? 5.137 -28.939 -35.364 1.00 16.61 150 GLY B C 1
ATOM 2961 O O . GLY B 1 150 ? 4.116 -28.245 -35.429 1.00 20.70 150 GLY B O 1
ATOM 2962 N N . THR B 1 151 ? 5.247 -30.140 -35.909 1.00 12.90 151 THR B N 1
ATOM 2963 C CA . THR B 1 151 ? 4.168 -30.899 -36.560 1.00 10.83 151 THR B CA 1
ATOM 2964 C C . THR B 1 151 ? 3.905 -32.160 -35.789 1.00 8.69 151 THR B C 1
ATOM 2965 O O . THR B 1 151 ? 4.543 -32.394 -34.701 1.00 11.40 151 THR B O 1
ATOM 2969 N N . ILE B 1 152 ? 2.893 -32.905 -36.178 1.00 9.68 152 ILE B N 1
ATOM 2970 C CA . ILE B 1 152 ? 2.512 -34.157 -35.465 1.00 7.34 152 ILE B CA 1
ATOM 2971 C C . ILE B 1 152 ? 3.233 -35.295 -36.206 1.00 7.23 152 ILE B C 1
ATOM 2972 O O . ILE B 1 152 ? 3.129 -35.447 -37.466 1.00 9.19 152 ILE B O 1
ATOM 2977 N N . ARG B 1 153 ? 4.063 -35.992 -35.480 1.00 8.13 153 ARG B N 1
ATOM 2978 C CA . ARG B 1 153 ? 5.004 -36.967 -36.059 1.00 9.48 153 ARG B CA 1
ATOM 2979 C C . ARG B 1 153 ? 4.858 -38.321 -35.344 1.00 8.22 153 ARG B C 1
ATOM 2980 O O . ARG B 1 153 ? 4.041 -38.445 -34.422 1.00 9.36 153 ARG B O 1
ATOM 2988 N N . ASN B 1 154 ? 5.624 -39.330 -35.700 1.00 7.97 154 ASN B N 1
ATOM 2989 C CA . ASN B 1 154 ? 5.638 -40.566 -34.916 1.00 9.47 154 ASN B CA 1
ATOM 2990 C C . ASN B 1 154 ? 6.289 -40.297 -33.578 1.00 8.76 154 ASN B C 1
ATOM 2991 O O . ASN B 1 154 ? 7.221 -39.545 -33.465 1.00 7.96 154 ASN B O 1
ATOM 2996 N N . ILE B 1 155 ? 5.822 -41.040 -32.584 1.00 7.60 155 ILE B N 1
ATOM 2997 C CA . ILE B 1 155 ? 6.486 -40.988 -31.244 1.00 7.14 155 ILE B CA 1
ATOM 2998 C C . ILE B 1 155 ? 8.000 -41.148 -31.391 1.00 7.13 155 ILE B C 1
ATOM 2999 O O . ILE B 1 155 ? 8.762 -40.396 -30.755 1.00 10.01 155 ILE B O 1
ATOM 3004 N N . THR B 1 156 ? 8.405 -42.127 -32.167 1.00 8.36 156 THR B N 1
ATOM 3005 C CA . THR B 1 156 ? 9.849 -42.391 -32.271 1.00 8.87 156 THR B CA 1
ATOM 3006 C C . THR B 1 156 ? 10.615 -41.419 -33.144 1.00 8.57 156 THR B C 1
ATOM 3007 O O . THR B 1 156 ? 11.835 -41.485 -33.112 1.00 9.38 156 THR B O 1
ATOM 3011 N N . ASP B 1 157 ? 9.942 -40.463 -33.770 1.00 9.56 157 ASP B N 1
ATOM 3012 C CA . ASP B 1 157 ? 10.702 -39.356 -34.410 1.00 10.17 157 ASP B CA 1
ATOM 3013 C C . ASP B 1 157 ? 11.233 -38.419 -33.304 1.00 10.64 157 ASP B C 1
ATOM 3014 O O . ASP B 1 157 ? 12.323 -37.887 -33.439 1.00 12.64 157 ASP B O 1
ATOM 3019 N N . GLY B 1 158 ? 10.446 -38.195 -32.262 1.00 9.34 158 GLY B N 1
ATOM 3020 C CA . GLY B 1 158 ? 10.873 -37.371 -31.121 1.00 9.49 158 GLY B CA 1
ATOM 3021 C C . GLY B 1 158 ? 11.660 -38.161 -30.077 1.00 9.35 158 GLY B C 1
ATOM 3022 O O . GLY B 1 158 ? 12.581 -37.621 -29.424 1.00 9.32 158 GLY B O 1
ATOM 3023 N N . PHE B 1 159 ? 11.297 -39.446 -29.969 1.00 7.69 159 PHE B N 1
ATOM 3024 C CA . PHE B 1 159 ? 11.775 -40.299 -28.872 1.00 7.92 159 PHE B CA 1
ATOM 3025 C C . PHE B 1 159 ? 12.298 -41.625 -29.413 1.00 6.80 159 PHE B C 1
ATOM 3026 O O . PHE B 1 159 ? 11.673 -42.648 -29.187 1.00 7.38 159 PHE B O 1
ATOM 3034 N N . PRO B 1 160 ? 13.414 -41.603 -30.204 1.00 7.96 160 PRO B N 1
ATOM 3035 C CA . PRO B 1 160 ? 13.862 -42.839 -30.808 1.00 7.97 160 PRO B CA 1
ATOM 3036 C C . PRO B 1 160 ? 14.282 -43.813 -29.722 1.00 7.74 160 PRO B C 1
ATOM 3037 O O . PRO B 1 160 ? 14.339 -45.013 -30.045 1.00 8.54 160 PRO B O 1
ATOM 3041 N N . VAL B 1 161 ? 14.585 -43.376 -28.476 1.00 7.88 161 VAL B N 1
ATOM 3042 C CA . VAL B 1 161 ? 14.895 -44.384 -27.431 1.00 7.30 161 VAL B CA 1
ATOM 3043 C C . VAL B 1 161 ? 13.729 -45.355 -27.210 1.00 7.66 161 VAL B C 1
ATOM 3044 O O . VAL B 1 161 ? 13.944 -46.483 -26.710 1.00 9.89 161 VAL B O 1
ATOM 3048 N N . LEU B 1 162 ? 12.502 -44.964 -27.619 1.00 6.86 162 LEU B N 1
ATOM 3049 C CA . LEU B 1 162 ? 11.356 -45.857 -27.466 1.00 9.34 162 LEU B CA 1
ATOM 3050 C C . LEU B 1 162 ? 11.191 -46.801 -28.647 1.00 9.21 162 LEU B C 1
ATOM 3051 O O . LEU B 1 162 ? 10.323 -47.695 -28.548 1.00 7.64 162 LEU B O 1
ATOM 3056 N N . LYS B 1 163 ? 12.065 -46.773 -29.631 1.00 8.93 163 LYS B N 1
ATOM 3057 C CA . LYS B 1 163 ? 12.014 -47.797 -30.691 1.00 8.85 163 LYS B CA 1
ATOM 3058 C C . LYS B 1 163 ? 12.246 -49.156 -30.063 1.00 9.95 163 LYS B C 1
ATOM 3059 O O . LYS B 1 163 ? 13.154 -49.324 -29.219 1.00 10.11 163 LYS B O 1
ATOM 3065 N N . GLY B 1 164 ? 11.492 -50.152 -30.525 1.00 12.18 164 GLY B N 1
ATOM 3066 C CA . GLY B 1 164 ? 11.682 -51.496 -29.978 1.00 11.10 164 GLY B CA 1
ATOM 3067 C C . GLY B 1 164 ? 10.998 -51.702 -28.638 1.00 11.14 164 GLY B C 1
ATOM 3068 O O . GLY B 1 164 ? 11.003 -52.778 -28.109 1.00 18.39 164 GLY B O 1
ATOM 3069 N N . THR B 1 165 ? 10.334 -50.706 -28.079 1.00 9.04 165 THR B N 1
ATOM 3070 C CA . THR B 1 165 ? 9.688 -50.781 -26.771 1.00 9.67 165 THR B CA 1
ATOM 3071 C C . THR B 1 165 ? 8.181 -50.854 -26.995 1.00 7.96 165 THR B C 1
ATOM 3072 O O . THR B 1 165 ? 7.656 -50.537 -28.095 1.00 9.96 165 THR B O 1
ATOM 3076 N N . ILE B 1 166 ? 7.441 -51.227 -25.963 1.00 10.36 166 ILE B N 1
ATOM 3077 C CA . ILE B 1 166 ? 5.981 -51.316 -26.018 1.00 9.22 166 ILE B CA 1
ATOM 3078 C C . ILE B 1 166 ? 5.363 -49.927 -26.230 1.00 9.64 166 ILE B C 1
ATOM 3079 O O . ILE B 1 166 ? 4.178 -49.818 -26.491 1.00 11.60 166 ILE B O 1
ATOM 3084 N N . PHE B 1 167 ? 6.122 -48.834 -26.086 1.00 8.82 167 PHE B N 1
ATOM 3085 C CA . PHE B 1 167 ? 5.590 -47.455 -26.194 1.00 9.25 167 PHE B CA 1
ATOM 3086 C C . PHE B 1 167 ? 5.633 -46.916 -27.632 1.00 8.52 167 PHE B C 1
ATOM 3087 O O . PHE B 1 167 ? 5.039 -45.915 -27.894 1.00 9.22 167 PHE B O 1
ATOM 3095 N N . GLU B 1 168 ? 6.333 -47.590 -28.507 1.00 9.23 168 GLU B N 1
ATOM 3096 C CA . GLU B 1 168 ? 6.507 -47.093 -29.882 1.00 11.26 168 GLU B CA 1
ATOM 3097 C C . GLU B 1 168 ? 5.136 -46.953 -30.576 1.00 9.80 168 GLU B C 1
ATOM 3098 O O . GLU B 1 168 ? 4.931 -46.016 -31.404 1.00 11.90 168 GLU B O 1
ATOM 3104 N N . SER B 1 169 ? 4.211 -47.828 -30.212 1.00 9.22 169 SER B N 1
ATOM 3105 C CA . SER B 1 169 ? 2.860 -47.894 -30.776 1.00 9.80 169 SER B CA 1
ATOM 3106 C C . SER B 1 169 ? 1.855 -47.002 -30.062 1.00 9.77 169 SER B C 1
ATOM 3107 O O . SER B 1 169 ? 0.728 -46.877 -30.499 1.00 10.72 169 SER B O 1
ATOM 3110 N N . GLY B 1 170 ? 2.246 -46.439 -28.930 1.00 10.04 170 GLY B N 1
ATOM 3111 C CA . GLY B 1 170 ? 1.391 -45.548 -28.180 1.00 8.16 170 GLY B CA 1
ATOM 3112 C C . GLY B 1 170 ? 1.634 -45.604 -26.685 1.00 8.21 170 GLY B C 1
ATOM 3113 O O . GLY B 1 170 ? 2.228 -46.588 -26.181 1.00 8.86 170 GLY B O 1
ATOM 3114 N N . ILE B 1 171 ? 1.130 -44.575 -26.012 1.00 8.75 171 ILE B N 1
ATOM 3115 C CA . ILE B 1 171 ? 1.268 -44.432 -24.538 1.00 8.59 171 ILE B CA 1
ATOM 3116 C C . ILE B 1 171 ? -0.145 -44.286 -23.984 1.00 9.51 171 ILE B C 1
ATOM 3117 O O . ILE B 1 171 ? -0.934 -43.495 -24.548 1.00 10.85 171 ILE B O 1
ATOM 3122 N N . ASP B 1 172 ? -0.470 -44.990 -22.904 1.00 8.76 172 ASP B N 1
ATOM 3123 C CA . ASP B 1 172 ? -1.818 -44.966 -22.293 1.00 9.93 172 ASP B CA 1
ATOM 3124 C C . ASP B 1 172 ? -1.997 -43.844 -21.255 1.00 6.86 172 ASP B C 1
ATOM 3125 O O . ASP B 1 172 ? -3.095 -43.390 -21.087 1.00 9.05 172 ASP B O 1
ATOM 3130 N N . ALA B 1 173 ? -0.929 -43.500 -20.569 1.00 7.80 173 ALA B N 1
ATOM 3131 C CA . ALA B 1 173 ? -0.951 -42.484 -19.522 1.00 7.48 173 ALA B CA 1
ATOM 3132 C C . ALA B 1 173 ? 0.451 -42.020 -19.294 1.00 6.37 173 ALA B C 1
ATOM 3133 O O . ALA B 1 173 ? 1.415 -42.753 -19.556 1.00 7.54 173 ALA B O 1
ATOM 3135 N N . SER B 1 174 ? 0.623 -40.836 -18.730 1.00 6.24 174 SER B N 1
ATOM 3136 C CA . SER B 1 174 ? 1.963 -40.328 -18.493 1.00 6.03 174 SER B CA 1
ATOM 3137 C C . SER B 1 174 ? 1.889 -39.123 -17.550 1.00 5.58 174 SER B C 1
ATOM 3138 O O . SER B 1 174 ? 0.869 -38.448 -17.516 1.00 7.31 174 SER B O 1
ATOM 3141 N N . PHE B 1 175 ? 3.014 -38.837 -16.857 1.00 5.85 175 PHE B N 1
ATOM 3142 C CA . PHE B 1 175 ? 3.133 -37.545 -16.145 1.00 6.29 175 PHE B CA 1
ATOM 3143 C C . PHE B 1 175 ? 4.595 -37.219 -16.001 1.00 6.83 175 PHE B C 1
ATOM 3144 O O . PHE B 1 175 ? 5.436 -38.095 -15.974 1.00 6.40 175 PHE B O 1
ATOM 3152 N N . ALA B 1 176 ? 4.819 -35.937 -15.941 1.00 7.00 176 ALA B N 1
ATOM 3153 C CA . ALA B 1 176 ? 6.156 -35.409 -15.638 1.00 7.80 176 ALA B CA 1
ATOM 3154 C C . ALA B 1 176 ? 6.483 -35.573 -14.154 1.00 6.94 176 ALA B C 1
ATOM 3155 O O . ALA B 1 176 ? 5.658 -35.268 -13.327 1.00 7.65 176 ALA B O 1
ATOM 3157 N N . SER B 1 177 ? 7.683 -35.908 -13.877 1.00 6.44 177 SER B N 1
ATOM 3158 C CA . SER B 1 177 ? 8.143 -36.020 -12.500 1.00 8.04 177 SER B CA 1
ATOM 3159 C C . SER B 1 177 ? 8.519 -34.644 -11.947 1.00 6.55 177 SER B C 1
ATOM 3160 O O . SER B 1 177 ? 8.816 -33.671 -12.668 1.00 7.39 177 SER B O 1
ATOM 3163 N N . HIS B 1 178 ? 8.434 -34.524 -10.616 1.00 6.98 178 HIS B N 1
ATOM 3164 C CA . HIS B 1 178 ? 9.038 -33.390 -9.890 1.00 7.94 178 HIS B CA 1
ATOM 3165 C C . HIS B 1 178 ? 10.557 -33.387 -10.026 1.00 8.28 178 HIS B C 1
ATOM 3166 O O . HIS B 1 178 ? 11.168 -32.331 -9.830 1.00 10.08 178 HIS B O 1
ATOM 3173 N N . LYS B 1 179 ? 11.135 -34.530 -10.296 1.00 8.34 179 LYS B N 1
ATOM 3174 C CA . LYS B 1 179 ? 12.555 -34.647 -10.558 1.00 9.06 179 LYS B CA 1
ATOM 3175 C C . LYS B 1 179 ? 12.749 -34.394 -12.056 1.00 8.97 179 LYS B C 1
ATOM 3176 O O . LYS B 1 179 ? 12.532 -35.289 -12.864 1.00 9.88 179 LYS B O 1
ATOM 3182 N N . GLU B 1 180 ? 13.156 -33.216 -12.379 1.00 9.30 180 GLU B N 1
ATOM 3183 C CA . GLU B 1 180 ? 13.336 -32.892 -13.800 1.00 9.92 180 GLU B CA 1
ATOM 3184 C C . GLU B 1 180 ? 14.618 -33.550 -14.292 1.00 13.29 180 GLU B C 1
ATOM 3185 O O . GLU B 1 180 ? 15.581 -33.638 -13.541 1.00 14.81 180 GLU B O 1
ATOM 3191 N N . PRO B 1 181 ? 14.722 -33.900 -15.592 1.00 10.41 181 PRO B N 1
ATOM 3192 C CA . PRO B 1 181 ? 13.668 -33.846 -16.596 1.00 7.93 181 PRO B CA 1
ATOM 3193 C C . PRO B 1 181 ? 13.138 -35.270 -16.846 1.00 7.97 181 PRO B C 1
ATOM 3194 O O . PRO B 1 181 ? 13.261 -35.822 -17.898 1.00 10.40 181 PRO B O 1
ATOM 3198 N N . GLU B 1 182 ? 12.559 -35.833 -15.791 1.00 7.87 182 GLU B N 1
ATOM 3199 C CA . GLU B 1 182 ? 12.031 -37.209 -15.868 1.00 7.15 182 GLU B CA 1
ATOM 3200 C C . GLU B 1 182 ? 10.537 -37.218 -16.090 1.00 7.24 182 GLU B C 1
ATOM 3201 O O . GLU B 1 182 ? 9.836 -36.255 -15.771 1.00 7.83 182 GLU B O 1
ATOM 3207 N N . ALA B 1 183 ? 10.101 -38.337 -16.635 1.00 7.81 183 ALA B N 1
ATOM 3208 C CA . ALA B 1 183 ? 8.678 -38.558 -16.905 1.00 8.44 183 ALA B CA 1
ATOM 3209 C C . ALA B 1 183 ? 8.386 -40.046 -16.784 1.00 7.21 183 ALA B C 1
ATOM 3210 O O . ALA B 1 183 ? 9.291 -40.837 -16.974 1.00 8.69 183 ALA B O 1
ATOM 3212 N N . TYR B 1 184 ? 7.154 -40.385 -16.461 1.00 5.60 184 TYR B N 1
ATOM 3213 C CA . TYR B 1 184 ? 6.677 -41.755 -16.441 1.00 6.66 184 TYR B CA 1
ATOM 3214 C C . TYR B 1 184 ? 5.665 -41.984 -17.533 1.00 6.43 184 TYR B C 1
ATOM 3215 O O . TYR B 1 184 ? 4.759 -41.168 -17.748 1.00 8.03 184 TYR B O 1
ATOM 3224 N N . LEU B 1 185 ? 5.955 -43.085 -18.256 1.00 6.65 185 LEU B N 1
ATOM 3225 C CA . LEU B 1 185 ? 5.076 -43.526 -19.353 1.00 7.11 185 LEU B CA 1
ATOM 3226 C C . LEU B 1 185 ? 4.466 -44.858 -18.943 1.00 6.87 185 LEU B C 1
ATOM 3227 O O . LEU B 1 185 ? 5.200 -45.744 -18.503 1.00 7.06 185 LEU B O 1
ATOM 3232 N N . PHE B 1 186 ? 3.157 -44.985 -19.132 1.00 6.30 186 PHE B N 1
ATOM 3233 C CA . PHE B 1 186 ? 2.411 -46.205 -18.813 1.00 7.34 186 PHE B CA 1
ATOM 3234 C C . PHE B 1 186 ? 1.821 -46.754 -20.114 1.00 6.77 186 PHE B C 1
ATOM 3235 O O . PHE B 1 186 ? 1.291 -46.017 -20.943 1.00 8.62 186 PHE B O 1
ATOM 3243 N N . LYS B 1 187 ? 1.847 -48.096 -20.213 1.00 7.37 187 LYS B N 1
ATOM 3244 C CA . LYS B 1 187 ? 1.180 -48.798 -21.332 1.00 8.67 187 LYS B CA 1
ATOM 3245 C C . LYS B 1 187 ? 0.648 -50.106 -20.776 1.00 7.99 187 LYS B C 1
ATOM 3246 O O . LYS B 1 187 ? 1.433 -50.941 -20.281 1.00 8.39 187 LYS B O 1
ATOM 3252 N N . GLY B 1 188 ? -0.638 -50.257 -20.804 1.00 9.46 188 GLY B N 1
ATOM 3253 C CA . GLY B 1 188 ? -1.187 -51.469 -20.183 1.00 9.58 188 GLY B CA 1
ATOM 3254 C C . GLY B 1 188 ? -0.850 -51.532 -18.696 1.00 9.28 188 GLY B C 1
ATOM 3255 O O . GLY B 1 188 ? -1.045 -50.501 -18.031 1.00 12.09 188 GLY B O 1
ATOM 3256 N N . ALA B 1 189 ? -0.305 -52.654 -18.261 1.00 7.89 189 ALA B N 1
ATOM 3257 C CA . ALA B 1 189 ? 0.068 -52.827 -16.852 1.00 9.96 189 ALA B CA 1
ATOM 3258 C C . ALA B 1 189 ? 1.572 -52.595 -16.690 1.00 8.31 189 ALA B C 1
ATOM 3259 O O . ALA B 1 189 ? 2.104 -52.953 -15.635 1.00 9.61 189 ALA B O 1
ATOM 3261 N N . GLN B 1 190 ? 2.267 -51.967 -17.629 1.00 8.61 190 GLN B N 1
ATOM 3262 C CA . GLN B 1 190 ? 3.702 -51.675 -17.547 1.00 8.68 190 GLN B CA 1
ATOM 3263 C C . GLN B 1 190 ? 4.011 -50.173 -17.615 1.00 6.91 190 GLN B C 1
ATOM 3264 O O . GLN B 1 190 ? 3.137 -49.370 -18.002 1.00 7.59 190 GLN B O 1
ATOM 3270 N N . TYR B 1 191 ? 5.249 -49.870 -17.258 1.00 6.81 191 TYR B N 1
ATOM 3271 C CA . TYR B 1 191 ? 5.679 -48.477 -17.289 1.00 7.76 191 TYR B CA 1
ATOM 3272 C C . TYR B 1 191 ? 7.175 -48.390 -17.469 1.00 7.69 191 TYR B C 1
ATOM 3273 O O . TYR B 1 191 ? 7.880 -49.373 -17.335 1.00 7.76 191 TYR B O 1
ATOM 3282 N N . VAL B 1 192 ? 7.601 -47.186 -17.786 1.00 6.73 192 VAL B N 1
ATOM 3283 C CA . VAL B 1 192 ? 9.016 -46.838 -17.789 1.00 6.43 192 VAL B CA 1
ATOM 3284 C C . VAL B 1 192 ? 9.212 -45.394 -17.317 1.00 6.55 192 VAL B C 1
ATOM 3285 O O . VAL B 1 192 ? 8.308 -44.590 -17.538 1.00 7.31 192 VAL B O 1
ATOM 3289 N N . ARG B 1 193 ? 10.366 -45.129 -16.740 1.00 7.81 193 ARG B N 1
ATOM 3290 C CA . ARG B 1 193 ? 10.805 -43.790 -16.409 1.00 8.14 193 ARG B CA 1
ATOM 3291 C C . ARG B 1 193 ? 11.804 -43.351 -17.496 1.00 8.85 193 ARG B C 1
ATOM 3292 O O . ARG B 1 193 ? 12.713 -44.117 -17.819 1.00 9.86 193 ARG B O 1
ATOM 3300 N N . ILE B 1 194 ? 11.567 -42.165 -18.014 1.00 8.88 194 ILE B N 1
ATOM 3301 C CA A ILE B 1 194 ? 12.502 -41.605 -19.018 0.50 7.09 194 ILE B CA 1
ATOM 3302 C CA B ILE B 1 194 ? 12.375 -41.548 -19.096 0.50 8.23 194 ILE B CA 1
ATOM 3303 C C . ILE B 1 194 ? 13.019 -40.287 -18.514 1.00 8.57 194 ILE B C 1
ATOM 3304 O O . ILE B 1 194 ? 12.391 -39.631 -17.732 1.00 10.49 194 ILE B O 1
ATOM 3313 N N . LYS B 1 195 ? 14.200 -39.965 -19.011 1.00 8.00 195 LYS B N 1
ATOM 3314 C CA . LYS B 1 195 ? 14.804 -38.652 -18.923 1.00 8.25 195 LYS B CA 1
ATOM 3315 C C . LYS B 1 195 ? 14.630 -38.071 -20.336 1.00 8.10 195 LYS B C 1
ATOM 3316 O O . LYS B 1 195 ? 15.274 -38.541 -21.265 1.00 9.92 195 LYS B O 1
ATOM 3322 N N . PHE B 1 196 ? 13.776 -37.067 -20.469 1.00 8.01 196 PHE B N 1
ATOM 3323 C CA . PHE B 1 196 ? 13.497 -36.578 -21.799 1.00 8.62 196 PHE B CA 1
ATOM 3324 C C . PHE B 1 196 ? 14.267 -35.287 -22.035 1.00 8.93 196 PHE B C 1
ATOM 3325 O O . PHE B 1 196 ? 14.641 -34.560 -21.091 1.00 10.48 196 PHE B O 1
ATOM 3333 N N . THR B 1 197 ? 14.544 -35.026 -23.324 1.00 9.17 197 THR B N 1
ATOM 3334 C CA . THR B 1 197 ? 15.389 -33.911 -23.782 1.00 10.03 197 THR B CA 1
ATOM 3335 C C . THR B 1 197 ? 14.601 -33.084 -24.787 1.00 9.48 197 THR B C 1
ATOM 3336 O O . THR B 1 197 ? 14.518 -33.406 -25.985 1.00 9.83 197 THR B O 1
ATOM 3340 N N . PRO B 1 198 ? 13.942 -31.983 -24.373 1.00 8.67 198 PRO B N 1
ATOM 3341 C CA . PRO B 1 198 ? 13.130 -31.170 -25.285 1.00 9.54 198 PRO B CA 1
ATOM 3342 C C . PRO B 1 198 ? 13.874 -30.804 -26.580 1.00 9.92 198 PRO B C 1
ATOM 3343 O O . PRO B 1 198 ? 15.014 -30.316 -26.545 1.00 11.09 198 PRO B O 1
ATOM 3347 N N . GLY B 1 199 ? 13.224 -31.082 -27.713 1.00 12.04 199 GLY B N 1
ATOM 3348 C CA . GLY B 1 199 ? 13.708 -30.673 -29.040 1.00 14.65 199 GLY B CA 1
ATOM 3349 C C . GLY B 1 199 ? 14.828 -31.573 -29.603 1.00 11.95 199 GLY B C 1
ATOM 3350 O O . GLY B 1 199 ? 15.259 -31.312 -30.713 1.00 13.98 199 GLY B O 1
ATOM 3351 N N . ALA B 1 200 ? 15.336 -32.490 -28.807 1.00 13.24 200 ALA B N 1
ATOM 3352 C CA . ALA B 1 200 ? 16.497 -33.316 -29.171 1.00 12.84 200 ALA B CA 1
ATOM 3353 C C . ALA B 1 200 ? 16.167 -34.786 -29.054 1.00 10.69 200 ALA B C 1
ATOM 3354 O O . ALA B 1 200 ? 15.388 -35.158 -28.171 1.00 12.46 200 ALA B O 1
ATOM 3356 N N . THR B 1 201 ? 16.842 -35.650 -29.787 1.00 12.66 201 THR B N 1
ATOM 3357 C CA . THR B 1 201 ? 16.642 -37.121 -29.706 1.00 10.85 201 THR B CA 1
ATOM 3358 C C . THR B 1 201 ? 17.661 -37.743 -28.732 1.00 13.16 201 THR B C 1
ATOM 3359 O O . THR B 1 201 ? 18.231 -38.795 -29.034 1.00 15.37 201 THR B O 1
ATOM 3363 N N . ASN B 1 202 ? 17.828 -37.131 -27.574 1.00 11.95 202 ASN B N 1
ATOM 3364 C CA . ASN B 1 202 ? 18.830 -37.605 -26.595 1.00 11.85 202 ASN B CA 1
ATOM 3365 C C . ASN B 1 202 ? 18.170 -38.178 -25.324 1.00 10.78 202 ASN B C 1
ATOM 3366 O O . ASN B 1 202 ? 18.841 -38.342 -24.318 1.00 12.20 202 ASN B O 1
ATOM 3371 N N . ASN B 1 203 ? 16.910 -38.475 -25.404 1.00 9.27 203 ASN B N 1
ATOM 3372 C CA . ASN B 1 203 ? 16.201 -39.073 -24.284 1.00 9.34 203 ASN B CA 1
ATOM 3373 C C . ASN B 1 203 ? 16.792 -40.394 -23.864 1.00 11.74 203 ASN B C 1
ATOM 3374 O O . ASN B 1 203 ? 17.236 -41.135 -24.717 1.00 12.06 203 ASN B O 1
ATOM 3379 N N . THR B 1 204 ? 16.731 -40.690 -22.558 1.00 11.60 204 THR B N 1
ATOM 3380 C CA . THR B 1 204 ? 17.208 -42.011 -22.072 1.00 11.00 204 THR B CA 1
ATOM 3381 C C . THR B 1 204 ? 16.174 -42.669 -21.236 1.00 8.56 204 THR B C 1
ATOM 3382 O O . THR B 1 204 ? 15.388 -41.998 -20.686 1.00 10.37 204 THR B O 1
ATOM 3386 N N . LEU B 1 205 ? 16.265 -43.995 -21.187 1.00 8.63 205 LEU B N 1
ATOM 3387 C CA . LEU B 1 205 ? 15.476 -44.723 -20.171 1.00 9.96 205 LEU B CA 1
ATOM 3388 C C . LEU B 1 205 ? 16.229 -44.683 -18.864 1.00 11.73 205 LEU B C 1
ATOM 3389 O O . LEU B 1 205 ? 17.444 -44.916 -18.824 1.00 14.82 205 LEU B O 1
ATOM 3394 N N . THR B 1 206 ? 15.488 -44.548 -17.791 1.00 9.69 206 THR B N 1
ATOM 3395 C CA . THR B 1 206 ? 16.066 -44.640 -16.435 1.00 11.91 206 THR B CA 1
ATOM 3396 C C . THR B 1 206 ? 15.598 -46.013 -15.969 1.00 16.24 206 THR B C 1
ATOM 3397 O O . THR B 1 206 ? 14.381 -46.096 -15.604 1.00 17.00 206 THR B O 1
ATOM 3401 N N . GLY B 1 207 ? 16.469 -47.010 -15.911 1.00 16.90 207 GLY B N 1
ATOM 3402 C CA . GLY B 1 207 ? 15.973 -48.390 -15.657 1.00 13.51 207 GLY B CA 1
ATOM 3403 C C . GLY B 1 207 ? 15.242 -49.020 -16.843 1.00 11.31 207 GLY B C 1
ATOM 3404 O O . GLY B 1 207 ? 15.540 -48.678 -17.980 1.00 19.07 207 GLY B O 1
ATOM 3405 N N . LYS B 1 208 ? 14.359 -49.950 -16.546 1.00 11.22 208 LYS B N 1
ATOM 3406 C CA . LYS B 1 208 ? 13.838 -50.929 -17.492 1.00 12.82 208 LYS B CA 1
ATOM 3407 C C . LYS B 1 208 ? 12.319 -50.745 -17.571 1.00 11.60 208 LYS B C 1
ATOM 3408 O O . LYS B 1 208 ? 11.687 -50.192 -16.673 1.00 13.03 208 LYS B O 1
ATOM 3414 N N . VAL B 1 209 ? 11.729 -51.135 -18.698 1.00 10.48 209 VAL B N 1
ATOM 3415 C CA . VAL B 1 209 ? 10.253 -51.213 -18.830 1.00 9.79 209 VAL B CA 1
ATOM 3416 C C . VAL B 1 209 ? 9.832 -52.377 -17.948 1.00 9.00 209 VAL B C 1
ATOM 3417 O O . VAL B 1 209 ? 10.462 -53.469 -18.003 1.00 12.53 209 VAL B O 1
ATOM 3421 N N . ARG B 1 210 ? 8.847 -52.198 -17.102 1.00 9.07 210 ARG B N 1
ATOM 3422 C CA . ARG B 1 210 ? 8.518 -53.253 -16.129 1.00 11.03 210 ARG B CA 1
ATOM 3423 C C . ARG B 1 210 ? 7.099 -53.106 -15.677 1.00 8.87 210 ARG B C 1
ATOM 3424 O O . ARG B 1 210 ? 6.414 -52.111 -15.902 1.00 8.28 210 ARG B O 1
ATOM 3432 N N . PRO B 1 211 ? 6.573 -54.122 -14.986 1.00 8.59 211 PRO B N 1
ATOM 3433 C CA . PRO B 1 211 ? 5.234 -54.039 -14.429 1.00 8.37 211 PRO B CA 1
ATOM 3434 C C . PRO B 1 211 ? 5.055 -52.861 -13.438 1.00 8.37 211 PRO B C 1
ATOM 3435 O O . PRO B 1 211 ? 5.880 -52.676 -12.577 1.00 8.73 211 PRO B O 1
ATOM 3439 N N . ILE B 1 212 ? 3.988 -52.120 -13.611 1.00 8.73 212 ILE B N 1
ATOM 3440 C CA . ILE B 1 212 ? 3.609 -51.060 -12.652 1.00 8.38 212 ILE B CA 1
ATOM 3441 C C . ILE B 1 212 ? 3.716 -51.487 -11.210 1.00 9.36 212 ILE B C 1
ATOM 3442 O O . ILE B 1 212 ? 4.315 -50.782 -10.438 1.00 10.44 212 ILE B O 1
ATOM 3447 N N . LEU B 1 213 ? 3.111 -52.608 -10.891 1.00 9.66 213 LEU B N 1
ATOM 3448 C CA . LEU B 1 213 ? 3.059 -53.047 -9.497 1.00 9.81 213 LEU B CA 1
ATOM 3449 C C . LEU B 1 213 ? 4.435 -53.462 -8.982 1.00 10.92 213 LEU B C 1
ATOM 3450 O O . LEU B 1 213 ? 4.503 -53.541 -7.753 1.00 13.67 213 LEU B O 1
ATOM 3455 N N . ASP B 1 214 ? 5.427 -53.732 -9.811 1.00 10.68 214 ASP B N 1
ATOM 3456 C CA . ASP B 1 214 ? 6.776 -53.991 -9.279 1.00 12.15 214 ASP B CA 1
ATOM 3457 C C . ASP B 1 214 ? 7.366 -52.670 -8.754 1.00 12.00 214 ASP B C 1
ATOM 3458 O O . ASP B 1 214 ? 8.113 -52.634 -7.779 1.00 13.00 214 ASP B O 1
ATOM 3463 N N . GLY B 1 215 ? 7.124 -51.581 -9.454 1.00 10.12 215 GLY B N 1
ATOM 3464 C CA . GLY B 1 215 ? 7.698 -50.288 -9.065 1.00 8.28 215 GLY B CA 1
ATOM 3465 C C . GLY B 1 215 ? 6.837 -49.453 -8.137 1.00 8.66 215 GLY B C 1
ATOM 3466 O O . GLY B 1 215 ? 7.357 -48.563 -7.498 1.00 8.90 215 GLY B O 1
ATOM 3467 N N . TRP B 1 216 ? 5.535 -49.691 -8.169 1.00 7.67 216 TRP B N 1
ATOM 3468 C CA . TRP B 1 216 ? 4.486 -48.937 -7.438 1.00 8.53 216 TRP B CA 1
ATOM 3469 C C . TRP B 1 216 ? 3.611 -49.865 -6.602 1.00 7.36 216 TRP B C 1
ATOM 3470 O O . TRP B 1 216 ? 2.431 -49.972 -6.852 1.00 9.35 216 TRP B O 1
ATOM 3481 N N . PRO B 1 217 ? 4.249 -50.626 -5.673 1.00 8.90 217 PRO B N 1
ATOM 3482 C CA . PRO B 1 217 ? 3.459 -51.648 -4.975 1.00 8.96 217 PRO B CA 1
ATOM 3483 C C . PRO B 1 217 ? 2.311 -51.106 -4.092 1.00 9.09 217 PRO B C 1
ATOM 3484 O O . PRO B 1 217 ? 1.411 -51.833 -3.768 1.00 9.34 217 PRO B O 1
ATOM 3488 N N . CYS B 1 218 ? 2.342 -49.802 -3.832 1.00 8.06 218 CYS B N 1
ATOM 3489 C CA . CYS B 1 218 ? 1.237 -49.210 -3.050 1.00 8.59 218 CYS B CA 1
ATOM 3490 C C . CYS B 1 218 ? -0.067 -49.299 -3.816 1.00 8.41 218 CYS B C 1
ATOM 3491 O O . CYS B 1 218 ? -1.110 -49.093 -3.195 1.00 9.57 218 CYS B O 1
ATOM 3494 N N . LEU B 1 219 ? -0.041 -49.583 -5.134 1.00 7.96 219 LEU B N 1
ATOM 3495 C CA . LEU B 1 219 ? -1.286 -49.656 -5.955 1.00 7.31 219 LEU B CA 1
ATOM 3496 C C . LEU B 1 219 ? -1.789 -51.093 -6.070 1.00 8.50 219 LEU B C 1
ATOM 3497 O O . LEU B 1 219 ? -2.750 -51.288 -6.826 1.00 10.35 219 LEU B O 1
ATOM 3502 N N . ARG B 1 220 ? -1.142 -52.021 -5.431 1.00 9.27 220 ARG B N 1
ATOM 3503 C CA . ARG B 1 220 ? -1.441 -53.448 -5.641 1.00 11.45 220 ARG B CA 1
ATOM 3504 C C . ARG B 1 220 ? -2.830 -53.885 -5.237 1.00 12.27 220 ARG B C 1
ATOM 3505 O O . ARG B 1 220 ? -3.252 -54.974 -5.683 1.00 14.36 220 ARG B O 1
ATOM 3513 N N . ASP B 1 221 ? -3.507 -53.152 -4.345 1.00 11.93 221 ASP B N 1
ATOM 3514 C CA . ASP B 1 221 ? -4.898 -53.539 -3.977 1.00 14.71 221 ASP B CA 1
ATOM 3515 C C . ASP B 1 221 ? -5.938 -52.823 -4.828 1.00 16.91 221 ASP B C 1
ATOM 3516 O O . ASP B 1 221 ? -7.133 -53.128 -4.683 1.00 23.42 221 ASP B O 1
ATOM 3521 N N . ILE B 1 222 ? -5.495 -51.957 -5.737 1.00 18.80 222 ILE B N 1
ATOM 3522 C CA . ILE B 1 222 ? -6.430 -51.268 -6.681 1.00 19.33 222 ILE B CA 1
ATOM 3523 C C . ILE B 1 222 ? -6.349 -51.807 -8.120 1.00 21.70 222 ILE B C 1
ATOM 3524 O O . ILE B 1 222 ? -7.358 -52.049 -8.787 1.00 29.59 222 ILE B O 1
ATOM 3529 N N . LEU B 1 223 ? -5.154 -51.964 -8.629 1.00 15.72 223 LEU B N 1
ATOM 3530 C CA . LEU B 1 223 ? -4.995 -52.334 -10.046 1.00 17.76 223 LEU B CA 1
ATOM 3531 C C . LEU B 1 223 ? -5.254 -53.827 -10.188 1.00 28.87 223 LEU B C 1
ATOM 3532 O O . LEU B 1 223 ? -4.530 -54.675 -9.642 1.00 27.92 223 LEU B O 1
ATOM 3537 N N . PRO B 1 224 ? -6.279 -54.137 -11.016 1.00 36.36 224 PRO B N 1
ATOM 3538 C CA . PRO B 1 224 ? -7.110 -55.341 -10.975 1.00 43.06 224 PRO B CA 1
ATOM 3539 C C . PRO B 1 224 ? -7.090 -56.203 -9.712 1.00 38.10 224 PRO B C 1
ATOM 3540 O O . PRO B 1 224 ? -7.740 -55.642 -8.818 1.00 44.97 224 PRO B O 1
ATOM 3544 N N . ALA C 1 1 ? 27.332 -39.651 8.504 1.00 33.94 1 ALA C N 1
ATOM 3545 C CA . ALA C 1 1 ? 26.818 -38.665 9.524 1.00 26.20 1 ALA C CA 1
ATOM 3546 C C . ALA C 1 1 ? 27.725 -37.422 9.548 1.00 15.36 1 ALA C C 1
ATOM 3547 O O . ALA C 1 1 ? 28.953 -37.565 9.400 1.00 21.02 1 ALA C O 1
ATOM 3549 N N . SER C 1 2 ? 27.162 -36.240 9.658 1.00 17.56 2 SER C N 1
ATOM 3550 C CA . SER C 1 2 ? 27.917 -34.979 9.816 1.00 15.06 2 SER C CA 1
ATOM 3551 C C . SER C 1 2 ? 28.033 -34.773 11.328 1.00 14.51 2 SER C C 1
ATOM 3552 O O . SER C 1 2 ? 27.004 -34.495 11.944 1.00 18.86 2 SER C O 1
ATOM 3555 N N . TYR C 1 3 ? 29.222 -34.979 11.887 1.00 13.88 3 TYR C N 1
ATOM 3556 C CA . TYR C 1 3 ? 29.421 -34.766 13.341 1.00 14.06 3 TYR C CA 1
ATOM 3557 C C . TYR C 1 3 ? 29.243 -33.308 13.719 1.00 14.13 3 TYR C C 1
ATOM 3558 O O . TYR C 1 3 ? 28.764 -33.038 14.795 1.00 17.42 3 TYR C O 1
ATOM 3567 N N . ILE C 1 4 ? 29.751 -32.391 12.908 1.00 13.74 4 ILE C N 1
ATOM 3568 C CA . ILE C 1 4 ? 29.620 -30.932 13.154 1.00 12.07 4 ILE C CA 1
ATOM 3569 C C . ILE C 1 4 ? 28.822 -30.345 12.010 1.00 10.72 4 ILE C C 1
ATOM 3570 O O . ILE C 1 4 ? 29.226 -30.536 10.848 1.00 12.42 4 ILE C O 1
ATOM 3575 N N . ASN C 1 5 ? 27.765 -29.623 12.303 1.00 9.66 5 ASN C N 1
ATOM 3576 C CA . ASN C 1 5 ? 26.908 -29.007 11.252 1.00 9.21 5 ASN C CA 1
ATOM 3577 C C . ASN C 1 5 ? 27.280 -27.552 10.981 1.00 10.06 5 ASN C C 1
ATOM 3578 O O . ASN C 1 5 ? 26.952 -27.097 9.870 1.00 10.74 5 ASN C O 1
ATOM 3583 N N . ALA C 1 6 ? 27.954 -26.855 11.875 1.00 9.28 6 ALA C N 1
ATOM 3584 C CA . ALA C 1 6 ? 28.310 -25.452 11.650 1.00 9.87 6 ALA C CA 1
ATOM 3585 C C . ALA C 1 6 ? 29.332 -25.067 12.702 1.00 10.74 6 ALA C C 1
ATOM 3586 O O . ALA C 1 6 ? 29.399 -25.695 13.817 1.00 9.69 6 ALA C O 1
ATOM 3588 N N . ALA C 1 7 ? 30.112 -24.039 12.449 1.00 9.62 7 ALA C N 1
ATOM 3589 C CA . ALA C 1 7 ? 31.052 -23.498 13.410 1.00 9.23 7 ALA C CA 1
ATOM 3590 C C . ALA C 1 7 ? 31.250 -22.022 13.072 1.00 10.42 7 ALA C C 1
ATOM 3591 O O . ALA C 1 7 ? 31.100 -21.571 11.933 1.00 11.31 7 ALA C O 1
ATOM 3593 N N . PHE C 1 8 ? 31.684 -21.250 14.046 1.00 9.50 8 PHE C N 1
ATOM 3594 C CA . PHE C 1 8 ? 32.198 -19.899 13.826 1.00 9.75 8 PHE C CA 1
ATOM 3595 C C . PHE C 1 8 ? 33.202 -19.561 14.894 1.00 9.01 8 PHE C C 1
ATOM 3596 O O . PHE C 1 8 ? 33.220 -20.117 16.004 1.00 10.96 8 PHE C O 1
ATOM 3604 N N . ARG C 1 9 ? 34.085 -18.612 14.513 1.00 10.44 9 ARG C N 1
ATOM 3605 C CA . ARG C 1 9 ? 35.169 -18.130 15.364 1.00 12.54 9 ARG C CA 1
ATOM 3606 C C . ARG C 1 9 ? 34.657 -16.982 16.271 1.00 11.22 9 ARG C C 1
ATOM 3607 O O . ARG C 1 9 ? 34.069 -15.999 15.767 1.00 13.01 9 ARG C O 1
ATOM 3615 N N . SER C 1 10 ? 34.865 -17.061 17.568 1.00 13.44 10 SER C N 1
ATOM 3616 C CA . SER C 1 10 ? 34.419 -16.022 18.509 1.00 14.23 10 SER C CA 1
ATOM 3617 C C . SER C 1 10 ? 35.300 -14.786 18.379 1.00 14.09 10 SER C C 1
ATOM 3618 O O . SER C 1 10 ? 36.477 -14.864 18.044 1.00 16.51 10 SER C O 1
ATOM 3621 N N . SER C 1 11 ? 34.742 -13.652 18.763 1.00 15.19 11 SER C N 1
ATOM 3622 C CA . SER C 1 11 ? 35.542 -12.431 19.046 1.00 15.45 11 SER C CA 1
ATOM 3623 C C . SER C 1 11 ? 36.535 -12.688 20.164 1.00 17.28 11 SER C C 1
ATOM 3624 O O . SER C 1 11 ? 37.575 -12.028 20.183 1.00 16.99 11 SER C O 1
ATOM 3627 N N . ARG C 1 12 ? 36.249 -13.612 21.051 1.00 14.34 12 ARG C N 1
ATOM 3628 C CA . ARG C 1 12 ? 37.138 -14.012 22.164 1.00 12.60 12 ARG C CA 1
ATOM 3629 C C . ARG C 1 12 ? 38.261 -14.908 21.639 1.00 16.26 12 ARG C C 1
ATOM 3630 O O . ARG C 1 12 ? 38.026 -15.915 20.923 1.00 16.55 12 ARG C O 1
ATOM 3638 N N . ALA C 1 13 ? 39.481 -14.545 22.013 1.00 17.13 13 ALA C N 1
ATOM 3639 C CA . ALA C 1 13 ? 40.680 -15.241 21.483 1.00 16.11 13 ALA C CA 1
ATOM 3640 C C . ALA C 1 13 ? 40.610 -16.774 21.703 1.00 16.28 13 ALA C C 1
ATOM 3641 O O . ALA C 1 13 ? 40.419 -17.222 22.844 1.00 16.01 13 ALA C O 1
ATOM 3643 N N . TYR C 1 14 ? 40.842 -17.535 20.613 1.00 15.14 14 TYR C N 1
ATOM 3644 C CA . TYR C 1 14 ? 40.950 -19.020 20.603 1.00 16.03 14 TYR C CA 1
ATOM 3645 C C . TYR C 1 14 ? 39.692 -19.650 21.179 1.00 13.83 14 TYR C C 1
ATOM 3646 O O . TYR C 1 14 ? 39.758 -20.804 21.709 1.00 12.23 14 TYR C O 1
ATOM 3655 N N . GLU C 1 15 ? 38.553 -19.031 20.920 1.00 12.55 15 GLU C N 1
ATOM 3656 C CA . GLU C 1 15 ? 37.258 -19.698 21.241 1.00 12.86 15 GLU C CA 1
ATOM 3657 C C . GLU C 1 15 ? 36.459 -19.958 19.953 1.00 11.21 15 GLU C C 1
ATOM 3658 O O . GLU C 1 15 ? 36.399 -19.098 19.065 1.00 11.79 15 GLU C O 1
ATOM 3664 N N . VAL C 1 16 ? 35.884 -21.149 19.880 1.00 10.62 16 VAL C N 1
ATOM 3665 C CA . VAL C 1 16 ? 35.083 -21.577 18.707 1.00 10.57 16 VAL C CA 1
ATOM 3666 C C . VAL C 1 16 ? 33.736 -22.104 19.209 1.00 9.31 16 VAL C C 1
ATOM 3667 O O . VAL C 1 16 ? 33.664 -22.821 20.268 1.00 10.69 16 VAL C O 1
ATOM 3671 N N . TYR C 1 17 ? 32.693 -21.803 18.453 1.00 10.82 17 TYR C N 1
ATOM 3672 C CA . TYR C 1 17 ? 31.348 -22.393 18.642 1.00 10.31 17 TYR C CA 1
ATOM 3673 C C . TYR C 1 17 ? 31.126 -23.491 17.639 1.00 8.80 17 TYR C C 1
ATOM 3674 O O . TYR C 1 17 ? 31.354 -23.308 16.395 1.00 10.11 17 TYR C O 1
ATOM 3683 N N . PHE C 1 18 ? 30.760 -24.691 18.085 1.00 9.53 18 PHE C N 1
ATOM 3684 C CA . PHE C 1 18 ? 30.387 -25.797 17.196 1.00 9.56 18 PHE C CA 1
ATOM 3685 C C . PHE C 1 18 ? 28.915 -26.093 17.416 1.00 9.91 18 PHE C C 1
ATOM 3686 O O . PHE C 1 18 ? 28.430 -26.212 18.569 1.00 10.71 18 PHE C O 1
ATOM 3694 N N . PHE C 1 19 ? 28.187 -26.289 16.340 1.00 9.85 19 PHE C N 1
ATOM 3695 C CA . PHE C 1 19 ? 26.737 -26.626 16.370 1.00 8.34 19 PHE C CA 1
ATOM 3696 C C . PHE C 1 19 ? 26.548 -28.023 15.842 1.00 9.10 19 PHE C C 1
ATOM 3697 O O . PHE C 1 19 ? 27.175 -28.402 14.788 1.00 11.10 19 PHE C O 1
ATOM 3705 N N . GLU C 1 20 ? 25.823 -28.799 16.627 1.00 9.40 20 GLU C N 1
ATOM 3706 C CA . GLU C 1 20 ? 25.508 -30.202 16.324 1.00 10.84 20 GLU C CA 1
ATOM 3707 C C . GLU C 1 20 ? 24.050 -30.445 16.538 1.00 10.58 20 GLU C C 1
ATOM 3708 O O . GLU C 1 20 ? 23.585 -30.385 17.697 1.00 12.85 20 GLU C O 1
ATOM 3714 N N . CYS C 1 21 ? 23.308 -30.558 15.433 1.00 10.76 21 CYS C N 1
ATOM 3715 C CA . CYS C 1 21 ? 21.841 -30.687 15.479 1.00 11.57 21 CYS C CA 1
ATOM 3716 C C . CYS C 1 21 ? 21.317 -29.451 16.214 1.00 10.81 21 CYS C C 1
ATOM 3717 O O . CYS C 1 21 ? 21.643 -28.358 15.862 1.00 10.70 21 CYS C O 1
ATOM 3720 N N . ASN C 1 22 ? 20.532 -29.666 17.261 1.00 11.11 22 ASN C N 1
ATOM 3721 C CA . ASN C 1 22 ? 19.893 -28.590 18.051 1.00 10.29 22 ASN C CA 1
ATOM 3722 C C . ASN C 1 22 ? 20.720 -28.196 19.252 1.00 10.96 22 ASN C C 1
ATOM 3723 O O . ASN C 1 22 ? 20.165 -27.471 20.101 1.00 11.73 22 ASN C O 1
ATOM 3728 N N . LYS C 1 23 ? 22.000 -28.564 19.283 1.00 9.13 23 LYS C N 1
ATOM 3729 C CA . LYS C 1 23 ? 22.888 -28.306 20.435 1.00 10.40 23 LYS C CA 1
ATOM 3730 C C . LYS C 1 23 ? 24.151 -27.588 20.002 1.00 8.86 23 LYS C C 1
ATOM 3731 O O . LYS C 1 23 ? 24.450 -27.478 18.757 1.00 10.73 23 LYS C O 1
ATOM 3737 N N . TYR C 1 24 ? 24.939 -27.120 20.965 1.00 10.08 24 TYR C N 1
ATOM 3738 C CA . TYR C 1 24 ? 26.242 -26.524 20.673 1.00 10.48 24 TYR C CA 1
ATOM 3739 C C . TYR C 1 24 ? 27.181 -26.739 21.841 1.00 10.70 24 TYR C C 1
ATOM 3740 O O . TYR C 1 24 ? 26.715 -27.037 22.991 1.00 12.72 24 TYR C O 1
ATOM 3749 N N . VAL C 1 25 ? 28.448 -26.498 21.565 1.00 10.50 25 VAL C N 1
ATOM 3750 C CA . VAL C 1 25 ? 29.509 -26.357 22.568 1.00 11.27 25 VAL C CA 1
ATOM 3751 C C . VAL C 1 25 ? 30.359 -25.139 22.211 1.00 12.72 25 VAL C C 1
ATOM 3752 O O . VAL C 1 25 ? 30.364 -24.740 21.091 1.00 12.81 25 VAL C O 1
ATOM 3756 N N . ARG C 1 26 ? 31.073 -24.594 23.187 1.00 9.62 26 ARG C N 1
ATOM 3757 C CA . ARG C 1 26 ? 32.088 -23.567 22.948 1.00 11.24 26 ARG C CA 1
ATOM 3758 C C . ARG C 1 26 ? 33.373 -24.116 23.547 1.00 10.27 26 ARG C C 1
ATOM 3759 O O . ARG C 1 26 ? 33.378 -24.624 24.726 1.00 11.71 26 ARG C O 1
ATOM 3767 N N . VAL C 1 27 ? 34.397 -24.163 22.726 1.00 10.67 27 VAL C N 1
ATOM 3768 C CA . VAL C 1 27 ? 35.727 -24.740 23.030 1.00 10.12 27 VAL C CA 1
ATOM 3769 C C . VAL C 1 27 ? 36.833 -23.691 22.991 1.00 11.76 27 VAL C C 1
ATOM 3770 O O . VAL C 1 27 ? 36.808 -22.807 22.096 1.00 13.62 27 VAL C O 1
ATOM 3774 N N . TYR C 1 28 ? 37.687 -23.705 23.993 1.00 11.95 28 TYR C N 1
ATOM 3775 C CA . TYR C 1 28 ? 38.986 -23.003 23.954 1.00 12.02 28 TYR C CA 1
ATOM 3776 C C . TYR C 1 28 ? 39.971 -23.949 23.256 1.00 11.85 28 TYR C C 1
ATOM 3777 O O . TYR C 1 28 ? 40.271 -25.033 23.815 1.00 14.40 28 TYR C O 1
ATOM 3786 N N . TYR C 1 29 ? 40.476 -23.561 22.090 1.00 12.41 29 TYR C N 1
ATOM 3787 C CA . TYR C 1 29 ? 41.268 -24.523 21.294 1.00 13.16 29 TYR C CA 1
ATOM 3788 C C . TYR C 1 29 ? 42.706 -24.039 21.289 1.00 14.26 29 TYR C C 1
ATOM 3789 O O . TYR C 1 29 ? 42.936 -22.873 21.318 1.00 13.76 29 TYR C O 1
ATOM 3798 N N . THR C 1 30 ? 43.645 -24.972 21.269 1.00 13.43 30 THR C N 1
ATOM 3799 C CA . THR C 1 30 ? 45.063 -24.647 21.390 1.00 13.18 30 THR C CA 1
ATOM 3800 C C . THR C 1 30 ? 45.800 -25.377 20.268 1.00 11.90 30 THR C C 1
ATOM 3801 O O . THR C 1 30 ? 46.246 -26.528 20.422 1.00 13.43 30 THR C O 1
ATOM 3805 N N . PRO C 1 31 ? 45.893 -24.735 19.086 1.00 12.68 31 PRO C N 1
ATOM 3806 C CA . PRO C 1 31 ? 46.564 -25.355 17.925 1.00 11.88 31 PRO C CA 1
ATOM 3807 C C . PRO C 1 31 ? 47.985 -25.778 18.305 1.00 11.05 31 PRO C C 1
ATOM 3808 O O . PRO C 1 31 ? 48.694 -24.988 18.929 1.00 14.47 31 PRO C O 1
ATOM 3812 N N . GLY C 1 32 ? 48.334 -27.003 18.015 1.00 12.49 32 GLY C N 1
ATOM 3813 C CA . GLY C 1 32 ? 49.698 -27.496 18.232 1.00 14.50 32 GLY C CA 1
ATOM 3814 C C . GLY C 1 32 ? 50.019 -27.930 19.648 1.00 12.46 32 GLY C C 1
ATOM 3815 O O . GLY C 1 32 ? 51.143 -28.326 19.916 1.00 11.30 32 GLY C O 1
ATOM 3816 N N . LYS C 1 33 ? 49.055 -28.043 20.541 1.00 12.46 33 LYS C N 1
ATOM 3817 C CA . LYS C 1 33 ? 49.223 -28.464 21.942 1.00 14.50 33 LYS C CA 1
ATOM 3818 C C . LYS C 1 33 ? 47.987 -29.207 22.401 1.00 14.83 33 LYS C C 1
ATOM 3819 O O . LYS C 1 33 ? 46.884 -28.895 21.892 1.00 17.65 33 LYS C O 1
ATOM 3825 N N . THR C 1 34 ? 48.174 -30.079 23.373 1.00 14.84 34 THR C N 1
ATOM 3826 C CA . THR C 1 34 ? 47.083 -30.909 23.891 1.00 15.42 34 THR C CA 1
ATOM 3827 C C . THR C 1 34 ? 46.393 -30.182 25.025 1.00 16.72 34 THR C C 1
ATOM 3828 O O . THR C 1 34 ? 46.337 -30.768 26.112 1.00 26.89 34 THR C O 1
ATOM 3832 N N . ASP C 1 35 ? 45.788 -29.048 24.756 1.00 13.95 35 ASP C N 1
ATOM 3833 C CA . ASP C 1 35 ? 45.340 -28.165 25.854 1.00 14.27 35 ASP C CA 1
ATOM 3834 C C . ASP C 1 35 ? 43.976 -27.568 25.566 1.00 14.51 35 ASP C C 1
ATOM 3835 O O . ASP C 1 35 ? 43.584 -26.594 26.234 1.00 18.77 35 ASP C O 1
ATOM 3840 N N . ASP C 1 36 ? 43.229 -28.207 24.684 1.00 14.24 36 ASP C N 1
ATOM 3841 C CA . ASP C 1 36 ? 41.873 -27.736 24.356 1.00 15.72 36 ASP C CA 1
ATOM 3842 C C . ASP C 1 36 ? 41.011 -27.893 25.606 1.00 12.51 36 ASP C C 1
ATOM 3843 O O . ASP C 1 36 ? 41.182 -28.860 26.357 1.00 16.44 36 ASP C O 1
ATOM 3848 N N . LYS C 1 37 ? 40.098 -26.953 25.871 1.00 14.54 37 LYS C N 1
ATOM 3849 C CA . LYS C 1 37 ? 39.180 -27.022 27.028 1.00 14.50 37 LYS C CA 1
ATOM 3850 C C . LYS C 1 37 ? 37.759 -26.663 26.646 1.00 12.69 37 LYS C C 1
ATOM 3851 O O . LYS C 1 37 ? 37.533 -25.914 25.708 1.00 14.40 37 LYS C O 1
ATOM 3857 N N . ILE C 1 38 ? 36.822 -27.184 27.373 1.00 13.15 38 ILE C N 1
ATOM 3858 C CA . ILE C 1 38 ? 35.423 -26.745 27.250 1.00 13.44 38 ILE C CA 1
ATOM 3859 C C . ILE C 1 38 ? 35.267 -25.404 27.968 1.00 12.32 38 ILE C C 1
ATOM 3860 O O . ILE C 1 38 ? 35.648 -25.292 29.148 1.00 12.80 38 ILE C O 1
ATOM 3865 N N . LEU C 1 39 ? 34.546 -24.506 27.354 1.00 11.37 39 LEU C N 1
ATOM 3866 C CA . LEU C 1 39 ? 34.069 -23.256 27.940 1.00 10.34 39 LEU C CA 1
ATOM 3867 C C . LEU C 1 39 ? 32.569 -23.288 28.224 1.00 10.10 39 LEU C C 1
ATOM 3868 O O . LEU C 1 39 ? 32.124 -22.685 29.225 1.00 12.78 39 LEU C O 1
ATOM 3873 N N . THR C 1 40 ? 31.816 -23.854 27.286 1.00 12.48 40 THR C N 1
ATOM 3874 C CA . THR C 1 40 ? 30.361 -24.109 27.418 1.00 12.66 40 THR C CA 1
ATOM 3875 C C . THR C 1 40 ? 30.141 -25.559 27.058 1.00 13.11 40 THR C C 1
ATOM 3876 O O . THR C 1 40 ? 30.443 -25.988 25.885 1.00 13.98 40 THR C O 1
ATOM 3880 N N . ASN C 1 41 ? 29.708 -26.347 28.011 1.00 12.83 41 ASN C N 1
ATOM 3881 C CA . ASN C 1 41 ? 29.357 -27.761 27.822 1.00 12.45 41 ASN C CA 1
ATOM 3882 C C . ASN C 1 41 ? 28.117 -27.921 26.953 1.00 12.33 41 ASN C C 1
ATOM 3883 O O . ASN C 1 41 ? 27.298 -27.047 26.911 1.00 13.38 41 ASN C O 1
ATOM 3888 N N . LEU C 1 42 ? 27.968 -29.113 26.405 1.00 11.88 42 LEU C N 1
ATOM 3889 C CA . LEU C 1 42 ? 26.938 -29.390 25.399 1.00 12.17 42 LEU C CA 1
ATOM 3890 C C . LEU C 1 42 ? 25.598 -28.983 25.986 1.00 10.79 42 LEU C C 1
ATOM 3891 O O . LEU C 1 42 ? 25.246 -29.482 27.078 1.00 14.90 42 LEU C O 1
ATOM 3896 N N . ARG C 1 43 ? 24.853 -28.174 25.258 1.00 11.47 43 ARG C N 1
ATOM 3897 C CA . ARG C 1 43 ? 23.553 -27.670 25.659 1.00 11.83 43 ARG C CA 1
ATOM 3898 C C . ARG C 1 43 ? 22.732 -27.283 24.418 1.00 9.92 43 ARG C C 1
ATOM 3899 O O . ARG C 1 43 ? 23.293 -27.177 23.291 1.00 10.87 43 ARG C O 1
ATOM 3907 N N . LEU C 1 44 ? 21.433 -27.139 24.589 1.00 8.61 44 LEU C N 1
ATOM 3908 C CA . LEU C 1 44 ? 20.580 -26.715 23.471 1.00 9.55 44 LEU C CA 1
ATOM 3909 C C . LEU C 1 44 ? 20.975 -25.338 22.978 1.00 11.03 44 LEU C C 1
ATOM 3910 O O . LEU C 1 44 ? 21.311 -24.412 23.750 1.00 11.03 44 LEU C O 1
ATOM 3915 N N . ILE C 1 45 ? 20.885 -25.140 21.695 1.00 10.09 45 ILE C N 1
ATOM 3916 C CA . ILE C 1 45 ? 21.068 -23.786 21.080 1.00 11.55 45 ILE C CA 1
ATOM 3917 C C . ILE C 1 45 ? 20.103 -22.802 21.774 1.00 11.42 45 ILE C C 1
ATOM 3918 O O . ILE C 1 45 ? 20.508 -21.666 22.079 1.00 11.17 45 ILE C O 1
ATOM 3923 N N . SER C 1 46 ? 18.886 -23.216 22.090 1.00 13.64 46 SER C N 1
ATOM 3924 C CA . SER C 1 46 ? 17.937 -22.267 22.685 1.00 13.25 46 SER C CA 1
ATOM 3925 C C . SER C 1 46 ? 18.398 -21.834 24.076 1.00 11.77 46 SER C C 1
ATOM 3926 O O . SER C 1 46 ? 17.945 -20.749 24.504 1.00 14.58 46 SER C O 1
ATOM 3929 N N . SER C 1 47 ? 19.247 -22.588 24.741 1.00 11.83 47 SER C N 1
ATOM 3930 C CA . SER C 1 47 ? 19.741 -22.185 26.093 1.00 12.96 47 SER C CA 1
ATOM 3931 C C . SER C 1 47 ? 20.807 -21.088 26.011 1.00 13.88 47 SER C C 1
ATOM 3932 O O . SER C 1 47 ? 20.799 -20.189 26.821 1.00 17.20 47 SER C O 1
ATOM 3935 N N . GLY C 1 48 ? 21.710 -21.159 25.051 1.00 13.26 48 GLY C N 1
ATOM 3936 C CA . GLY C 1 48 ? 22.751 -20.132 24.813 1.00 16.23 48 GLY C CA 1
ATOM 3937 C C . GLY C 1 48 ? 22.242 -18.936 24.048 1.00 11.97 48 GLY C C 1
ATOM 3938 O O . GLY C 1 48 ? 22.824 -17.874 24.123 1.00 13.39 48 GLY C O 1
ATOM 3939 N N . PHE C 1 49 ? 21.252 -19.190 23.186 1.00 12.20 49 PHE C N 1
ATOM 3940 C CA . PHE C 1 49 ? 20.740 -18.199 22.202 1.00 12.32 49 PHE C CA 1
ATOM 3941 C C . PHE C 1 49 ? 19.217 -18.148 22.293 1.00 12.79 49 PHE C C 1
ATOM 3942 O O . PHE C 1 49 ? 18.499 -18.578 21.390 1.00 12.53 49 PHE C O 1
ATOM 3950 N N . PRO C 1 50 ? 18.672 -17.611 23.404 1.00 13.79 50 PRO C N 1
ATOM 3951 C CA . PRO C 1 50 ? 17.233 -17.681 23.604 1.00 15.93 50 PRO C CA 1
ATOM 3952 C C . PRO C 1 50 ? 16.471 -16.868 22.539 1.00 13.01 50 PRO C C 1
ATOM 3953 O O . PRO C 1 50 ? 15.323 -17.236 22.318 1.00 14.30 50 PRO C O 1
ATOM 3957 N N . SER C 1 51 ? 17.102 -15.909 21.836 1.00 15.33 51 SER C N 1
ATOM 3958 C CA . SER C 1 51 ? 16.388 -15.126 20.773 1.00 17.09 51 SER C CA 1
ATOM 3959 C C . SER C 1 51 ? 16.064 -16.064 19.613 1.00 16.02 51 SER C C 1
ATOM 3960 O O . SER C 1 51 ? 15.215 -15.741 18.781 1.00 18.92 51 SER C O 1
ATOM 3963 N N . LEU C 1 52 ? 16.692 -17.232 19.573 1.00 12.05 52 LEU C N 1
ATOM 3964 C CA . LEU C 1 52 ? 16.497 -18.170 18.478 1.00 10.29 52 LEU C CA 1
ATOM 3965 C C . LEU C 1 52 ? 15.467 -19.218 18.869 1.00 10.35 52 LEU C C 1
ATOM 3966 O O . LEU C 1 52 ? 15.149 -20.081 18.033 1.00 12.68 52 LEU C O 1
ATOM 3971 N N . ALA C 1 53 ? 15.062 -19.313 20.125 1.00 11.77 53 ALA C N 1
ATOM 3972 C CA . ALA C 1 53 ? 14.001 -20.285 20.504 1.00 12.46 53 ALA C CA 1
ATOM 3973 C C . ALA C 1 53 ? 12.761 -20.138 19.590 1.00 12.46 53 ALA C C 1
ATOM 3974 O O . ALA C 1 53 ? 12.406 -19.027 19.208 1.00 13.97 53 ALA C O 1
ATOM 3976 N N . GLY C 1 54 ? 12.116 -21.201 19.206 1.00 14.94 54 GLY C N 1
ATOM 3977 C CA . GLY C 1 54 ? 10.939 -21.185 18.308 1.00 13.66 54 GLY C CA 1
ATOM 3978 C C . GLY C 1 54 ? 11.264 -21.040 16.839 1.00 15.49 54 GLY C C 1
ATOM 3979 O O . GLY C 1 54 ? 10.313 -20.949 16.016 1.00 19.51 54 GLY C O 1
ATOM 3980 N N . THR C 1 55 ? 12.545 -20.927 16.483 1.00 13.43 55 THR C N 1
ATOM 3981 C CA . THR C 1 55 ? 12.956 -20.761 15.076 1.00 14.59 55 THR C CA 1
ATOM 3982 C C . THR C 1 55 ? 13.612 -22.058 14.594 1.00 12.15 55 THR C C 1
ATOM 3983 O O . THR C 1 55 ? 14.052 -22.841 15.446 1.00 14.07 55 THR C O 1
ATOM 3987 N N . ALA C 1 56 ? 13.854 -22.106 13.293 1.00 11.50 56 ALA C N 1
ATOM 3988 C CA . ALA C 1 56 ? 14.589 -23.189 12.635 1.00 12.63 56 ALA C CA 1
ATOM 3989 C C . ALA C 1 56 ? 16.011 -23.246 13.152 1.00 11.03 56 ALA C C 1
ATOM 3990 O O . ALA C 1 56 ? 16.633 -24.309 13.057 1.00 13.54 56 ALA C O 1
ATOM 3992 N N . PHE C 1 57 ? 16.533 -22.123 13.644 1.00 10.91 57 PHE C N 1
ATOM 3993 C CA . PHE C 1 57 ? 17.934 -22.108 14.121 1.00 12.31 57 PHE C CA 1
ATOM 3994 C C . PHE C 1 57 ? 18.059 -22.868 15.444 1.00 11.20 57 PHE C C 1
ATOM 3995 O O . PHE C 1 57 ? 19.159 -23.317 15.772 1.00 12.23 57 PHE C O 1
ATOM 4003 N N . ALA C 1 58 ? 16.961 -23.040 16.187 1.00 10.83 58 ALA C N 1
ATOM 4004 C CA . ALA C 1 58 ? 16.963 -23.847 17.420 1.00 11.56 58 ALA C CA 1
ATOM 4005 C C . ALA C 1 58 ? 16.509 -25.281 17.105 1.00 12.37 58 ALA C C 1
ATOM 4006 O O . ALA C 1 58 ? 17.036 -26.245 17.664 1.00 13.22 58 ALA C O 1
ATOM 4008 N N . GLU C 1 59 ? 15.483 -25.408 16.263 1.00 12.63 59 GLU C N 1
ATOM 4009 C CA . GLU C 1 59 ? 14.930 -26.739 15.868 1.00 10.84 59 GLU C CA 1
ATOM 4010 C C . GLU C 1 59 ? 14.654 -26.665 14.376 1.00 11.66 59 GLU C C 1
ATOM 4011 O O . GLU C 1 59 ? 13.699 -25.986 13.980 1.00 13.04 59 GLU C O 1
ATOM 4017 N N . PRO C 1 60 ? 15.412 -27.351 13.503 1.00 11.29 60 PRO C N 1
ATOM 4018 C CA . PRO C 1 60 ? 16.343 -28.408 13.882 1.00 11.05 60 PRO C CA 1
ATOM 4019 C C . PRO C 1 60 ? 17.728 -27.969 14.321 1.00 13.01 60 PRO C C 1
ATOM 4020 O O . PRO C 1 60 ? 18.495 -28.760 14.803 1.00 13.47 60 PRO C O 1
ATOM 4024 N N . GLY C 1 61 ? 18.063 -26.720 14.097 1.00 12.28 61 GLY C N 1
ATOM 4025 C CA . GLY C 1 61 ? 19.397 -26.235 14.482 1.00 11.34 61 GLY C CA 1
ATOM 4026 C C . GLY C 1 61 ? 20.079 -25.491 13.329 1.00 10.78 61 GLY C C 1
ATOM 4027 O O . GLY C 1 61 ? 19.568 -25.370 12.203 1.00 15.68 61 GLY C O 1
ATOM 4028 N N . ILE C 1 62 ? 21.182 -24.875 13.637 1.00 11.25 62 ILE C N 1
ATOM 4029 C CA . ILE C 1 62 ? 22.026 -24.068 12.711 1.00 9.89 62 ILE C CA 1
ATOM 4030 C C . ILE C 1 62 ? 22.859 -25.001 11.832 1.00 10.52 62 ILE C C 1
ATOM 4031 O O . ILE C 1 62 ? 23.587 -25.863 12.391 1.00 13.79 62 ILE C O 1
ATOM 4036 N N . ASP C 1 63 ? 22.750 -24.835 10.524 1.00 10.61 63 ASP C N 1
ATOM 4037 C CA . ASP C 1 63 ? 23.423 -25.712 9.528 1.00 10.31 63 ASP C CA 1
ATOM 4038 C C . ASP C 1 63 ? 24.470 -24.937 8.718 1.00 10.30 63 ASP C C 1
ATOM 4039 O O . ASP C 1 63 ? 25.090 -25.521 7.863 1.00 13.40 63 ASP C O 1
ATOM 4044 N N . CYS C 1 64 ? 24.736 -23.698 9.062 1.00 10.15 64 CYS C N 1
ATOM 4045 C CA . CYS C 1 64 ? 25.848 -22.942 8.495 1.00 9.29 64 CYS C CA 1
ATOM 4046 C C . CYS C 1 64 ? 25.988 -21.670 9.313 1.00 10.48 64 CYS C C 1
ATOM 4047 O O . CYS C 1 64 ? 24.997 -21.200 9.876 1.00 9.60 64 CYS C O 1
ATOM 4050 N N . SER C 1 65 ? 27.169 -21.153 9.374 1.00 9.45 65 SER C N 1
ATOM 4051 C CA . SER C 1 65 ? 27.407 -19.922 10.163 1.00 8.45 65 SER C CA 1
ATOM 4052 C C . SER C 1 65 ? 28.756 -19.304 9.772 1.00 10.41 65 SER C C 1
ATOM 4053 O O . SER C 1 65 ? 29.655 -20.045 9.323 1.00 12.58 65 SER C O 1
ATOM 4056 N N . PHE C 1 66 ? 28.894 -17.998 9.969 1.00 10.09 66 PHE C N 1
ATOM 4057 C CA . PHE C 1 66 ? 30.205 -17.358 9.909 1.00 11.09 66 PHE C CA 1
ATOM 4058 C C . PHE C 1 66 ? 30.230 -16.129 10.802 1.00 10.87 66 PHE C C 1
ATOM 4059 O O . PHE C 1 66 ? 29.213 -15.410 10.810 1.00 10.00 66 PHE C O 1
ATOM 4067 N N . ASP C 1 67 ? 31.342 -15.918 11.450 0.70 7.02 67 ASP C N 1
ATOM 4068 C CA . ASP C 1 67 ? 31.587 -14.643 12.123 0.70 8.09 67 ASP C CA 1
ATOM 4069 C C . ASP C 1 67 ? 31.842 -13.513 11.145 0.70 8.76 67 ASP C C 1
ATOM 4070 O O . ASP C 1 67 ? 32.428 -13.741 10.106 0.70 8.53 67 ASP C O 1
ATOM 4075 N N . THR C 1 68 ? 31.494 -12.283 11.538 1.00 12.46 68 THR C N 1
ATOM 4076 C CA . THR C 1 68 ? 31.828 -11.065 10.726 1.00 12.36 68 THR C CA 1
ATOM 4077 C C . THR C 1 68 ? 32.819 -10.161 11.438 1.00 13.22 68 THR C C 1
ATOM 4078 O O . THR C 1 68 ? 34.027 -10.181 11.089 1.00 15.52 68 THR C O 1
ATOM 4082 N N . GLU C 1 69 ? 32.330 -9.464 12.447 1.00 14.43 69 GLU C N 1
ATOM 4083 C CA . GLU C 1 69 ? 33.104 -8.517 13.272 1.00 14.23 69 GLU C CA 1
ATOM 4084 C C . GLU C 1 69 ? 32.476 -8.489 14.649 1.00 14.47 69 GLU C C 1
ATOM 4085 O O . GLU C 1 69 ? 31.341 -8.944 14.838 1.00 14.09 69 GLU C O 1
ATOM 4091 N N . ALA C 1 70 ? 33.188 -7.853 15.574 1.00 16.72 70 ALA C N 1
ATOM 4092 C CA . ALA C 1 70 ? 32.631 -7.698 16.932 1.00 18.18 70 ALA C CA 1
ATOM 4093 C C . ALA C 1 70 ? 32.161 -9.068 17.415 1.00 14.25 70 ALA C C 1
ATOM 4094 O O . ALA C 1 70 ? 32.840 -10.065 17.097 1.00 16.58 70 ALA C O 1
ATOM 4096 N N . SER C 1 71 ? 31.034 -9.165 18.121 1.00 13.00 71 SER C N 1
ATOM 4097 C CA . SER C 1 71 ? 30.445 -10.489 18.484 1.00 12.46 71 SER C CA 1
ATOM 4098 C C . SER C 1 71 ? 29.206 -10.737 17.631 1.00 12.65 71 SER C C 1
ATOM 4099 O O . SER C 1 71 ? 28.158 -11.209 18.179 1.00 12.68 71 SER C O 1
ATOM 4102 N N . GLU C 1 72 ? 29.416 -10.572 16.325 1.00 13.11 72 GLU C N 1
ATOM 4103 C CA . GLU C 1 72 ? 28.329 -10.773 15.359 1.00 11.63 72 GLU C CA 1
ATOM 4104 C C . GLU C 1 72 ? 28.654 -11.915 14.387 1.00 10.99 72 GLU C C 1
ATOM 4105 O O . GLU C 1 72 ? 29.828 -12.257 14.095 1.00 11.50 72 GLU C O 1
ATOM 4111 N N . ALA C 1 73 ? 27.586 -12.558 13.948 1.00 11.59 73 ALA C N 1
ATOM 4112 C CA . ALA C 1 73 ? 27.699 -13.718 13.036 1.00 11.77 73 ALA C CA 1
ATOM 4113 C C . ALA C 1 73 ? 26.416 -13.844 12.244 1.00 11.05 73 ALA C C 1
ATOM 4114 O O . ALA C 1 73 ? 25.352 -13.484 12.783 1.00 9.92 73 ALA C O 1
ATOM 4116 N N . TYR C 1 74 ? 26.530 -14.371 11.035 1.00 10.13 74 TYR C N 1
ATOM 4117 C CA . TYR C 1 74 ? 25.371 -14.908 10.289 1.00 11.12 74 TYR C CA 1
ATOM 4118 C C . TYR C 1 74 ? 25.163 -16.373 10.625 1.00 10.24 74 TYR C C 1
ATOM 4119 O O . TYR C 1 74 ? 26.156 -17.127 10.651 1.00 11.02 74 TYR C O 1
ATOM 4128 N N . VAL C 1 75 ? 23.919 -16.779 10.822 1.00 9.35 75 VAL C N 1
ATOM 4129 C CA . VAL C 1 75 ? 23.555 -18.196 11.030 1.00 9.51 75 VAL C CA 1
ATOM 4130 C C . VAL C 1 75 ? 22.464 -18.572 10.046 1.00 9.22 75 VAL C C 1
ATOM 4131 O O . VAL C 1 75 ? 21.718 -17.680 9.595 1.00 10.74 75 VAL C O 1
ATOM 4135 N N . PHE C 1 76 ? 22.389 -19.837 9.712 1.00 9.19 76 PHE C N 1
ATOM 4136 C CA . PHE C 1 76 ? 21.591 -20.378 8.620 1.00 8.97 76 PHE C CA 1
ATOM 4137 C C . PHE C 1 76 ? 20.902 -21.607 9.163 1.00 9.07 76 PHE C C 1
ATOM 4138 O O . PHE C 1 76 ? 21.442 -22.340 9.966 1.00 10.62 76 PHE C O 1
ATOM 4146 N N . SER C 1 77 ? 19.748 -21.878 8.585 1.00 10.54 77 SER C N 1
ATOM 4147 C CA . SER C 1 77 ? 19.040 -23.160 8.752 1.00 9.51 77 SER C CA 1
ATOM 4148 C C . SER C 1 77 ? 18.179 -23.360 7.513 1.00 10.54 77 SER C C 1
ATOM 4149 O O . SER C 1 77 ? 17.226 -22.603 7.324 1.00 11.63 77 SER C O 1
ATOM 4152 N N . GLY C 1 78 ? 18.529 -24.287 6.656 1.00 12.31 78 GLY C N 1
ATOM 4153 C CA . GLY C 1 78 ? 17.948 -24.405 5.318 1.00 12.67 78 GLY C CA 1
ATOM 4154 C C . GLY C 1 78 ? 18.058 -23.104 4.562 1.00 12.26 78 GLY C C 1
ATOM 4155 O O . GLY C 1 78 ? 19.160 -22.538 4.515 1.00 14.53 78 GLY C O 1
ATOM 4156 N N . SER C 1 79 ? 16.929 -22.617 4.038 1.00 12.47 79 SER C N 1
ATOM 4157 C CA . SER C 1 79 ? 16.926 -21.357 3.287 1.00 13.17 79 SER C CA 1
ATOM 4158 C C . SER C 1 79 ? 16.862 -20.143 4.202 1.00 12.97 79 SER C C 1
ATOM 4159 O O . SER C 1 79 ? 16.928 -19.036 3.689 1.00 13.25 79 SER C O 1
ATOM 4162 N N . GLN C 1 80 ? 16.735 -20.329 5.524 1.00 11.57 80 GLN C N 1
ATOM 4163 C CA . GLN C 1 80 ? 16.607 -19.190 6.450 1.00 11.52 80 GLN C CA 1
ATOM 4164 C C . GLN C 1 80 ? 17.986 -18.739 6.918 1.00 11.71 80 GLN C C 1
ATOM 4165 O O . GLN C 1 80 ? 18.899 -19.534 7.082 1.00 11.79 80 GLN C O 1
ATOM 4171 N N A CYS C 1 81 ? 18.090 -17.464 7.208 0.50 10.27 81 CYS C N 1
ATOM 4172 N N B CYS C 1 81 ? 18.071 -17.446 7.172 0.50 10.74 81 CYS C N 1
ATOM 4173 C CA A CYS C 1 81 ? 19.324 -16.968 7.812 0.50 11.31 81 CYS C CA 1
ATOM 4174 C CA B CYS C 1 81 ? 19.315 -16.771 7.572 0.50 12.17 81 CYS C CA 1
ATOM 4175 C C A CYS C 1 81 ? 18.995 -15.729 8.616 0.50 11.70 81 CYS C C 1
ATOM 4176 C C B CYS C 1 81 ? 18.941 -15.741 8.629 0.50 11.11 81 CYS C C 1
ATOM 4177 O O A CYS C 1 81 ? 18.024 -14.999 8.306 0.50 12.24 81 CYS C O 1
ATOM 4178 O O B CYS C 1 81 ? 17.783 -15.218 8.593 0.50 13.82 81 CYS C O 1
ATOM 4183 N N . ALA C 1 82 ? 19.842 -15.482 9.579 1.00 10.89 82 ALA C N 1
ATOM 4184 C CA . ALA C 1 82 ? 19.715 -14.337 10.476 1.00 9.59 82 ALA C CA 1
ATOM 4185 C C . ALA C 1 82 ? 21.092 -13.772 10.758 1.00 9.42 82 ALA C C 1
ATOM 4186 O O . ALA C 1 82 ? 22.079 -14.530 10.845 1.00 11.82 82 ALA C O 1
ATOM 4188 N N . TYR C 1 83 ? 21.151 -12.463 11.025 1.00 9.41 83 TYR C N 1
ATOM 4189 C CA . TYR C 1 83 ? 22.378 -11.848 11.595 1.00 11.88 83 TYR C CA 1
ATOM 4190 C C . TYR C 1 83 ? 22.115 -11.744 13.093 1.00 10.55 83 TYR C C 1
ATOM 4191 O O . TYR C 1 83 ? 21.059 -11.234 13.493 1.00 12.19 83 TYR C O 1
ATOM 4200 N N . ILE C 1 84 ? 23.073 -12.192 13.878 1.00 9.94 84 ILE C N 1
ATOM 4201 C CA . ILE C 1 84 ? 22.950 -12.233 15.359 1.00 11.53 84 ILE C CA 1
ATOM 4202 C C . ILE C 1 84 ? 24.165 -11.577 15.998 1.00 11.35 84 ILE C C 1
ATOM 4203 O O . ILE C 1 84 ? 25.271 -11.533 15.451 1.00 11.79 84 ILE C O 1
ATOM 4208 N N . ASP C 1 85 ? 23.896 -11.073 17.199 1.00 10.93 85 ASP C N 1
ATOM 4209 C CA . ASP C 1 85 ? 24.906 -10.873 18.283 1.00 11.08 85 ASP C CA 1
ATOM 4210 C C . ASP C 1 85 ? 24.857 -12.115 19.202 1.00 10.14 85 ASP C C 1
ATOM 4211 O O . ASP C 1 85 ? 23.807 -12.408 19.803 1.00 12.06 85 ASP C O 1
ATOM 4216 N N . TYR C 1 86 ? 25.929 -12.895 19.209 1.00 11.64 86 TYR C N 1
ATOM 4217 C CA . TYR C 1 86 ? 25.975 -14.169 19.922 1.00 11.62 86 TYR C CA 1
ATOM 4218 C C . TYR C 1 86 ? 26.401 -13.986 21.374 1.00 12.47 86 TYR C C 1
ATOM 4219 O O . TYR C 1 86 ? 26.408 -15.041 22.091 1.00 13.77 86 TYR C O 1
ATOM 4228 N N . ALA C 1 87 ? 26.653 -12.739 21.806 1.00 12.48 87 ALA C N 1
ATOM 4229 C CA . ALA C 1 87 ? 26.761 -12.406 23.242 1.00 13.01 87 ALA C CA 1
ATOM 4230 C C . ALA C 1 87 ? 27.528 -13.471 24.039 1.00 12.61 87 ALA C C 1
ATOM 4231 O O . ALA C 1 87 ? 26.985 -14.146 24.931 1.00 15.06 87 ALA C O 1
ATOM 4233 N N . PRO C 1 88 ? 28.844 -13.564 23.807 1.00 12.71 88 PRO C N 1
ATOM 4234 C CA . PRO C 1 88 ? 29.662 -14.546 24.500 1.00 13.72 88 PRO C CA 1
ATOM 4235 C C . PRO C 1 88 ? 29.577 -14.485 26.025 1.00 13.09 88 PRO C C 1
ATOM 4236 O O . PRO C 1 88 ? 29.590 -13.441 26.618 1.00 20.60 88 PRO C O 1
ATOM 4240 N N . GLY C 1 89 ? 29.429 -15.671 26.579 1.00 19.07 89 GLY C N 1
ATOM 4241 C CA . GLY C 1 89 ? 29.414 -15.914 28.027 1.00 13.22 89 GLY C CA 1
ATOM 4242 C C . GLY C 1 89 ? 28.080 -15.595 28.617 1.00 13.91 89 GLY C C 1
ATOM 4243 O O . GLY C 1 89 ? 27.964 -15.735 29.838 1.00 15.60 89 GLY C O 1
ATOM 4244 N N . THR C 1 90 ? 27.068 -15.237 27.851 1.00 13.18 90 THR C N 1
ATOM 4245 C CA . THR C 1 90 ? 25.787 -14.699 28.402 1.00 14.42 90 THR C CA 1
ATOM 4246 C C . THR C 1 90 ? 24.650 -15.262 27.581 1.00 12.78 90 THR C C 1
ATOM 4247 O O . THR C 1 90 ? 24.881 -16.034 26.648 1.00 16.43 90 THR C O 1
ATOM 4251 N N . THR C 1 91 ? 23.430 -14.969 27.967 1.00 15.14 91 THR C N 1
ATOM 4252 C CA . THR C 1 91 ? 22.240 -15.340 27.172 1.00 15.57 91 THR C CA 1
ATOM 4253 C C . THR C 1 91 ? 21.587 -14.074 26.658 1.00 15.36 91 THR C C 1
ATOM 4254 O O . THR C 1 91 ? 20.451 -14.224 26.149 1.00 19.17 91 THR C O 1
ATOM 4258 N N . ASN C 1 92 ? 22.328 -12.959 26.586 1.00 15.53 92 ASN C N 1
ATOM 4259 C CA . ASN C 1 92 ? 21.876 -11.628 26.089 1.00 20.67 92 ASN C CA 1
ATOM 4260 C C . ASN C 1 92 ? 22.072 -11.534 24.560 1.00 17.89 92 ASN C C 1
ATOM 4261 O O . ASN C 1 92 ? 22.500 -10.486 24.024 1.00 19.48 92 ASN C O 1
ATOM 4266 N N . ASP C 1 93 ? 21.744 -12.601 23.842 1.00 15.13 93 ASP C N 1
ATOM 4267 C CA . ASP C 1 93 ? 21.856 -12.665 22.363 1.00 15.37 93 ASP C CA 1
ATOM 4268 C C . ASP C 1 93 ? 20.796 -11.744 21.743 1.00 13.11 93 ASP C C 1
ATOM 4269 O O . ASP C 1 93 ? 19.781 -11.347 22.391 1.00 16.43 93 ASP C O 1
ATOM 4274 N N A LYS C 1 94 ? 20.938 -11.458 20.470 0.50 12.74 94 LYS C N 1
ATOM 4275 N N B LYS C 1 94 ? 21.057 -11.309 20.510 0.50 14.51 94 LYS C N 1
ATOM 4276 C CA A LYS C 1 94 ? 19.913 -10.629 19.800 0.50 10.28 94 LYS C CA 1
ATOM 4277 C CA B LYS C 1 94 ? 20.167 -10.426 19.707 0.50 14.26 94 LYS C CA 1
ATOM 4278 C C A LYS C 1 94 ? 19.976 -10.914 18.302 0.50 10.51 94 LYS C C 1
ATOM 4279 C C B LYS C 1 94 ? 19.999 -11.040 18.318 0.50 13.09 94 LYS C C 1
ATOM 4280 O O A LYS C 1 94 ? 21.099 -10.959 17.699 0.50 9.14 94 LYS C O 1
ATOM 4281 O O B LYS C 1 94 ? 21.004 -11.648 17.866 0.50 11.28 94 LYS C O 1
ATOM 4292 N N . ILE C 1 95 ? 18.793 -10.949 17.683 1.00 11.20 95 ILE C N 1
ATOM 4293 C CA . ILE C 1 95 ? 18.694 -10.957 16.204 1.00 11.66 95 ILE C CA 1
ATOM 4294 C C . ILE C 1 95 ? 18.840 -9.528 15.702 1.00 13.31 95 ILE C C 1
ATOM 4295 O O . ILE C 1 95 ? 18.082 -8.648 16.152 1.00 13.66 95 ILE C O 1
ATOM 4300 N N . LEU C 1 96 ? 19.878 -9.280 14.948 1.00 13.45 96 LEU C N 1
ATOM 4301 C CA . LEU C 1 96 ? 20.241 -7.960 14.394 1.00 13.99 96 LEU C CA 1
ATOM 4302 C C . LEU C 1 96 ? 19.597 -7.721 13.033 1.00 12.62 96 LEU C C 1
ATOM 4303 O O . LEU C 1 96 ? 19.476 -6.591 12.624 1.00 14.25 96 LEU C O 1
ATOM 4308 N N . SER C 1 97 ? 19.288 -8.773 12.295 1.00 11.57 97 SER C N 1
ATOM 4309 C CA . SER C 1 97 ? 18.664 -8.655 10.949 1.00 15.11 97 SER C CA 1
ATOM 4310 C C . SER C 1 97 ? 17.979 -9.964 10.600 1.00 12.83 97 SER C C 1
ATOM 4311 O O . SER C 1 97 ? 18.531 -11.012 10.939 1.00 13.50 97 SER C O 1
ATOM 4314 N N . GLY C 1 98 ? 16.801 -9.892 10.001 1.00 10.83 98 GLY C N 1
ATOM 4315 C CA . GLY C 1 98 ? 15.966 -11.038 9.634 1.00 11.96 98 GLY C CA 1
ATOM 4316 C C . GLY C 1 98 ? 15.188 -11.543 10.833 1.00 10.52 98 GLY C C 1
ATOM 4317 O O . GLY C 1 98 ? 14.761 -10.726 11.657 1.00 12.50 98 GLY C O 1
ATOM 4318 N N . PRO C 1 99 ? 15.051 -12.857 10.986 1.00 10.60 99 PRO C N 1
ATOM 4319 C CA . PRO C 1 99 ? 15.485 -13.869 10.011 1.00 11.19 99 PRO C CA 1
ATOM 4320 C C . PRO C 1 99 ? 14.698 -13.710 8.725 1.00 12.85 99 PRO C C 1
ATOM 4321 O O . PRO C 1 99 ? 13.591 -13.278 8.717 1.00 13.50 99 PRO C O 1
ATOM 4325 N N . THR C 1 100 ? 15.368 -14.043 7.647 1.00 11.66 100 THR C N 1
ATOM 4326 C CA . THR C 1 100 ? 14.749 -14.004 6.303 1.00 10.19 100 THR C CA 1
ATOM 4327 C C . THR C 1 100 ? 15.391 -15.069 5.440 1.00 10.58 100 THR C C 1
ATOM 4328 O O . THR C 1 100 ? 16.215 -15.829 5.920 1.00 14.44 100 THR C O 1
ATOM 4332 N N . THR C 1 101 ? 14.998 -15.149 4.180 1.00 12.29 101 THR C N 1
ATOM 4333 C CA . THR C 1 101 ? 15.678 -16.115 3.280 1.00 10.69 101 THR C CA 1
ATOM 4334 C C . THR C 1 101 ? 17.086 -15.644 2.923 1.00 11.33 101 THR C C 1
ATOM 4335 O O . THR C 1 101 ? 17.378 -14.446 2.951 1.00 12.94 101 THR C O 1
ATOM 4339 N N . ILE C 1 102 ? 17.913 -16.595 2.521 1.00 11.78 102 ILE C N 1
ATOM 4340 C CA . ILE C 1 102 ? 19.267 -16.216 2.050 1.00 13.35 102 ILE C CA 1
ATOM 4341 C C . ILE C 1 102 ? 19.227 -15.168 0.929 1.00 12.76 102 ILE C C 1
ATOM 4342 O O . ILE C 1 102 ? 19.995 -14.253 0.927 1.00 13.11 102 ILE C O 1
ATOM 4347 N N . ALA C 1 103 ? 18.321 -15.303 -0.012 1.00 13.31 103 ALA C N 1
ATOM 4348 C CA . ALA C 1 103 ? 18.262 -14.411 -1.177 1.00 17.28 103 ALA C CA 1
ATOM 4349 C C . ALA C 1 103 ? 17.787 -13.035 -0.724 1.00 13.81 103 ALA C C 1
ATOM 4350 O O . ALA C 1 103 ? 18.172 -12.049 -1.454 1.00 17.28 103 ALA C O 1
ATOM 4352 N N . GLU C 1 104 ? 16.951 -12.950 0.303 1.00 12.93 104 GLU C N 1
ATOM 4353 C CA . GLU C 1 104 ? 16.582 -11.598 0.777 1.00 13.58 104 GLU C CA 1
ATOM 4354 C C . GLU C 1 104 ? 17.733 -10.982 1.575 1.00 11.81 104 GLU C C 1
ATOM 4355 O O . GLU C 1 104 ? 17.971 -9.756 1.410 1.00 14.26 104 GLU C O 1
ATOM 4361 N N . MET C 1 105 ? 18.485 -11.810 2.317 1.00 11.80 105 MET C N 1
ATOM 4362 C CA . MET C 1 105 ? 19.563 -11.240 3.142 1.00 13.99 105 MET C CA 1
ATOM 4363 C C . MET C 1 105 ? 20.694 -10.784 2.194 1.00 13.25 105 MET C C 1
ATOM 4364 O O . MET C 1 105 ? 21.359 -9.830 2.456 1.00 14.01 105 MET C O 1
ATOM 4369 N N . PHE C 1 106 ? 20.982 -11.606 1.191 1.00 13.73 106 PHE C N 1
ATOM 4370 C CA . PHE C 1 106 ? 22.120 -11.416 0.292 1.00 12.51 106 PHE C CA 1
ATOM 4371 C C . PHE C 1 106 ? 21.596 -11.502 -1.139 1.00 11.96 106 PHE C C 1
ATOM 4372 O O . PHE C 1 106 ? 21.698 -12.568 -1.767 1.00 12.99 106 PHE C O 1
ATOM 4380 N N . PRO C 1 107 ? 21.001 -10.418 -1.689 1.00 14.41 107 PRO C N 1
ATOM 4381 C CA . PRO C 1 107 ? 20.418 -10.507 -3.024 1.00 12.86 107 PRO C CA 1
ATOM 4382 C C . PRO C 1 107 ? 21.315 -11.005 -4.146 1.00 13.42 107 PRO C C 1
ATOM 4383 O O . PRO C 1 107 ? 20.820 -11.577 -5.063 1.00 14.67 107 PRO C O 1
ATOM 4387 N N A VAL C 1 108 ? 22.627 -10.821 -4.024 0.50 12.69 108 VAL C N 1
ATOM 4388 N N B VAL C 1 108 ? 22.610 -10.796 -4.029 0.50 12.78 108 VAL C N 1
ATOM 4389 C CA A VAL C 1 108 ? 23.581 -11.295 -5.069 0.50 13.74 108 VAL C CA 1
ATOM 4390 C CA B VAL C 1 108 ? 23.555 -11.265 -5.077 0.50 14.92 108 VAL C CA 1
ATOM 4391 C C A VAL C 1 108 ? 23.520 -12.817 -5.171 0.50 15.45 108 VAL C C 1
ATOM 4392 C C B VAL C 1 108 ? 23.553 -12.806 -5.154 0.50 15.08 108 VAL C C 1
ATOM 4393 O O A VAL C 1 108 ? 23.965 -13.361 -6.191 0.50 14.82 108 VAL C O 1
ATOM 4394 O O B VAL C 1 108 ? 23.962 -13.365 -6.182 0.50 15.17 108 VAL C O 1
ATOM 4401 N N . LEU C 1 109 ? 23.033 -13.502 -4.140 1.00 14.04 109 LEU C N 1
ATOM 4402 C CA . LEU C 1 109 ? 22.949 -14.970 -4.127 1.00 12.54 109 LEU C CA 1
ATOM 4403 C C . LEU C 1 109 ? 21.651 -15.492 -4.759 1.00 11.73 109 LEU C C 1
ATOM 4404 O O . LEU C 1 109 ? 21.542 -16.679 -4.971 1.00 12.07 109 LEU C O 1
ATOM 4409 N N . LYS C 1 110 ? 20.721 -14.614 -5.098 1.00 15.79 110 LYS C N 1
ATOM 4410 C CA . LYS C 1 110 ? 19.532 -15.015 -5.883 1.00 18.55 110 LYS C CA 1
ATOM 4411 C C . LYS C 1 110 ? 19.941 -15.689 -7.195 1.00 15.24 110 LYS C C 1
ATOM 4412 O O . LYS C 1 110 ? 20.906 -15.244 -7.869 1.00 14.72 110 LYS C O 1
ATOM 4418 N N . ASN C 1 111 ? 19.284 -16.806 -7.501 1.00 13.12 111 ASN C N 1
ATOM 4419 C CA . ASN C 1 111 ? 19.558 -17.542 -8.772 1.00 15.17 111 ASN C CA 1
ATOM 4420 C C . ASN C 1 111 ? 20.944 -18.147 -8.790 1.00 12.31 111 ASN C C 1
ATOM 4421 O O . ASN C 1 111 ? 21.373 -18.503 -9.879 1.00 14.67 111 ASN C O 1
ATOM 4426 N N . THR C 1 112 ? 21.607 -18.262 -7.641 1.00 14.47 112 THR C N 1
ATOM 4427 C CA . THR C 1 112 ? 22.858 -19.042 -7.498 1.00 13.47 112 THR C CA 1
ATOM 4428 C C . THR C 1 112 ? 22.581 -20.334 -6.761 1.00 12.32 112 THR C C 1
ATOM 4429 O O . THR C 1 112 ? 21.517 -20.513 -6.117 1.00 14.05 112 THR C O 1
ATOM 4433 N N . VAL C 1 113 ? 23.570 -21.212 -6.711 1.00 12.79 113 VAL C N 1
ATOM 4434 C CA . VAL C 1 113 ? 23.437 -22.450 -5.907 1.00 16.01 113 VAL C CA 1
ATOM 4435 C C . VAL C 1 113 ? 23.257 -22.154 -4.415 1.00 10.56 113 VAL C C 1
ATOM 4436 O O . VAL C 1 113 ? 22.820 -23.080 -3.746 1.00 17.51 113 VAL C O 1
ATOM 4440 N N . PHE C 1 114 ? 23.589 -20.955 -3.953 1.00 11.76 114 PHE C N 1
ATOM 4441 C CA . PHE C 1 114 ? 23.522 -20.578 -2.537 1.00 12.54 114 PHE C CA 1
ATOM 4442 C C . PHE C 1 114 ? 22.103 -20.226 -2.100 1.00 10.93 114 PHE C C 1
ATOM 4443 O O . PHE C 1 114 ? 21.813 -20.261 -0.879 1.00 12.42 114 PHE C O 1
ATOM 4451 N N . GLU C 1 115 ? 21.205 -20.001 -3.045 0.50 7.61 115 GLU C N 1
ATOM 4452 C CA . GLU C 1 115 ? 19.847 -19.467 -2.700 0.50 6.99 115 GLU C CA 1
ATOM 4453 C C . GLU C 1 115 ? 19.102 -20.423 -1.757 0.50 7.10 115 GLU C C 1
ATOM 4454 O O . GLU C 1 115 ? 18.429 -19.971 -0.833 0.50 7.62 115 GLU C O 1
ATOM 4460 N N . ASP C 1 116 ? 19.175 -21.729 -1.993 1.00 13.53 116 ASP C N 1
ATOM 4461 C CA . ASP C 1 116 ? 18.331 -22.660 -1.198 1.00 16.61 116 ASP C CA 1
ATOM 4462 C C . ASP C 1 116 ? 19.094 -23.186 0.017 1.00 14.57 116 ASP C C 1
ATOM 4463 O O . ASP C 1 116 ? 18.451 -23.922 0.830 1.00 21.06 116 ASP C O 1
ATOM 4468 N N . GLY C 1 117 ? 20.365 -22.805 0.212 1.00 13.66 117 GLY C N 1
ATOM 4469 C CA . GLY C 1 117 ? 21.098 -23.256 1.385 1.00 12.04 117 GLY C CA 1
ATOM 4470 C C . GLY C 1 117 ? 22.569 -23.037 1.173 1.00 10.50 117 GLY C C 1
ATOM 4471 O O . GLY C 1 117 ? 23.079 -23.096 0.056 1.00 11.61 117 GLY C O 1
ATOM 4472 N N . ILE C 1 118 ? 23.307 -22.824 2.258 1.00 11.08 118 ILE C N 1
ATOM 4473 C CA . ILE C 1 118 ? 24.787 -22.748 2.219 1.00 11.45 118 ILE C CA 1
ATOM 4474 C C . ILE C 1 118 ? 25.310 -23.868 3.098 1.00 12.26 118 ILE C C 1
ATOM 4475 O O . ILE C 1 118 ? 24.762 -24.030 4.213 1.00 12.94 118 ILE C O 1
ATOM 4480 N N . ASP C 1 119 ? 26.278 -24.632 2.592 1.00 11.33 119 ASP C N 1
ATOM 4481 C CA . ASP C 1 119 ? 26.804 -25.776 3.365 1.00 10.36 119 ASP C CA 1
ATOM 4482 C C . ASP C 1 119 ? 27.727 -25.278 4.480 1.00 12.31 119 ASP C C 1
ATOM 4483 O O . ASP C 1 119 ? 27.670 -25.838 5.566 1.00 12.68 119 ASP C O 1
ATOM 4488 N N . SER C 1 120 ? 28.623 -24.356 4.161 1.00 11.07 120 SER C N 1
ATOM 4489 C CA . SER C 1 120 ? 29.698 -24.034 5.093 1.00 10.31 120 SER C CA 1
ATOM 4490 C C . SER C 1 120 ? 30.197 -22.642 4.749 1.00 9.32 120 SER C C 1
ATOM 4491 O O . SER C 1 120 ? 29.998 -22.133 3.627 1.00 9.94 120 SER C O 1
ATOM 4494 N N . ALA C 1 121 ? 30.881 -22.010 5.662 1.00 10.35 121 ALA C N 1
ATOM 4495 C CA . ALA C 1 121 ? 31.498 -20.699 5.444 1.00 10.64 121 ALA C CA 1
ATOM 4496 C C . ALA C 1 121 ? 32.607 -20.438 6.422 1.00 9.84 121 ALA C C 1
ATOM 4497 O O . ALA C 1 121 ? 32.570 -20.952 7.564 1.00 10.72 121 ALA C O 1
ATOM 4499 N N . PHE C 1 122 ? 33.527 -19.538 6.073 1.00 10.57 122 PHE C N 1
ATOM 4500 C CA . PHE C 1 122 ? 34.494 -19.061 7.067 1.00 11.09 122 PHE C CA 1
ATOM 4501 C C . PHE C 1 122 ? 34.942 -17.677 6.667 1.00 10.86 122 PHE C C 1
ATOM 4502 O O . PHE C 1 122 ? 34.977 -17.310 5.452 1.00 11.02 122 PHE C O 1
ATOM 4510 N N . ARG C 1 123 ? 35.417 -16.969 7.659 1.00 12.42 123 ARG C N 1
ATOM 4511 C CA . ARG C 1 123 ? 35.863 -15.586 7.600 1.00 11.39 123 ARG C CA 1
ATOM 4512 C C . ARG C 1 123 ? 37.257 -15.542 6.978 1.00 11.91 123 ARG C C 1
ATOM 4513 O O . ARG C 1 123 ? 38.182 -16.221 7.447 1.00 12.62 123 ARG C O 1
ATOM 4521 N N . SER C 1 124 ? 37.446 -14.730 5.942 1.00 12.41 124 SER C N 1
ATOM 4522 C CA . SER C 1 124 ? 38.764 -14.521 5.292 1.00 11.92 124 SER C CA 1
ATOM 4523 C C . SER C 1 124 ? 39.584 -13.556 6.166 1.00 14.96 124 SER C C 1
ATOM 4524 O O . SER C 1 124 ? 39.006 -12.741 6.899 1.00 13.75 124 SER C O 1
ATOM 4527 N N . THR C 1 125 ? 40.913 -13.572 5.977 1.00 15.31 125 THR C N 1
ATOM 4528 C CA . THR C 1 125 ? 41.811 -12.509 6.482 1.00 14.86 125 THR C CA 1
ATOM 4529 C C . THR C 1 125 ? 41.640 -11.226 5.673 1.00 16.35 125 THR C C 1
ATOM 4530 O O . THR C 1 125 ? 42.037 -10.164 6.174 1.00 18.47 125 THR C O 1
ATOM 4534 N N . LYS C 1 126 ? 41.149 -11.303 4.427 1.00 14.40 126 LYS C N 1
ATOM 4535 C CA . LYS C 1 126 ? 41.099 -10.104 3.543 1.00 14.63 126 LYS C CA 1
ATOM 4536 C C . LYS C 1 126 ? 39.820 -9.318 3.779 1.00 15.99 126 LYS C C 1
ATOM 4537 O O . LYS C 1 126 ? 38.693 -9.805 3.627 1.00 16.53 126 LYS C O 1
ATOM 4543 N N . GLY C 1 127 ? 39.965 -8.059 4.138 1.00 15.44 127 GLY C N 1
ATOM 4544 C CA . GLY C 1 127 ? 38.830 -7.134 4.165 1.00 16.99 127 GLY C CA 1
ATOM 4545 C C . GLY C 1 127 ? 37.696 -7.716 4.969 1.00 14.10 127 GLY C C 1
ATOM 4546 O O . GLY C 1 127 ? 37.924 -8.149 6.114 1.00 17.27 127 GLY C O 1
ATOM 4547 N N . LYS C 1 128 ? 36.490 -7.604 4.431 1.00 14.70 128 LYS C N 1
ATOM 4548 C CA . LYS C 1 128 ? 35.229 -8.088 5.037 1.00 15.57 128 LYS C CA 1
ATOM 4549 C C . LYS C 1 128 ? 34.793 -9.336 4.252 1.00 14.23 128 LYS C C 1
ATOM 4550 O O . LYS C 1 128 ? 33.611 -9.658 4.223 1.00 14.84 128 LYS C O 1
ATOM 4556 N N . GLU C 1 129 ? 35.762 -10.073 3.711 1.00 15.75 129 GLU C N 1
ATOM 4557 C CA . GLU C 1 129 ? 35.445 -11.241 2.874 1.00 13.51 129 GLU C CA 1
ATOM 4558 C C . GLU C 1 129 ? 35.138 -12.493 3.696 1.00 11.26 129 GLU C C 1
ATOM 4559 O O . GLU C 1 129 ? 35.756 -12.721 4.807 1.00 12.82 129 GLU C O 1
ATOM 4565 N N . VAL C 1 130 ? 34.208 -13.274 3.118 1.00 11.03 130 VAL C N 1
ATOM 4566 C CA . VAL C 1 130 ? 33.713 -14.541 3.695 1.00 10.72 130 VAL C CA 1
ATOM 4567 C C . VAL C 1 130 ? 33.709 -15.570 2.579 1.00 8.72 130 VAL C C 1
ATOM 4568 O O . VAL C 1 130 ? 33.150 -15.262 1.488 1.00 10.57 130 VAL C O 1
ATOM 4572 N N . TYR C 1 131 ? 34.280 -16.727 2.773 1.00 10.35 131 TYR C N 1
ATOM 4573 C CA . TYR C 1 131 ? 34.219 -17.897 1.883 1.00 9.46 131 TYR C CA 1
ATOM 4574 C C . TYR C 1 131 ? 32.900 -18.582 2.130 1.00 10.19 131 TYR C C 1
ATOM 4575 O O . TYR C 1 131 ? 32.572 -18.868 3.327 1.00 11.90 131 TYR C O 1
ATOM 4584 N N . LEU C 1 132 ? 32.128 -18.828 1.100 1.00 9.95 132 LEU C N 1
ATOM 4585 C CA . LEU C 1 132 ? 30.856 -19.598 1.129 1.00 10.22 132 LEU C CA 1
ATOM 4586 C C . LEU C 1 132 ? 31.018 -20.876 0.312 1.00 10.09 132 LEU C C 1
ATOM 4587 O O . LEU C 1 132 ? 31.495 -20.805 -0.818 1.00 12.13 132 LEU C O 1
ATOM 4592 N N . PHE C 1 133 ? 30.493 -21.967 0.841 1.00 11.69 133 PHE C N 1
ATOM 4593 C CA . PHE C 1 133 ? 30.591 -23.286 0.171 1.00 9.41 133 PHE C CA 1
ATOM 4594 C C . PHE C 1 133 ? 29.218 -23.884 -0.026 1.00 10.28 133 PHE C C 1
ATOM 4595 O O . PHE C 1 133 ? 28.435 -23.868 0.910 1.00 11.56 133 PHE C O 1
ATOM 4603 N N . LYS C 1 134 ? 28.991 -24.405 -1.226 1.00 11.24 134 LYS C N 1
ATOM 4604 C CA . LYS C 1 134 ? 27.796 -25.219 -1.540 1.00 12.09 134 LYS C CA 1
ATOM 4605 C C . LYS C 1 134 ? 28.158 -26.281 -2.556 1.00 11.91 134 LYS C C 1
ATOM 4606 O O . LYS C 1 134 ? 28.579 -25.963 -3.677 1.00 12.55 134 LYS C O 1
ATOM 4612 N N . GLY C 1 135 ? 27.827 -27.533 -2.275 1.00 12.20 135 GLY C N 1
ATOM 4613 C CA . GLY C 1 135 ? 28.281 -28.663 -3.058 1.00 13.28 135 GLY C CA 1
ATOM 4614 C C . GLY C 1 135 ? 29.754 -28.527 -3.349 1.00 12.38 135 GLY C C 1
ATOM 4615 O O . GLY C 1 135 ? 30.526 -28.127 -2.487 1.00 12.22 135 GLY C O 1
ATOM 4616 N N . ASN C 1 136 ? 30.196 -28.776 -4.576 1.00 12.74 136 ASN C N 1
ATOM 4617 C CA . ASN C 1 136 ? 31.623 -28.658 -4.956 1.00 12.36 136 ASN C CA 1
ATOM 4618 C C . ASN C 1 136 ? 32.003 -27.223 -5.348 1.00 14.72 136 ASN C C 1
ATOM 4619 O O . ASN C 1 136 ? 33.090 -27.058 -5.969 1.00 13.06 136 ASN C O 1
ATOM 4624 N N . LYS C 1 137 ? 31.178 -26.231 -5.012 1.00 14.81 137 LYS C N 1
ATOM 4625 C CA . LYS C 1 137 ? 31.417 -24.837 -5.374 1.00 13.35 137 LYS C CA 1
ATOM 4626 C C . LYS C 1 137 ? 31.733 -23.923 -4.206 1.00 13.78 137 LYS C C 1
ATOM 4627 O O . LYS C 1 137 ? 31.315 -24.210 -3.088 1.00 12.74 137 LYS C O 1
ATOM 4633 N N . TYR C 1 138 ? 32.417 -22.824 -4.477 1.00 11.19 138 TYR C N 1
ATOM 4634 C CA . TYR C 1 138 ? 32.554 -21.761 -3.472 1.00 11.80 138 TYR C CA 1
ATOM 4635 C C . TYR C 1 138 ? 32.522 -20.417 -4.135 1.00 12.04 138 TYR C C 1
ATOM 4636 O O . TYR C 1 138 ? 32.792 -20.301 -5.308 1.00 11.66 138 TYR C O 1
ATOM 4645 N N . GLY C 1 139 ? 32.202 -19.424 -3.344 1.00 10.86 139 GLY C N 1
ATOM 4646 C CA . GLY C 1 139 ? 32.402 -18.018 -3.706 1.00 11.61 139 GLY C CA 1
ATOM 4647 C C . GLY C 1 139 ? 32.883 -17.195 -2.547 1.00 12.20 139 GLY C C 1
ATOM 4648 O O . GLY C 1 139 ? 33.023 -17.762 -1.402 1.00 11.43 139 GLY C O 1
ATOM 4649 N N . ARG C 1 140 ? 33.114 -15.908 -2.727 1.00 12.45 140 ARG C N 1
ATOM 4650 C CA . ARG C 1 140 ? 33.481 -14.972 -1.661 1.00 12.01 140 ARG C CA 1
ATOM 4651 C C . ARG C 1 140 ? 32.504 -13.821 -1.672 1.00 12.89 140 ARG C C 1
ATOM 4652 O O . ARG C 1 140 ? 32.312 -13.243 -2.742 1.00 13.11 140 ARG C O 1
ATOM 4660 N N . ILE C 1 141 ? 31.975 -13.491 -0.519 1.00 13.86 141 ILE C N 1
ATOM 4661 C CA . ILE C 1 141 ? 31.098 -12.306 -0.368 1.00 13.58 141 ILE C CA 1
ATOM 4662 C C . ILE C 1 141 ? 31.786 -11.348 0.581 1.00 16.23 141 ILE C C 1
ATOM 4663 O O . ILE C 1 141 ? 32.523 -11.784 1.496 1.00 14.19 141 ILE C O 1
ATOM 4668 N N . ALA C 1 142 ? 31.611 -10.071 0.355 1.00 15.36 142 ALA C N 1
ATOM 4669 C CA . ALA C 1 142 ? 31.988 -9.050 1.327 1.00 14.73 142 ALA C CA 1
ATOM 4670 C C . ALA C 1 142 ? 30.755 -8.841 2.196 1.00 15.41 142 ALA C C 1
ATOM 4671 O O . ALA C 1 142 ? 29.718 -8.448 1.678 1.00 17.31 142 ALA C O 1
ATOM 4673 N N . TYR C 1 143 ? 30.833 -9.074 3.509 1.00 15.51 143 TYR C N 1
ATOM 4674 C CA . TYR C 1 143 ? 29.586 -9.107 4.318 1.00 16.24 143 TYR C CA 1
ATOM 4675 C C . TYR C 1 143 ? 28.982 -7.709 4.488 1.00 17.18 143 TYR C C 1
ATOM 4676 O O . TYR C 1 143 ? 27.777 -7.632 4.753 1.00 19.31 143 TYR C O 1
ATOM 4685 N N . ASP C 1 144 ? 29.778 -6.649 4.349 1.00 17.57 144 ASP C N 1
ATOM 4686 C CA . ASP C 1 144 ? 29.236 -5.280 4.543 1.00 18.73 144 ASP C CA 1
ATOM 4687 C C . ASP C 1 144 ? 28.489 -4.786 3.291 1.00 18.36 144 ASP C C 1
ATOM 4688 O O . ASP C 1 144 ? 27.263 -4.436 3.359 1.00 23.44 144 ASP C O 1
ATOM 4693 N N . SER C 1 145 ? 29.147 -4.885 2.160 1.00 19.10 145 SER C N 1
ATOM 4694 C CA . SER C 1 145 ? 28.607 -4.464 0.846 1.00 18.24 145 SER C CA 1
ATOM 4695 C C . SER C 1 145 ? 27.686 -5.527 0.268 1.00 17.48 145 SER C C 1
ATOM 4696 O O . SER C 1 145 ? 26.867 -5.226 -0.563 1.00 20.02 145 SER C O 1
ATOM 4699 N N . LYS C 1 146 ? 27.826 -6.773 0.726 1.00 15.89 146 LYS C N 1
ATOM 4700 C CA . LYS C 1 146 ? 27.063 -7.925 0.193 1.00 15.52 146 LYS C CA 1
ATOM 4701 C C . LYS C 1 146 ? 27.373 -8.182 -1.272 1.00 16.96 146 LYS C C 1
ATOM 4702 O O . LYS C 1 146 ? 26.546 -8.868 -1.910 1.00 19.74 146 LYS C O 1
ATOM 4708 N N . GLN C 1 147 ? 28.534 -7.780 -1.739 1.00 15.53 147 GLN C N 1
ATOM 4709 C CA . GLN C 1 147 ? 28.911 -8.021 -3.143 1.00 16.89 147 GLN C CA 1
ATOM 4710 C C . GLN C 1 147 ? 29.611 -9.381 -3.251 1.00 13.23 147 GLN C C 1
ATOM 4711 O O . GLN C 1 147 ? 30.285 -9.808 -2.358 1.00 13.83 147 GLN C O 1
ATOM 4717 N N . LEU C 1 148 ? 29.458 -10.006 -4.429 1.00 15.44 148 LEU C N 1
ATOM 4718 C CA . LEU C 1 148 ? 30.148 -11.261 -4.772 1.00 13.67 148 LEU C CA 1
ATOM 4719 C C . LEU C 1 148 ? 31.533 -10.928 -5.292 1.00 13.73 148 LEU C C 1
ATOM 4720 O O . LEU C 1 148 ? 31.752 -10.877 -6.545 1.00 17.12 148 LEU C O 1
ATOM 4725 N N . VAL C 1 149 ? 32.450 -10.755 -4.373 1.00 13.46 149 VAL C N 1
ATOM 4726 C CA . VAL C 1 149 ? 33.812 -10.301 -4.715 1.00 16.21 149 VAL C CA 1
ATOM 4727 C C . VAL C 1 149 ? 34.646 -11.492 -5.232 1.00 13.09 149 VAL C C 1
ATOM 4728 O O . VAL C 1 149 ? 35.622 -11.234 -6.053 1.00 17.64 149 VAL C O 1
ATOM 4732 N N . GLY C 1 150 ? 34.297 -12.728 -4.890 1.00 13.85 150 GLY C N 1
ATOM 4733 C CA . GLY C 1 150 ? 34.873 -13.964 -5.462 1.00 12.47 150 GLY C CA 1
ATOM 4734 C C . GLY C 1 150 ? 33.759 -14.684 -6.113 1.00 11.36 150 GLY C C 1
ATOM 4735 O O . GLY C 1 150 ? 32.808 -15.132 -5.484 1.00 12.53 150 GLY C O 1
ATOM 4736 N N . THR C 1 151 ? 33.856 -14.821 -7.408 1.00 13.95 151 THR C N 1
ATOM 4737 C CA . THR C 1 151 ? 32.761 -15.448 -8.216 1.00 11.58 151 THR C CA 1
ATOM 4738 C C . THR C 1 151 ? 32.768 -16.948 -7.976 1.00 13.13 151 THR C C 1
ATOM 4739 O O . THR C 1 151 ? 33.686 -17.474 -7.412 1.00 14.32 151 THR C O 1
ATOM 4743 N N . ILE C 1 152 ? 31.701 -17.566 -8.409 1.00 12.91 152 ILE C N 1
ATOM 4744 C CA . ILE C 1 152 ? 31.381 -18.949 -7.991 1.00 12.77 152 ILE C CA 1
ATOM 4745 C C . ILE C 1 152 ? 32.184 -19.906 -8.846 1.00 11.70 152 ILE C C 1
ATOM 4746 O O . ILE C 1 152 ? 32.192 -19.774 -10.071 1.00 14.71 152 ILE C O 1
ATOM 4751 N N . ARG C 1 153 ? 32.907 -20.830 -8.217 1.00 13.82 153 ARG C N 1
ATOM 4752 C CA . ARG C 1 153 ? 33.875 -21.703 -8.942 1.00 17.03 153 ARG C CA 1
ATOM 4753 C C . ARG C 1 153 ? 34.061 -22.965 -8.148 1.00 14.36 153 ARG C C 1
ATOM 4754 O O . ARG C 1 153 ? 33.673 -23.019 -6.983 1.00 13.67 153 ARG C O 1
ATOM 4762 N N . ASN C 1 154 ? 34.616 -23.997 -8.739 1.00 13.22 154 ASN C N 1
ATOM 4763 C CA . ASN C 1 154 ? 34.927 -25.232 -7.993 1.00 13.80 154 ASN C CA 1
ATOM 4764 C C . ASN C 1 154 ? 35.849 -24.950 -6.830 1.00 13.38 154 ASN C C 1
ATOM 4765 O O . ASN C 1 154 ? 36.810 -24.197 -6.952 1.00 12.50 154 ASN C O 1
ATOM 4770 N N . ILE C 1 155 ? 35.578 -25.604 -5.727 1.00 12.82 155 ILE C N 1
ATOM 4771 C CA . ILE C 1 155 ? 36.481 -25.606 -4.574 1.00 12.01 155 ILE C CA 1
ATOM 4772 C C . ILE C 1 155 ? 37.896 -25.898 -5.007 1.00 13.33 155 ILE C C 1
ATOM 4773 O O . ILE C 1 155 ? 38.783 -25.162 -4.588 1.00 12.88 155 ILE C O 1
ATOM 4778 N N . THR C 1 156 ? 38.113 -26.895 -5.847 1.00 14.00 156 THR C N 1
ATOM 4779 C CA . THR C 1 156 ? 39.498 -27.294 -6.197 1.00 15.93 156 THR C CA 1
ATOM 4780 C C . THR C 1 156 ? 40.123 -26.339 -7.194 1.00 13.83 156 THR C C 1
ATOM 4781 O O . THR C 1 156 ? 41.323 -26.450 -7.386 1.00 14.24 156 THR C O 1
ATOM 4785 N N . ASP C 1 157 ? 39.356 -25.463 -7.810 1.00 12.91 157 ASP C N 1
ATOM 4786 C CA . ASP C 1 157 ? 39.981 -24.365 -8.606 1.00 14.81 157 ASP C CA 1
ATOM 4787 C C . ASP C 1 157 ? 40.682 -23.363 -7.683 1.00 15.27 157 ASP C C 1
ATOM 4788 O O . ASP C 1 157 ? 41.828 -22.931 -7.983 1.00 17.82 157 ASP C O 1
ATOM 4793 N N . GLY C 1 158 ? 40.013 -22.992 -6.589 1.00 12.56 158 GLY C N 1
ATOM 4794 C CA . GLY C 1 158 ? 40.600 -22.029 -5.650 1.00 13.19 158 GLY C CA 1
ATOM 4795 C C . GLY C 1 158 ? 41.550 -22.684 -4.678 1.00 10.81 158 GLY C C 1
ATOM 4796 O O . GLY C 1 158 ? 42.490 -22.061 -4.230 1.00 14.52 158 GLY C O 1
ATOM 4797 N N . PHE C 1 159 ? 41.323 -23.982 -4.398 1.00 11.25 159 PHE C N 1
ATOM 4798 C CA . PHE C 1 159 ? 42.020 -24.738 -3.344 1.00 11.10 159 PHE C CA 1
ATOM 4799 C C . PHE C 1 159 ? 42.475 -26.100 -3.888 1.00 12.64 159 PHE C C 1
ATOM 4800 O O . PHE C 1 159 ? 41.937 -27.140 -3.511 1.00 13.29 159 PHE C O 1
ATOM 4808 N N . PRO C 1 160 ? 43.417 -26.100 -4.841 1.00 13.22 160 PRO C N 1
ATOM 4809 C CA . PRO C 1 160 ? 43.847 -27.362 -5.451 1.00 14.14 160 PRO C CA 1
ATOM 4810 C C . PRO C 1 160 ? 44.472 -28.321 -4.448 1.00 9.99 160 PRO C C 1
ATOM 4811 O O . PRO C 1 160 ? 44.419 -29.485 -4.720 1.00 13.22 160 PRO C O 1
ATOM 4815 N N . VAL C 1 161 ? 44.919 -27.837 -3.284 1.00 12.89 161 VAL C N 1
ATOM 4816 C CA . VAL C 1 161 ? 45.468 -28.728 -2.247 1.00 12.92 161 VAL C CA 1
ATOM 4817 C C . VAL C 1 161 ? 44.373 -29.660 -1.741 1.00 11.97 161 VAL C C 1
ATOM 4818 O O . VAL C 1 161 ? 44.727 -30.710 -1.219 1.00 17.02 161 VAL C O 1
ATOM 4822 N N . LEU C 1 162 ? 43.072 -29.356 -1.978 1.00 11.61 162 LEU C N 1
ATOM 4823 C CA . LEU C 1 162 ? 41.998 -30.246 -1.519 1.00 13.38 162 LEU C CA 1
ATOM 4824 C C . LEU C 1 162 ? 41.647 -31.283 -2.569 1.00 13.01 162 LEU C C 1
ATOM 4825 O O . LEU C 1 162 ? 40.839 -32.150 -2.254 1.00 14.24 162 LEU C O 1
ATOM 4830 N N . LYS C 1 163 ? 42.271 -31.268 -3.734 1.00 14.93 163 LYS C N 1
ATOM 4831 C CA . LYS C 1 163 ? 42.106 -32.392 -4.681 1.00 14.23 163 LYS C CA 1
ATOM 4832 C C . LYS C 1 163 ? 42.496 -33.698 -4.011 1.00 14.47 163 LYS C C 1
ATOM 4833 O O . LYS C 1 163 ? 43.485 -33.714 -3.280 1.00 14.24 163 LYS C O 1
ATOM 4839 N N . GLY C 1 164 ? 41.774 -34.771 -4.291 1.00 15.37 164 GLY C N 1
ATOM 4840 C CA . GLY C 1 164 ? 42.052 -36.073 -3.681 1.00 16.71 164 GLY C CA 1
ATOM 4841 C C . GLY C 1 164 ? 41.736 -36.134 -2.205 1.00 16.11 164 GLY C C 1
ATOM 4842 O O . GLY C 1 164 ? 42.188 -37.106 -1.568 1.00 15.84 164 GLY C O 1
ATOM 4843 N N . THR C 1 165 ? 40.913 -35.195 -1.715 1.00 12.72 165 THR C N 1
ATOM 4844 C CA . THR C 1 165 ? 40.326 -35.279 -0.372 1.00 13.59 165 THR C CA 1
ATOM 4845 C C . THR C 1 165 ? 38.808 -35.207 -0.513 1.00 11.73 165 THR C C 1
ATOM 4846 O O . THR C 1 165 ? 38.344 -34.625 -1.534 1.00 13.58 165 THR C O 1
ATOM 4850 N N . ILE C 1 166 ? 38.096 -35.544 0.523 1.00 15.11 166 ILE C N 1
ATOM 4851 C CA . ILE C 1 166 ? 36.616 -35.474 0.539 1.00 14.47 166 ILE C CA 1
ATOM 4852 C C . ILE C 1 166 ? 36.149 -34.013 0.473 1.00 14.35 166 ILE C C 1
ATOM 4853 O O . ILE C 1 166 ? 35.021 -33.752 0.055 1.00 17.02 166 ILE C O 1
ATOM 4858 N N . PHE C 1 167 ? 37.010 -33.053 0.725 1.00 12.47 167 PHE C N 1
ATOM 4859 C CA . PHE C 1 167 ? 36.631 -31.607 0.684 1.00 11.98 167 PHE C CA 1
ATOM 4860 C C . PHE C 1 167 ? 36.466 -31.101 -0.735 1.00 11.20 167 PHE C C 1
ATOM 4861 O O . PHE C 1 167 ? 35.769 -30.054 -0.903 1.00 13.84 167 PHE C O 1
ATOM 4869 N N . GLU C 1 168 ? 36.910 -31.904 -1.716 1.00 12.31 168 GLU C N 1
ATOM 4870 C CA . GLU C 1 168 ? 36.835 -31.485 -3.129 1.00 13.17 168 GLU C CA 1
ATOM 4871 C C . GLU C 1 168 ? 35.364 -31.425 -3.548 1.00 12.91 168 GLU C C 1
ATOM 4872 O O . GLU C 1 168 ? 35.043 -30.611 -4.448 1.00 16.90 168 GLU C O 1
ATOM 4878 N N . SER C 1 169 ? 34.472 -32.233 -2.945 1.00 11.83 169 SER C N 1
ATOM 4879 C CA . SER C 1 169 ? 33.049 -32.340 -3.352 1.00 13.20 169 SER C CA 1
ATOM 4880 C C . SER C 1 169 ? 32.140 -31.553 -2.424 1.00 12.17 169 SER C C 1
ATOM 4881 O O . SER C 1 169 ? 30.964 -31.448 -2.711 1.00 16.63 169 SER C O 1
ATOM 4884 N N . GLY C 1 170 ? 32.717 -30.942 -1.386 1.00 14.61 170 GLY C N 1
ATOM 4885 C CA . GLY C 1 170 ? 31.943 -30.080 -0.463 1.00 11.81 170 GLY C CA 1
ATOM 4886 C C . GLY C 1 170 ? 32.429 -30.227 0.961 1.00 12.55 170 GLY C C 1
ATOM 4887 O O . GLY C 1 170 ? 33.304 -31.061 1.288 1.00 13.03 170 GLY C O 1
ATOM 4888 N N . ILE C 1 171 ? 31.974 -29.267 1.737 1.00 12.13 171 ILE C N 1
ATOM 4889 C CA . ILE C 1 171 ? 32.347 -29.015 3.167 1.00 12.61 171 ILE C CA 1
ATOM 4890 C C . ILE C 1 171 ? 31.095 -28.936 4.041 1.00 14.04 171 ILE C C 1
ATOM 4891 O O . ILE C 1 171 ? 30.143 -28.273 3.615 1.00 17.20 171 ILE C O 1
ATOM 4896 N N . ASP C 1 172 ? 31.083 -29.622 5.181 1.00 12.73 172 ASP C N 1
ATOM 4897 C CA . ASP C 1 172 ? 29.909 -29.580 6.085 1.00 13.38 172 ASP C CA 1
ATOM 4898 C C . ASP C 1 172 ? 29.951 -28.433 7.085 1.00 10.90 172 ASP C C 1
ATOM 4899 O O . ASP C 1 172 ? 28.868 -27.930 7.452 1.00 13.10 172 ASP C O 1
ATOM 4904 N N . ALA C 1 173 ? 31.133 -28.015 7.508 1.00 10.57 173 ALA C N 1
ATOM 4905 C CA . ALA C 1 173 ? 31.272 -26.943 8.486 1.00 11.41 173 ALA C CA 1
ATOM 4906 C C . ALA C 1 173 ? 32.678 -26.400 8.417 1.00 10.79 173 ALA C C 1
ATOM 4907 O O . ALA C 1 173 ? 33.596 -27.163 7.999 1.00 11.48 173 ALA C O 1
ATOM 4909 N N . SER C 1 174 ? 32.915 -25.210 8.905 1.00 9.90 174 SER C N 1
ATOM 4910 C CA . SER C 1 174 ? 34.265 -24.604 8.869 1.00 9.03 174 SER C CA 1
ATOM 4911 C C . SER C 1 174 ? 34.317 -23.395 9.788 1.00 8.91 174 SER C C 1
ATOM 4912 O O . SER C 1 174 ? 33.277 -22.769 9.986 1.00 10.81 174 SER C O 1
ATOM 4915 N N . PHE C 1 175 ? 35.506 -23.084 10.224 1.00 8.79 175 PHE C N 1
ATOM 4916 C CA . PHE C 1 175 ? 35.723 -21.789 10.889 1.00 8.61 175 PHE C CA 1
ATOM 4917 C C . PHE C 1 175 ? 37.137 -21.332 10.648 1.00 9.40 175 PHE C C 1
ATOM 4918 O O . PHE C 1 175 ? 38.049 -22.103 10.502 1.00 10.65 175 PHE C O 1
ATOM 4926 N N . ALA C 1 176 ? 37.292 -20.020 10.640 1.00 11.28 176 ALA C N 1
ATOM 4927 C CA . ALA C 1 176 ? 38.600 -19.339 10.539 1.00 11.58 176 ALA C CA 1
ATOM 4928 C C . ALA C 1 176 ? 39.277 -19.541 11.894 1.00 11.13 176 ALA C C 1
ATOM 4929 O O . ALA C 1 176 ? 38.635 -19.328 12.935 1.00 12.15 176 ALA C O 1
ATOM 4931 N N . SER C 1 177 ? 40.545 -19.901 11.923 1.00 10.78 177 SER C N 1
ATOM 4932 C CA . SER C 1 177 ? 41.327 -19.893 13.156 1.00 12.22 177 SER C CA 1
ATOM 4933 C C . SER C 1 177 ? 41.587 -18.458 13.636 1.00 12.37 177 SER C C 1
ATOM 4934 O O . SER C 1 177 ? 41.638 -17.504 12.856 1.00 13.37 177 SER C O 1
ATOM 4937 N N . HIS C 1 178 ? 41.824 -18.306 14.930 1.00 12.51 178 HIS C N 1
ATOM 4938 C CA . HIS C 1 178 ? 42.471 -17.097 15.509 1.00 13.62 178 HIS C CA 1
ATOM 4939 C C . HIS C 1 178 ? 43.931 -17.028 15.067 1.00 11.93 178 HIS C C 1
ATOM 4940 O O . HIS C 1 178 ? 44.479 -15.940 15.087 1.00 16.78 178 HIS C O 1
ATOM 4947 N N . LYS C 1 179 ? 44.513 -18.157 14.675 1.00 14.34 179 LYS C N 1
ATOM 4948 C CA . LYS C 1 179 ? 45.849 -18.146 14.067 1.00 15.59 179 LYS C CA 1
ATOM 4949 C C . LYS C 1 179 ? 45.712 -17.910 12.572 1.00 12.91 179 LYS C C 1
ATOM 4950 O O . LYS C 1 179 ? 45.350 -18.809 11.796 1.00 15.09 179 LYS C O 1
ATOM 4954 N N . GLU C 1 180 ? 45.995 -16.711 12.168 1.00 14.51 180 GLU C N 1
ATOM 4955 C CA . GLU C 1 180 ? 45.820 -16.366 10.744 1.00 14.75 180 GLU C CA 1
ATOM 4956 C C . GLU C 1 180 ? 47.006 -16.936 9.973 1.00 15.22 180 GLU C C 1
ATOM 4957 O O . GLU C 1 180 ? 48.088 -17.153 10.538 1.00 18.04 180 GLU C O 1
ATOM 4963 N N . PRO C 1 181 ? 46.854 -17.323 8.697 1.00 13.73 181 PRO C N 1
ATOM 4964 C CA . PRO C 1 181 ? 45.576 -17.403 7.981 1.00 11.03 181 PRO C CA 1
ATOM 4965 C C . PRO C 1 181 ? 45.079 -18.872 7.913 1.00 11.71 181 PRO C C 1
ATOM 4966 O O . PRO C 1 181 ? 45.063 -19.492 6.853 1.00 13.55 181 PRO C O 1
ATOM 4970 N N . GLU C 1 182 ? 44.774 -19.469 9.055 1.00 13.78 182 GLU C N 1
ATOM 4971 C CA . GLU C 1 182 ? 44.403 -20.882 9.093 1.00 12.80 182 GLU C CA 1
ATOM 4972 C C . GLU C 1 182 ? 42.895 -20.989 9.211 1.00 12.27 182 GLU C C 1
ATOM 4973 O O . GLU C 1 182 ? 42.214 -20.030 9.626 1.00 11.83 182 GLU C O 1
ATOM 4979 N N . ALA C 1 183 ? 42.379 -22.160 8.851 1.00 11.37 183 ALA C N 1
ATOM 4980 C CA . ALA C 1 183 ? 40.952 -22.446 8.983 1.00 11.81 183 ALA C CA 1
ATOM 4981 C C . ALA C 1 183 ? 40.818 -23.953 9.191 1.00 10.44 183 ALA C C 1
ATOM 4982 O O . ALA C 1 183 ? 41.742 -24.734 8.875 1.00 11.74 183 ALA C O 1
ATOM 4984 N N . TYR C 1 184 ? 39.705 -24.351 9.713 1.00 9.75 184 TYR C N 1
ATOM 4985 C CA . TYR C 1 184 ? 39.363 -25.762 9.894 1.00 11.13 184 TYR C CA 1
ATOM 4986 C C . TYR C 1 184 ? 38.153 -26.083 9.032 1.00 10.44 184 TYR C C 1
ATOM 4987 O O . TYR C 1 184 ? 37.150 -25.385 9.088 1.00 11.77 184 TYR C O 1
ATOM 4996 N N . LEU C 1 185 ? 38.297 -27.192 8.306 1.00 9.82 185 LEU C N 1
ATOM 4997 C CA . LEU C 1 185 ? 37.234 -27.670 7.397 1.00 8.67 185 LEU C CA 1
ATOM 4998 C C . LEU C 1 185 ? 36.773 -29.033 7.896 1.00 9.90 185 LEU C C 1
ATOM 4999 O O . LEU C 1 185 ? 37.619 -29.872 8.088 1.00 11.81 185 LEU C O 1
ATOM 5004 N N . PHE C 1 186 ? 35.486 -29.210 8.053 1.00 9.94 186 PHE C N 1
ATOM 5005 C CA . PHE C 1 186 ? 34.882 -30.442 8.561 1.00 10.96 186 PHE C CA 1
ATOM 5006 C C . PHE C 1 186 ? 33.993 -31.079 7.509 1.00 10.90 186 PHE C C 1
ATOM 5007 O O . PHE C 1 186 ? 33.239 -30.358 6.855 1.00 11.21 186 PHE C O 1
ATOM 5015 N N . LYS C 1 187 ? 33.999 -32.409 7.420 1.00 12.38 187 LYS C N 1
ATOM 5016 C CA . LYS C 1 187 ? 33.061 -33.132 6.514 1.00 13.45 187 LYS C CA 1
ATOM 5017 C C . LYS C 1 187 ? 32.826 -34.502 7.100 1.00 12.91 187 LYS C C 1
ATOM 5018 O O . LYS C 1 187 ? 33.839 -35.198 7.388 1.00 14.31 187 LYS C O 1
ATOM 5024 N N . GLY C 1 188 ? 31.568 -34.874 7.295 1.00 13.19 188 GLY C N 1
ATOM 5025 C CA . GLY C 1 188 ? 31.351 -36.221 7.797 1.00 13.21 188 GLY C CA 1
ATOM 5026 C C . GLY C 1 188 ? 31.886 -36.356 9.214 1.00 14.05 188 GLY C C 1
ATOM 5027 O O . GLY C 1 188 ? 31.555 -35.530 10.022 1.00 16.15 188 GLY C O 1
ATOM 5028 N N . ALA C 1 189 ? 32.784 -37.311 9.458 1.00 13.94 189 ALA C N 1
ATOM 5029 C CA . ALA C 1 189 ? 33.433 -37.533 10.773 1.00 13.70 189 ALA C CA 1
ATOM 5030 C C . ALA C 1 189 ? 34.899 -37.055 10.722 1.00 14.28 189 ALA C C 1
ATOM 5031 O O . ALA C 1 189 ? 35.658 -37.373 11.645 1.00 15.38 189 ALA C O 1
ATOM 5033 N N . GLN C 1 190 ? 35.313 -36.294 9.703 1.00 14.02 190 GLN C N 1
ATOM 5034 C CA . GLN C 1 190 ? 36.737 -35.911 9.470 1.00 14.29 190 GLN C CA 1
ATOM 5035 C C . GLN C 1 190 ? 36.894 -34.411 9.372 1.00 14.77 190 GLN C C 1
ATOM 5036 O O . GLN C 1 190 ? 35.909 -33.706 9.151 1.00 12.45 190 GLN C O 1
ATOM 5042 N N . TYR C 1 191 ? 38.132 -33.998 9.322 1.00 13.04 191 TYR C N 1
ATOM 5043 C CA . TYR C 1 191 ? 38.447 -32.571 9.160 1.00 12.84 191 TYR C CA 1
ATOM 5044 C C . TYR C 1 191 ? 39.880 -32.404 8.724 1.00 14.29 191 TYR C C 1
ATOM 5045 O O . TYR C 1 191 ? 40.708 -33.329 8.836 1.00 12.17 191 TYR C O 1
ATOM 5054 N N . VAL C 1 192 ? 40.142 -31.232 8.193 1.00 12.57 192 VAL C N 1
ATOM 5055 C CA . VAL C 1 192 ? 41.498 -30.740 7.829 1.00 13.00 192 VAL C CA 1
ATOM 5056 C C . VAL C 1 192 ? 41.727 -29.344 8.434 1.00 12.22 192 VAL C C 1
ATOM 5057 O O . VAL C 1 192 ? 40.769 -28.602 8.706 1.00 11.63 192 VAL C O 1
ATOM 5061 N N . ARG C 1 193 ? 42.964 -29.013 8.611 1.00 11.86 193 ARG C N 1
ATOM 5062 C CA . ARG C 1 193 ? 43.434 -27.711 9.108 1.00 11.96 193 ARG C CA 1
ATOM 5063 C C . ARG C 1 193 ? 44.248 -27.121 7.939 1.00 12.18 193 ARG C C 1
ATOM 5064 O O . ARG C 1 193 ? 45.219 -27.719 7.556 1.00 13.68 193 ARG C O 1
ATOM 5072 N N . ILE C 1 194 ? 43.787 -25.981 7.393 1.00 11.42 194 ILE C N 1
ATOM 5073 C CA . ILE C 1 194 ? 44.363 -25.448 6.132 1.00 13.53 194 ILE C CA 1
ATOM 5074 C C . ILE C 1 194 ? 44.954 -24.070 6.461 1.00 12.04 194 ILE C C 1
ATOM 5075 O O . ILE C 1 194 ? 44.416 -23.380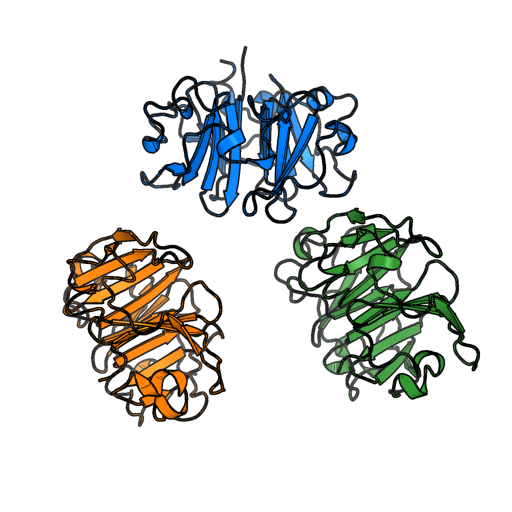 7.281 1.00 16.05 194 ILE C O 1
ATOM 5080 N N . LYS C 1 195 ? 46.084 -23.724 5.845 1.00 12.17 195 LYS C N 1
ATOM 5081 C CA . LYS C 1 195 ? 46.579 -22.353 5.725 1.00 13.03 195 LYS C CA 1
ATOM 5082 C C . LYS C 1 195 ? 46.158 -21.851 4.346 1.00 13.06 195 LYS C C 1
ATOM 5083 O O . LYS C 1 195 ? 46.576 -22.446 3.374 1.00 16.05 195 LYS C O 1
ATOM 5089 N N . PHE C 1 196 ? 45.258 -20.882 4.330 1.00 12.94 196 PHE C N 1
ATOM 5090 C CA . PHE C 1 196 ? 44.729 -20.427 3.043 1.00 11.49 196 PHE C CA 1
ATOM 5091 C C . PHE C 1 196 ? 45.478 -19.170 2.613 1.00 11.28 196 PHE C C 1
ATOM 5092 O O . PHE C 1 196 ? 45.990 -18.438 3.461 1.00 13.25 196 PHE C O 1
ATOM 5100 N N . THR C 1 197 ? 45.413 -18.928 1.302 1.00 12.86 197 THR C N 1
ATOM 5101 C CA . THR C 1 197 ? 46.132 -17.822 0.648 1.00 15.45 197 THR C CA 1
ATOM 5102 C C . THR C 1 197 ? 45.167 -17.080 -0.253 1.00 12.21 197 THR C C 1
ATOM 5103 O O . THR C 1 197 ? 45.027 -17.438 -1.453 1.00 14.28 197 THR C O 1
ATOM 5107 N N . PRO C 1 198 ? 44.507 -16.008 0.205 1.00 13.30 198 PRO C N 1
ATOM 5108 C CA . PRO C 1 198 ? 43.606 -15.283 -0.681 1.00 14.35 198 PRO C CA 1
ATOM 5109 C C . PRO C 1 198 ? 44.362 -14.772 -1.894 1.00 15.17 198 PRO C C 1
ATOM 5110 O O . PRO C 1 198 ? 45.452 -14.265 -1.754 1.00 15.66 198 PRO C O 1
ATOM 5114 N N . GLY C 1 199 ? 43.773 -14.981 -3.057 1.00 15.37 199 GLY C N 1
ATOM 5115 C CA . GLY C 1 199 ? 44.323 -14.500 -4.321 1.00 18.92 199 GLY C CA 1
ATOM 5116 C C . GLY C 1 199 ? 45.350 -15.432 -4.932 1.00 20.63 199 GLY C C 1
ATOM 5117 O O . GLY C 1 199 ? 45.940 -15.077 -5.941 1.00 27.76 199 GLY C O 1
ATOM 5118 N N . ALA C 1 200 ? 45.653 -16.552 -4.294 1.00 17.83 200 ALA C N 1
ATOM 5119 C CA . ALA C 1 200 ? 46.667 -17.530 -4.766 1.00 20.49 200 ALA C CA 1
ATOM 5120 C C . ALA C 1 200 ? 46.180 -18.957 -4.522 1.00 18.76 200 ALA C C 1
ATOM 5121 O O . ALA C 1 200 ? 45.314 -19.179 -3.675 1.00 19.08 200 ALA C O 1
ATOM 5123 N N . THR C 1 201 ? 46.769 -19.904 -5.226 1.00 17.57 201 THR C N 1
ATOM 5124 C CA . THR C 1 201 ? 46.558 -21.354 -5.057 1.00 16.90 201 THR C CA 1
ATOM 5125 C C . THR C 1 201 ? 47.711 -21.898 -4.209 1.00 14.58 201 THR C C 1
ATOM 5126 O O . THR C 1 201 ? 48.159 -23.037 -4.452 1.00 19.29 201 THR C O 1
ATOM 5130 N N . ASN C 1 202 ? 48.133 -21.141 -3.190 1.00 15.03 202 ASN C N 1
ATOM 5131 C CA . ASN C 1 202 ? 49.296 -21.571 -2.364 1.00 16.91 202 ASN C CA 1
ATOM 5132 C C . ASN C 1 202 ? 48.869 -22.102 -1.005 1.00 14.67 202 ASN C C 1
ATOM 5133 O O . ASN C 1 202 ? 49.696 -22.214 -0.100 1.00 16.05 202 ASN C O 1
ATOM 5138 N N . ASN C 1 203 ? 47.648 -22.560 -0.886 1.00 13.73 203 ASN C N 1
ATOM 5139 C CA . ASN C 1 203 ? 47.120 -23.051 0.381 1.00 13.36 203 ASN C CA 1
ATOM 5140 C C . ASN C 1 203 ? 47.847 -24.330 0.736 1.00 15.23 203 ASN C C 1
ATOM 5141 O O . ASN C 1 203 ? 48.187 -25.109 -0.152 1.00 18.04 203 ASN C O 1
ATOM 5146 N N . THR C 1 204 ? 47.951 -24.625 2.021 1.00 14.57 204 THR C N 1
ATOM 5147 C CA . THR C 1 204 ? 48.623 -25.853 2.491 1.00 15.03 204 THR C CA 1
ATOM 5148 C C . THR C 1 204 ? 47.851 -26.506 3.604 1.00 11.34 204 THR C C 1
ATOM 5149 O O . THR C 1 204 ? 47.070 -25.850 4.286 1.00 15.69 204 THR C O 1
ATOM 5153 N N . LEU C 1 205 ? 48.016 -27.813 3.675 1.00 12.23 205 LEU C N 1
ATOM 5154 C CA . LEU C 1 205 ? 47.348 -28.607 4.746 1.00 15.23 205 LEU C CA 1
ATOM 5155 C C . LEU C 1 205 ? 48.303 -28.684 5.921 1.00 17.29 205 LEU C C 1
ATOM 5156 O O . LEU C 1 205 ? 49.348 -29.412 5.818 1.00 21.41 205 LEU C O 1
ATOM 5161 N N . THR C 1 206 ? 48.036 -27.887 6.940 1.00 13.58 206 THR C N 1
ATOM 5162 C CA . THR C 1 206 ? 48.739 -27.913 8.229 1.00 12.56 206 THR C CA 1
ATOM 5163 C C . THR C 1 206 ? 48.367 -29.225 8.951 1.00 12.96 206 THR C C 1
ATOM 5164 O O . THR C 1 206 ? 49.220 -29.796 9.649 1.00 16.26 206 THR C O 1
ATOM 5168 N N . GLY C 1 207 ? 47.114 -29.628 8.856 1.00 14.89 207 GLY C N 1
ATOM 5169 C CA . GLY C 1 207 ? 46.649 -30.929 9.300 1.00 16.09 207 GLY C CA 1
ATOM 5170 C C . GLY C 1 207 ? 45.945 -31.587 8.149 1.00 16.45 207 GLY C C 1
ATOM 5171 O O . GLY C 1 207 ? 45.001 -31.017 7.582 1.00 15.40 207 GLY C O 1
ATOM 5172 N N . LYS C 1 208 ? 46.490 -32.733 7.780 1.00 18.83 208 LYS C N 1
ATOM 5173 C CA . LYS C 1 208 ? 45.953 -33.681 6.773 1.00 18.57 208 LYS C CA 1
ATOM 5174 C C . LYS C 1 208 ? 44.624 -34.226 7.298 1.00 13.44 208 LYS C C 1
ATOM 5175 O O . LYS C 1 208 ? 44.223 -33.951 8.471 1.00 16.91 208 LYS C O 1
ATOM 5181 N N . VAL C 1 209 ? 43.842 -34.872 6.444 1.00 16.48 209 VAL C N 1
ATOM 5182 C CA . VAL C 1 209 ? 42.491 -35.385 6.812 1.00 15.32 209 VAL C CA 1
ATOM 5183 C C . VAL C 1 209 ? 42.662 -36.322 8.023 1.00 14.24 209 VAL C C 1
ATOM 5184 O O . VAL C 1 209 ? 43.431 -37.283 7.941 1.00 16.27 209 VAL C O 1
ATOM 5188 N N . ARG C 1 210 ? 42.000 -36.022 9.126 1.00 15.46 210 ARG C N 1
ATOM 5189 C CA . ARG C 1 210 ? 41.981 -36.812 10.374 1.00 15.14 210 ARG C CA 1
ATOM 5190 C C . ARG C 1 210 ? 40.529 -36.984 10.755 1.00 13.27 210 ARG C C 1
ATOM 5191 O O . ARG C 1 210 ? 39.699 -36.085 10.627 1.00 13.72 210 ARG C O 1
ATOM 5199 N N . PRO C 1 211 ? 40.201 -38.114 11.415 1.00 13.55 211 PRO C N 1
ATOM 5200 C CA . PRO C 1 211 ? 38.941 -38.176 12.174 1.00 12.84 211 PRO C CA 1
ATOM 5201 C C . PRO C 1 211 ? 38.846 -37.012 13.192 1.00 13.72 211 PRO C C 1
ATOM 5202 O O . PRO C 1 211 ? 39.828 -36.736 13.935 1.00 14.23 211 PRO C O 1
ATOM 5206 N N . ILE C 1 212 ? 37.697 -36.365 13.274 1.00 13.50 212 ILE C N 1
ATOM 5207 C CA . ILE C 1 212 ? 37.469 -35.300 14.283 1.00 14.35 212 ILE C CA 1
ATOM 5208 C C . ILE C 1 212 ? 37.796 -35.823 15.693 1.00 15.31 212 ILE C C 1
ATOM 5209 O O . ILE C 1 212 ? 38.438 -35.083 16.457 1.00 15.08 212 ILE C O 1
ATOM 5214 N N . LEU C 1 213 ? 37.368 -37.029 16.048 1.00 16.84 213 LEU C N 1
ATOM 5215 C CA . LEU C 1 213 ? 37.607 -37.476 17.440 1.00 16.20 213 LEU C CA 1
ATOM 5216 C C . LEU C 1 213 ? 39.083 -37.771 17.695 1.00 16.85 213 LEU C C 1
ATOM 5217 O O . LEU C 1 213 ? 39.451 -37.854 18.856 1.00 20.85 213 LEU C O 1
ATOM 5222 N N . ASP C 1 214 ? 39.874 -38.011 16.664 1.00 14.48 214 ASP C N 1
ATOM 5223 C CA . ASP C 1 214 ? 41.338 -38.190 16.893 1.00 16.11 214 ASP C CA 1
ATOM 5224 C C . ASP C 1 214 ? 41.970 -36.819 17.144 1.00 16.36 214 ASP C C 1
ATOM 5225 O O . ASP C 1 214 ? 42.824 -36.711 17.960 1.00 21.25 214 ASP C O 1
ATOM 5230 N N . GLY C 1 215 ? 41.549 -35.779 16.444 1.00 14.83 215 GLY C N 1
ATOM 5231 C CA . GLY C 1 215 ? 42.188 -34.458 16.577 1.00 15.51 215 GLY C CA 1
ATOM 5232 C C . GLY C 1 215 ? 41.568 -33.559 17.633 1.00 17.17 215 GLY C C 1
ATOM 5233 O O . GLY C 1 215 ? 42.231 -32.587 17.997 1.00 15.65 215 GLY C O 1
ATOM 5234 N N . TRP C 1 216 ? 40.323 -33.818 18.031 1.00 18.84 216 TRP C N 1
ATOM 5235 C CA . TRP C 1 216 ? 39.610 -33.049 19.068 1.00 19.00 216 TRP C CA 1
ATOM 5236 C C . TRP C 1 216 ? 39.200 -34.005 20.200 1.00 18.69 216 TRP C C 1
ATOM 5237 O O . TRP C 1 216 ? 38.018 -34.255 20.434 1.00 20.22 216 TRP C O 1
ATOM 5248 N N . PRO C 1 217 ? 40.149 -34.493 21.014 1.00 24.46 217 PRO C N 1
ATOM 5249 C CA . PRO C 1 217 ? 39.795 -35.259 22.212 1.00 25.83 217 PRO C CA 1
ATOM 5250 C C . PRO C 1 217 ? 38.748 -34.677 23.153 1.00 26.35 217 PRO C C 1
ATOM 5251 O O . PRO C 1 217 ? 38.022 -35.441 23.746 1.00 26.35 217 PRO C O 1
ATOM 5255 N N . CYS C 1 218 ? 38.654 -33.364 23.274 1.00 24.96 218 CYS C N 1
ATOM 5256 C CA . CYS C 1 218 ? 37.690 -32.748 24.229 1.00 21.89 218 CYS C CA 1
ATOM 5257 C C . CYS C 1 218 ? 36.265 -33.032 23.747 1.00 18.89 218 CYS C C 1
ATOM 5258 O O . CYS C 1 218 ? 35.363 -32.823 24.509 1.00 24.46 218 CYS C O 1
ATOM 5261 N N . LEU C 1 219 ? 36.090 -33.473 22.493 1.00 21.09 219 LEU C N 1
ATOM 5262 C CA . LEU C 1 219 ? 34.781 -33.787 21.891 1.00 16.65 219 LEU C CA 1
ATOM 5263 C C . LEU C 1 219 ? 34.442 -35.263 22.047 1.00 18.44 219 LEU C C 1
ATOM 5264 O O . LEU C 1 219 ? 33.381 -35.666 21.611 1.00 18.50 219 LEU C O 1
ATOM 5269 N N . ARG C 1 220 ? 35.302 -36.048 22.646 1.00 20.34 220 ARG C N 1
ATOM 5270 C CA . ARG C 1 220 ? 35.093 -37.525 22.638 1.00 20.11 220 ARG C CA 1
ATOM 5271 C C . ARG C 1 220 ? 33.880 -37.944 23.477 1.00 23.50 220 ARG C C 1
ATOM 5272 O O . ARG C 1 220 ? 33.332 -38.999 23.164 1.00 27.35 220 ARG C O 1
ATOM 5280 N N . ASP C 1 221 ? 33.459 -37.169 24.485 0.50 14.97 221 ASP C N 1
ATOM 5281 C CA . ASP C 1 221 ? 32.262 -37.556 25.277 0.50 15.01 221 ASP C CA 1
ATOM 5282 C C . ASP C 1 221 ? 31.029 -36.813 24.765 0.50 17.69 221 ASP C C 1
ATOM 5283 O O . ASP C 1 221 ? 29.976 -36.851 25.377 0.50 19.89 221 ASP C O 1
ATOM 5288 N N . ILE C 1 222 ? 31.151 -36.165 23.640 1.00 20.12 222 ILE C N 1
ATOM 5289 C CA . ILE C 1 222 ? 30.096 -35.295 23.015 1.00 23.94 222 ILE C CA 1
ATOM 5290 C C . ILE C 1 222 ? 29.602 -35.911 21.682 1.00 20.12 222 ILE C C 1
ATOM 5291 O O . ILE C 1 222 ? 28.397 -36.117 21.452 1.00 27.20 222 ILE C O 1
ATOM 5295 N N . LEU C 1 223 ? 30.532 -36.202 20.772 1.00 22.72 223 LEU C N 1
ATOM 5296 C CA . LEU C 1 223 ? 30.184 -36.692 19.402 1.00 25.93 223 LEU C CA 1
ATOM 5297 C C . LEU C 1 223 ? 30.126 -38.212 19.350 1.00 27.99 223 LEU C C 1
ATOM 5298 O O . LEU C 1 223 ? 31.021 -38.881 19.858 1.00 29.86 223 LEU C O 1
ATOM 5303 N N . PRO C 1 224 ? 29.189 -38.797 18.585 1.00 31.86 224 PRO C N 1
ATOM 5304 C CA . PRO C 1 224 ? 28.189 -38.006 17.877 1.00 23.15 224 PRO C CA 1
ATOM 5305 C C . PRO C 1 224 ? 27.056 -37.530 18.803 1.00 28.51 224 PRO C C 1
ATOM 5306 O O . PRO C 1 224 ? 26.848 -38.157 19.824 1.00 30.93 224 PRO C O 1
ATOM 5310 N N . THR C 1 225 ? 26.440 -36.390 18.460 1.00 25.35 225 THR C N 1
ATOM 5311 C CA . THR C 1 225 ? 25.227 -35.807 19.099 1.00 25.81 225 THR C CA 1
ATOM 5312 C C . THR C 1 225 ? 23.959 -36.399 18.440 1.00 29.12 225 THR C C 1
ATOM 5313 O O . THR C 1 225 ? 23.040 -36.962 19.161 1.00 44.99 225 THR C O 1
#

Foldseek 3Di:
DFDFQEKEDFPPAQWMWTDAFQWIWIWRDDPPAQPIATPGPIGGPCVQQVQCPPHLCNVRHFREKYAFDDQWMWTDHFQWIFIWRSPPPDRPIHTPGDRDGPCVLQVVCVVHLPRRHWQEKEAAPPARWMWTWHFQKIWIANNPVSDTDDDIGGPCVQAVVCPPPPCNGHFSYKYQHPPPPKMWTHDGQWIWIKHHDPPDNPIGTDDDIDGPCVSHVNCVVPPDD/DFFQEKEDFPPAQWMWTKDFQWIWIWNDDPPAQPIATDGDIGGPCVLAVQCPPHLCNVRHFREKYDFDDQWIWTDHFQWIFIKRSDPPDSPIHTPGDRDGPCVLQVVCVPHLPRRHWQEKEAAPPARWMWTWDFQKIWIARNVVSHTDDDIGGPCVQAVQCVVHPPNGHFRYKYQHPPPPWMWTHDDQWIWIKHHDPPDRPIDTDDDIGGPCVRHVNCVVPGD/DFQFQEKEDFPPAQWMWTKAFQWIWIWRDDPPDPDIDTPGPIDGPCVQAVVCPPHLCNVRHWREKYDFDDQWIWTDHFQWIFIKNSPPPDNPIDGPDDRDGPCVLQVVCPPHLPRGHWQEKEAAPPARWMWTKDFQKIFIARNPVSDGPGDIDGPCVQAVQCPVHPCNGHFSYKYQHSPPPWMWTGDDQWIWIKHHDPPDNPIGTPGDIDGPCVVPVNCVVPPRD

Sequence (673 aa):
ASYINAAFRSSRAYEVYFFEECNKYVRVYYTPGKTDDKILTNLRLISSSGFPSLAGTAFAEPGIDCSFDTEASEAYVFSGSQCAYIDYAPGTTNDKKILSSGPTTIAEMFPVLKNTVFEDGIDSAFRSTKGKEVYLFKGNKYGRIAYDSKQQLVGTIRNITDGFPVLKGTIFESGIDASFASHKEPEAYLFKGAQYVRIKFTPGATNNTLTGKVRPILDGWPCLRDILPTSYINAAFRSSRAYEVYFFECNKYVRVYYTPGKTDDKILTNLRLISSSGFPSLAGTAFAEPGIDCSFDTEASEAYVFSGSQCAYIDYAPGTTNDKILSGPTTIAEMFPVLKNTVFEDGIDSAFRSTKGKEVYLFKGNKYGRIAYDSKQLVGTIRNITDGFPVLKGTIFESGIDASFASHKEPEAYLFKGAQYVRIIKFTPGATNNTLTGKVRPILDGWPCLRDILPASYINAAFRSSRAYEVYFFECNKYVRVYYTPGKTDDKILTNLRLISSGFPSLAGTAFAEPGIDCSFDTEASEAYVFSGSQCCAYIDYAPGTTNDKKILSGPTTIAEMFPVVLKNTVFEDGIDSAFRSTKGKEVYLFKGNKYGRIAYDSKQLVGTIRNITDGFPVLKGTIFESGIDASFASHKEPEAYLFKGAQYVRIKFTPGATNNTLTGKVRPILDGWPCLRDILPT

CATH classification: 2.110.10.10

Solvent-accessible surface area: 27325 Å² total; per-residue (Å²): 112,42,41,6,45,2,2,1,45,3,58,114,69,73,19,0,10,0,2,6,54,25,74,6,0,57,0,120,4,39,34,61,133,68,72,4,128,52,78,18,117,73,102,71,0,28,51,16,10,79,36,0,55,89,30,20,0,1,101,103,5,3,56,1,2,1,9,6,84,78,22,38,0,8,0,0,9,35,47,68,0,0,30,4,34,6,15,20,76,76,129,102,19,88,45,74,46,38,57,36,52,0,19,116,5,2,88,48,0,124,120,34,72,0,54,107,11,6,48,2,1,2,26,6,20,25,53,84,18,0,9,2,2,55,35,59,71,5,0,35,0,15,13,90,64,62,95,45,46,53,88,48,83,56,0,23,72,8,6,43,47,1,130,74,27,85,0,71,54,4,2,58,1,1,1,2,1,45,96,91,30,14,0,7,2,1,39,34,42,66,14,0,38,1,99,3,32,16,39,14,81,97,9,67,59,46,46,156,45,87,64,0,46,80,4,5,36,25,0,150,129,39,7,66,96,99,51,2,44,2,1,1,49,3,60,111,68,71,20,0,10,0,2,18,87,26,75,7,0,57,0,118,4,33,35,61,123,64,73,4,127,53,79,19,116,78,94,70,0,32,54,13,8,73,33,0,50,88,33,20,0,2,104,102,5,3,56,0,2,2,9,7,88,78,20,40,0,10,0,0,6,34,46,71,0,0,30,2,37,8,13,22,73,86,106,100,8,90,49,88,46,38,61,36,51,0,20,116,4,2,86,47,0,124,121,37,71,0,52,108,10,6,49,2,1,2,25,5,57,88,53,89,17,0,6,2,1,54,33,59,70,9,1,33,1,17,12,89,63,61,94,50,52,58,101,48,97,56,0,12,69,9,6,40,48,1,124,79,30,75,0,72,76,4,2,47,0,2,1,3,1,48,101,112,36,14,0,7,1,1,46,20,34,68,15,0,37,0,97,3,37,33,61,39,81,102,8,69,56,45,58,160,42,85,56,0,54,80,5,5,36,25,2,151,131,35,8,130,118,51,46,2,37,2,1,0,42,3,54,111,71,60,23,0,6,0,1,2,69,28,61,12,0,29,0,84,2,18,36,75,133,139,60,35,117,69,75,15,86,62,99,78,0,34,54,5,4,58,40,0,55,90,37,35,2,7,113,96,5,2,55,1,2,1,9,7,79,75,18,38,0,10,0,0,6,36,48,62,0,0,30,2,41,3,13,20,65,66,80,105,10,121,48,54,17,2,27,13,50,0,14,52,6,2,81,60,0,110,135,34,77,0,36,114,11,6,48,2,2,2,23,5,56,116,57,77,15,0,7,2,2,52,32,70,65,9,0,53,1,10,13,99,59,57,104,52,59,4,93,57,94,51,0,24,72,6,8,43,49,0,130,75,22,69,0,72,65,4,2,34,0,2,0,2,1,42,66,111,34,20,0,10,3,1,42,22,41,67,12,0,46,0,94,1,34,45,90,41,78,104,8,72,22,71,15,133,53,105,64,0,44,81,19,8,65,32,0,127,154,25,9,94,68

Secondary structure (DSSP, 8-state):
-----EEEE-SSTTEEEEEETTEEEEEE--TTSS--EEEEEEEEHHHH-GGGTTSTTTTT--SEEEE-STTEEEEEETTEEEEEE--TTSS--EEEEEEEEHHHHSGGGTTSTTTT---EEEE-SSTTEEEEEETTEEEEEETTT--EEEEEEEHHHH-GGGTTSGGGG--SEEEE-SSTTEEEEEETTEEEEEE--TTSS--EEEEEEEEHHHH-GGGTTT---/----EEEE-SSTTEEEEEETTEEEEEE--TTSS--EEEEEEEEHHHH-GGGTTSTTTTT---EEEE-STTEEEEEETTEEEEEE--TTSS--EEEEEEEEHHHH-GGGTTSTTTT---EEEE-SSTTEEEEEETTEEEEEETTT--EEEEEEEHHHH-GGGTTSTTTT--SEEEE-SSTTEEEEEETTEEEEEE--TTSS--EEEEEEEEHHHH-GGGTTT--/--S--EEEE-SSTTEEEEEETTEEEEEE--TTSS--EEEEEEEEHHHH-GGGTTSTTTTT---EEEE-STTEEEEEETTEEEEEE--TTSS--EEEEEEEEHHHH-GGGTTSTTTT---EEEE-SSTTEEEEEETTEEEEEETTT---SEEEEEHHHH-GGGTTSGGGG--SEEEE-SSTTEEEEEETTEEEEEE--TTSS--EEEEEEEEHHHH-GGGTTT---

Radius of gyration: 29.28 Å; Cα contacts (8 Å, |Δi|>4): 1784; chains: 3; bounding box: 72×74×66 Å